Protein AF-A0A4Y6PMA0-F1 (afdb_monomer_lite)

Sequence (547 aa):
MTKYTRMAWFATIALIVLSLVAACGDGTEDDGPLESTTNNGADAGDIDGGNNDAGNNDGGNADAGNNDSGNKQEEIDPNEAELLDPADYKYSNEYTFTLDNVLGGVDGVTAADDPSIICQNGCDEDVMVDGSLTLYPIDNGFGWNAVDFVGAMQRPRDGVHEEGWVGPLSDADGNHQGIAVANVPTLKYSVGPGRGQWCAGLGGAMVKCKTDHYVTMEHILTCHETVPYLNFDPVTGQPTMSDYENCPPLDDNLDMDPLELTEYMFDLDESNMAQSSDYTIYLGEHEGEYKYLWGNYEKRPTDVRLLAHVPLPDEWKEAGRTFEVTEAKLAIVHTITNNPNDKILIEDLDTEVPSGRLPGYEIEPDGRWVSTRDCYEGDGDFIPAGTTLRNPPYADTARLTEDLQDGFTNAWYTTLDREPFVNEGTGHRWRLKAPKFGQDLPGVEIPVDACTPAPLKKEQIKYSRGDLTTTIIDLLADLEEGEGTPFSMSTGFVQPNAEQDIVAENLTANGVRLTEDLELSVYVKADRKPVRLYKAVLYLNYEEVTE

Structure (mmCIF, N/CA/C/O backbone):
data_AF-A0A4Y6PMA0-F1
#
_entry.id   AF-A0A4Y6PMA0-F1
#
loop_
_atom_site.group_PDB
_atom_site.id
_atom_site.type_symbol
_atom_site.label_atom_id
_atom_site.label_alt_id
_atom_site.label_comp_id
_atom_site.label_asym_id
_atom_site.label_entity_id
_atom_site.label_seq_id
_atom_site.pdbx_PDB_ins_code
_atom_site.Cartn_x
_atom_site.Cartn_y
_atom_site.Cartn_z
_atom_site.occupancy
_atom_site.B_iso_or_equiv
_atom_site.auth_seq_id
_atom_site.auth_comp_id
_atom_site.auth_asym_id
_atom_site.auth_atom_id
_atom_site.pdbx_PDB_model_num
ATOM 1 N N . MET A 1 1 ? -12.778 29.293 -20.694 1.00 26.36 1 MET A N 1
ATOM 2 C CA . MET A 1 1 ? -12.510 30.743 -20.861 1.00 26.36 1 MET A CA 1
ATOM 3 C C . MET A 1 1 ? -12.117 31.319 -19.509 1.00 26.36 1 MET A C 1
ATOM 5 O O . MET A 1 1 ? -12.997 31.469 -18.682 1.00 26.36 1 MET A O 1
ATOM 9 N N . THR A 1 2 ? -10.822 31.631 -19.338 1.00 26.33 2 THR A N 1
ATOM 10 C CA . THR A 1 2 ? -10.207 32.570 -18.359 1.00 26.33 2 THR A CA 1
ATOM 11 C C . THR A 1 2 ? -10.628 32.435 -16.883 1.00 26.33 2 THR A C 1
ATOM 13 O O . THR A 1 2 ? -11.764 32.727 -16.544 1.00 26.33 2 THR A O 1
ATOM 16 N N . LYS A 1 3 ? -9.723 32.168 -15.933 1.00 25.06 3 LYS A N 1
ATOM 17 C CA . LYS A 1 3 ? -8.522 32.975 -15.655 1.00 25.06 3 LYS A CA 1
ATOM 18 C C . LYS A 1 3 ? -7.467 32.184 -14.859 1.00 25.06 3 LYS A C 1
ATOM 20 O O . LYS A 1 3 ? -7.657 31.939 -13.681 1.00 25.06 3 LYS A O 1
ATOM 25 N N . TYR A 1 4 ? -6.306 31.977 -15.471 1.00 26.59 4 TYR A N 1
ATOM 26 C CA . TYR A 1 4 ? -5.017 32.045 -14.783 1.00 26.59 4 TYR A CA 1
ATOM 27 C C . TYR A 1 4 ? -4.294 33.273 -15.327 1.00 26.59 4 TYR A C 1
ATOM 29 O O . TYR A 1 4 ? -4.152 33.415 -16.544 1.00 26.59 4 TYR A O 1
ATOM 37 N N . THR A 1 5 ? -3.871 34.200 -14.465 1.00 27.91 5 THR A N 1
ATOM 38 C CA . THR A 1 5 ? -2.739 35.084 -14.782 1.00 27.91 5 THR A CA 1
ATOM 39 C C . THR A 1 5 ? -2.181 35.800 -13.547 1.00 27.91 5 THR A C 1
ATOM 41 O O . THR A 1 5 ? -2.860 36.625 -12.945 1.00 27.91 5 THR A O 1
ATOM 44 N N . ARG A 1 6 ? -0.869 35.583 -13.365 1.00 24.42 6 ARG A N 1
ATOM 45 C CA . ARG A 1 6 ? 0.197 36.516 -12.936 1.00 24.42 6 ARG A CA 1
ATOM 46 C C . ARG A 1 6 ? 0.665 36.523 -11.477 1.00 24.42 6 ARG A C 1
ATOM 48 O O . ARG A 1 6 ? 0.203 37.298 -10.651 1.00 24.42 6 ARG A O 1
ATOM 55 N N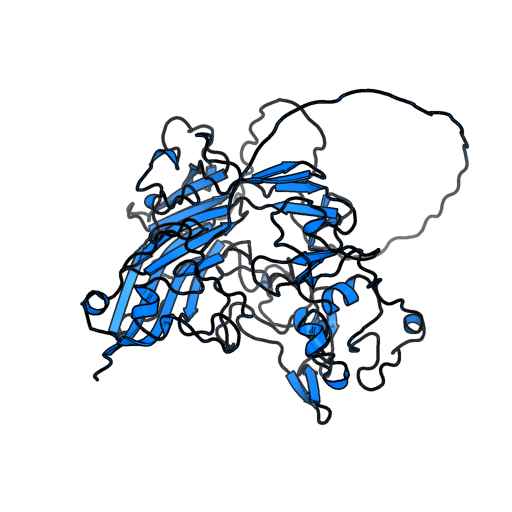 . MET A 1 7 ? 1.782 35.810 -11.309 1.00 22.19 7 MET A N 1
ATOM 56 C CA . MET A 1 7 ? 3.029 36.276 -10.688 1.00 22.19 7 MET A CA 1
ATOM 57 C C . MET A 1 7 ? 3.285 37.791 -10.814 1.00 22.19 7 MET A C 1
ATOM 59 O O . MET A 1 7 ? 3.192 38.349 -11.912 1.00 22.19 7 MET A O 1
ATOM 63 N N . ALA A 1 8 ? 3.738 38.402 -9.715 1.00 22.73 8 ALA A N 1
ATOM 64 C CA . ALA A 1 8 ? 5.079 38.990 -9.538 1.00 22.73 8 ALA A CA 1
ATOM 65 C C . ALA A 1 8 ? 5.040 40.083 -8.448 1.00 22.73 8 ALA A C 1
ATOM 67 O O . ALA A 1 8 ? 4.209 40.982 -8.533 1.00 22.73 8 ALA A O 1
ATOM 68 N N . TRP A 1 9 ? 5.961 40.050 -7.476 1.00 21.03 9 TRP A N 1
ATOM 69 C CA . TRP A 1 9 ? 7.006 41.070 -7.251 1.00 21.03 9 TRP A CA 1
ATOM 70 C C . TRP A 1 9 ? 7.772 40.827 -5.935 1.00 21.03 9 TRP A C 1
ATOM 72 O O . TRP A 1 9 ? 7.217 40.426 -4.920 1.00 21.03 9 TRP A O 1
ATOM 82 N N . PHE A 1 10 ? 9.077 41.083 -6.008 1.00 22.27 10 PHE A N 1
ATOM 83 C CA . PHE A 1 10 ? 10.117 40.893 -4.998 1.00 22.27 10 PHE A CA 1
ATOM 84 C C . PHE A 1 10 ? 10.220 42.064 -3.989 1.00 22.27 10 PHE A C 1
ATOM 86 O O . PHE A 1 10 ? 10.084 43.224 -4.370 1.00 22.27 10 PHE A O 1
ATOM 93 N N . ALA A 1 11 ? 10.677 41.713 -2.778 1.00 22.52 11 ALA A N 1
ATOM 94 C CA . ALA A 1 11 ? 11.703 42.381 -1.956 1.00 22.52 11 ALA A CA 1
ATOM 95 C C . ALA A 1 11 ? 11.364 43.488 -0.918 1.00 22.52 11 ALA A C 1
ATOM 97 O O . ALA A 1 11 ? 10.973 44.606 -1.237 1.00 22.52 11 ALA A O 1
ATOM 98 N N . THR A 1 12 ? 11.878 43.205 0.293 1.00 22.66 12 THR A N 1
ATOM 99 C CA . THR A 1 12 ? 12.448 44.089 1.341 1.00 22.66 12 THR A CA 1
ATOM 100 C C . THR A 1 12 ? 11.495 44.813 2.296 1.00 22.66 12 THR A C 1
ATOM 102 O O . THR A 1 12 ? 10.811 45.745 1.902 1.00 22.66 12 THR A O 1
ATOM 105 N N . ILE A 1 13 ? 11.605 44.503 3.595 1.00 22.88 13 ILE A N 1
ATOM 106 C CA . ILE A 1 13 ? 11.991 45.451 4.660 1.00 22.88 13 ILE A CA 1
ATOM 107 C C . ILE A 1 13 ? 12.450 44.648 5.882 1.00 22.88 13 ILE A C 1
ATOM 109 O O . ILE A 1 13 ? 11.825 43.676 6.293 1.00 22.88 13 ILE A O 1
ATOM 113 N N . ALA A 1 14 ? 13.575 45.081 6.434 1.00 21.88 14 ALA A N 1
ATOM 114 C CA . ALA A 1 14 ? 14.187 44.572 7.642 1.00 21.88 14 ALA A CA 1
ATOM 115 C C . ALA A 1 14 ? 13.996 45.563 8.809 1.00 21.88 14 ALA A C 1
ATOM 117 O O . ALA A 1 14 ? 13.793 46.756 8.582 1.00 21.88 14 ALA A O 1
ATOM 118 N N . LEU A 1 15 ? 14.237 45.035 10.016 1.00 22.89 15 LEU A N 1
ATOM 119 C CA . LEU A 1 15 ? 14.660 45.676 11.275 1.00 22.89 15 LEU A CA 1
ATOM 120 C C . LEU A 1 15 ? 13.620 46.120 12.339 1.00 22.89 15 LEU A C 1
ATOM 122 O O . LEU A 1 15 ? 12.801 47.002 12.103 1.00 22.89 15 LEU A O 1
ATOM 126 N N . ILE A 1 16 ? 13.928 45.641 13.570 1.00 23.31 16 ILE A N 1
ATOM 127 C CA . ILE A 1 16 ? 13.911 46.304 14.909 1.00 23.31 16 ILE A CA 1
ATOM 128 C C . ILE A 1 16 ? 12.591 46.187 15.719 1.00 23.31 16 ILE A C 1
ATOM 130 O O . ILE A 1 16 ? 11.552 46.556 15.200 1.00 23.31 16 ILE A O 1
ATOM 134 N N . VAL A 1 17 ? 12.501 45.788 17.010 1.00 22.45 17 VAL A N 1
ATOM 135 C CA . VAL A 1 17 ? 13.436 45.493 18.135 1.00 22.45 17 VAL A CA 1
ATOM 136 C C . VAL A 1 17 ? 12.625 45.003 19.377 1.00 22.45 17 VAL A C 1
ATOM 138 O O . VAL A 1 17 ? 11.416 45.205 19.414 1.00 22.45 17 VAL A O 1
ATOM 141 N N . LEU A 1 18 ? 13.348 44.523 20.414 1.00 23.42 18 LEU A N 1
ATOM 142 C CA . LEU A 1 18 ? 13.051 44.438 21.877 1.00 23.42 18 LEU A CA 1
ATOM 143 C C . LEU A 1 18 ? 12.461 43.096 22.370 1.00 23.42 18 LEU A C 1
ATOM 145 O O . LEU A 1 18 ? 11.272 42.859 22.242 1.00 23.42 18 LEU A O 1
ATOM 149 N N . SER A 1 19 ? 13.241 42.111 22.839 1.00 23.53 19 SER A N 1
ATOM 150 C CA . SER A 1 19 ? 14.041 42.001 24.084 1.00 23.53 19 SER A CA 1
ATOM 151 C C . SER A 1 19 ? 13.253 42.111 25.399 1.00 23.53 19 SER A C 1
ATOM 153 O O . SER A 1 19 ? 12.916 43.219 25.813 1.00 23.53 19 SER A O 1
ATOM 155 N N . LEU A 1 20 ? 13.121 40.992 26.125 1.00 23.81 20 LEU A N 1
ATOM 156 C CA . LEU A 1 20 ? 13.180 40.953 27.593 1.00 23.81 20 LEU A CA 1
ATOM 157 C C . LEU A 1 20 ? 13.529 39.536 28.083 1.00 23.81 20 LEU A C 1
ATOM 159 O O . LEU A 1 20 ? 12.713 38.624 28.053 1.00 23.81 20 LEU A O 1
ATOM 163 N N . VAL A 1 21 ? 14.778 39.388 28.532 1.00 24.39 21 VAL A N 1
ATOM 164 C CA . VAL A 1 21 ? 15.273 38.307 29.393 1.00 24.39 21 VAL A CA 1
ATOM 165 C C . VAL A 1 21 ? 15.434 38.889 30.792 1.00 24.39 21 VAL A C 1
ATOM 167 O O . VAL A 1 21 ? 16.112 39.907 30.939 1.00 24.39 21 VAL A O 1
ATOM 170 N N . ALA A 1 22 ? 14.829 38.239 31.786 1.00 24.77 22 ALA A N 1
ATOM 171 C CA . ALA A 1 22 ? 15.202 38.178 33.208 1.00 24.77 22 ALA A CA 1
ATOM 172 C C . ALA A 1 22 ? 13.997 37.611 33.985 1.00 24.77 22 ALA A C 1
ATOM 174 O O . ALA A 1 22 ? 12.872 37.989 33.690 1.00 24.77 22 ALA A O 1
ATOM 175 N N . ALA A 1 23 ? 14.106 36.793 35.025 1.00 24.08 23 ALA A N 1
ATOM 176 C CA . ALA A 1 23 ? 15.209 36.118 35.695 1.00 24.08 23 ALA A CA 1
ATOM 177 C C . ALA A 1 23 ? 14.585 35.275 36.833 1.00 24.08 23 ALA A C 1
ATOM 179 O O . ALA A 1 23 ? 13.491 35.600 37.293 1.00 24.08 23 ALA A O 1
ATOM 180 N N . CYS A 1 24 ? 15.370 34.324 37.353 1.00 23.34 24 CYS A N 1
ATOM 181 C CA . CYS A 1 24 ? 15.248 33.662 38.665 1.00 23.34 24 CYS A CA 1
ATOM 182 C C . CYS A 1 24 ? 14.134 32.597 38.813 1.00 23.34 24 CYS A C 1
ATOM 184 O O . CYS A 1 24 ? 13.029 32.774 38.331 1.00 23.34 24 CYS A O 1
ATOM 186 N N . GLY A 1 25 ? 14.350 31.480 39.512 1.00 23.81 25 GLY A N 1
ATOM 187 C CA . GLY A 1 25 ? 15.449 31.168 40.416 1.00 23.81 25 GLY A CA 1
ATOM 188 C C . GLY A 1 25 ? 15.460 29.714 40.896 1.00 23.81 25 GLY A C 1
ATOM 189 O O . GLY A 1 25 ? 14.536 28.943 40.668 1.00 23.81 25 GLY A O 1
ATOM 190 N N . ASP A 1 26 ? 16.589 29.436 41.530 1.00 25.02 26 ASP A N 1
ATOM 191 C CA . ASP A 1 26 ? 17.126 28.219 42.133 1.00 25.02 26 ASP A CA 1
ATOM 192 C C . ASP A 1 26 ? 16.259 27.625 43.265 1.00 25.02 26 ASP A C 1
ATOM 194 O O . ASP A 1 26 ? 15.548 28.360 43.957 1.00 25.02 26 ASP A O 1
ATOM 198 N N . GLY A 1 27 ? 16.371 26.313 43.492 1.00 26.25 27 GLY A N 1
ATOM 199 C CA . GLY A 1 27 ? 15.670 25.585 44.555 1.00 26.25 27 GLY A CA 1
ATOM 200 C C . GLY A 1 27 ? 16.066 24.107 44.620 1.00 26.25 27 GLY A C 1
ATOM 201 O O . GLY A 1 27 ? 15.553 23.288 43.866 1.00 26.25 27 GLY A O 1
ATOM 202 N N . THR A 1 28 ? 16.992 23.802 45.524 1.00 23.78 28 THR A N 1
ATOM 203 C CA . THR A 1 28 ? 17.650 22.516 45.808 1.00 23.78 28 THR A CA 1
ATOM 204 C C . THR A 1 28 ? 16.897 21.633 46.821 1.00 23.78 28 THR A C 1
ATOM 206 O O . THR A 1 28 ? 16.219 22.182 47.687 1.00 23.78 28 THR A O 1
ATOM 209 N N . GLU A 1 29 ? 17.185 20.315 46.775 1.00 26.78 29 GLU A N 1
ATOM 210 C CA . GLU A 1 29 ? 17.079 19.277 47.849 1.00 26.78 29 GLU A CA 1
ATOM 211 C C . GLU A 1 29 ? 15.643 18.841 48.268 1.00 26.78 29 GLU A C 1
ATOM 213 O O . GLU A 1 29 ? 14.718 19.642 48.251 1.00 26.78 29 GLU A O 1
ATOM 218 N N . ASP A 1 30 ? 15.303 17.588 48.614 1.00 23.78 30 ASP A N 1
ATOM 219 C CA . ASP A 1 30 ? 16.056 16.489 49.239 1.00 23.78 30 ASP A CA 1
ATOM 220 C C . ASP A 1 30 ? 15.325 15.119 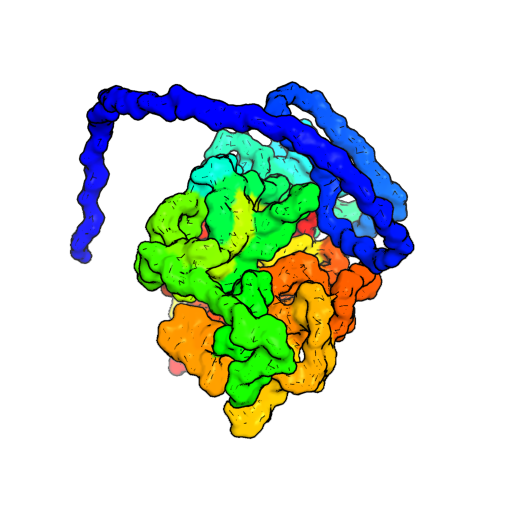49.074 1.00 23.78 30 ASP A C 1
ATOM 222 O O . ASP A 1 30 ? 14.095 15.058 49.087 1.00 23.78 30 ASP A O 1
ATOM 226 N N . ASP A 1 31 ? 16.123 14.051 48.944 1.00 24.36 31 ASP A N 1
ATOM 227 C CA . ASP A 1 31 ? 16.037 12.651 49.426 1.00 24.36 31 ASP A CA 1
ATOM 228 C C . ASP A 1 31 ? 14.716 11.869 49.682 1.00 24.36 31 ASP A C 1
ATOM 230 O O . ASP A 1 31 ? 13.869 12.244 50.493 1.00 24.36 31 ASP A O 1
ATOM 234 N N . GLY A 1 32 ? 14.694 10.601 49.217 1.00 23.22 32 GLY A N 1
ATOM 235 C CA . GLY A 1 32 ? 14.120 9.484 49.999 1.00 23.22 32 GLY A CA 1
ATOM 236 C C . GLY A 1 32 ? 13.613 8.254 49.215 1.00 23.22 32 GLY A C 1
ATOM 237 O O . GLY A 1 32 ? 12.766 8.420 48.346 1.00 23.22 32 GLY A O 1
ATOM 238 N N . PRO A 1 33 ? 14.058 7.013 49.519 1.00 27.61 33 PRO A N 1
ATOM 239 C CA . PRO A 1 33 ? 13.948 5.849 48.632 1.00 27.61 33 PRO A CA 1
ATOM 240 C C . PRO A 1 33 ? 12.687 5.004 48.874 1.00 27.61 33 PRO A C 1
ATOM 242 O O . PRO A 1 33 ? 12.224 4.878 50.007 1.00 27.61 33 PRO A O 1
ATOM 245 N N . LEU A 1 34 ? 12.204 4.314 47.838 1.00 24.33 34 LEU A N 1
ATOM 246 C CA . LEU A 1 34 ? 11.316 3.160 48.000 1.00 24.33 34 LEU A CA 1
ATOM 247 C C . LEU A 1 34 ? 11.814 1.991 47.147 1.00 24.33 34 LEU A C 1
ATOM 249 O O . LEU A 1 34 ? 11.680 1.972 45.927 1.00 24.33 34 LEU A O 1
ATOM 253 N N . GLU A 1 35 ? 12.393 1.013 47.841 1.00 23.28 35 GLU A N 1
ATOM 254 C CA . GLU A 1 35 ? 12.494 -0.366 47.378 1.00 23.28 35 GLU A CA 1
ATOM 255 C C . GLU A 1 35 ? 11.085 -0.909 47.092 1.00 23.28 35 GLU A C 1
ATOM 257 O O . GLU A 1 35 ? 10.209 -0.869 47.960 1.00 23.28 35 GLU A O 1
ATOM 262 N N . SER A 1 36 ? 10.870 -1.489 45.912 1.00 24.89 36 SER A N 1
ATOM 263 C CA . SER A 1 36 ? 9.848 -2.518 45.751 1.00 24.89 36 SER A CA 1
ATOM 264 C C . SER A 1 36 ? 10.329 -3.610 44.799 1.00 24.89 36 SER A C 1
ATOM 266 O O . SER A 1 36 ? 11.141 -3.416 43.897 1.00 24.89 36 SER A O 1
ATOM 268 N N . THR A 1 37 ? 9.911 -4.809 45.155 1.00 23.47 37 THR A N 1
ATOM 269 C CA . THR A 1 37 ? 10.436 -6.114 44.792 1.00 23.47 37 THR A CA 1
ATOM 270 C C . THR A 1 37 ? 10.042 -6.579 43.393 1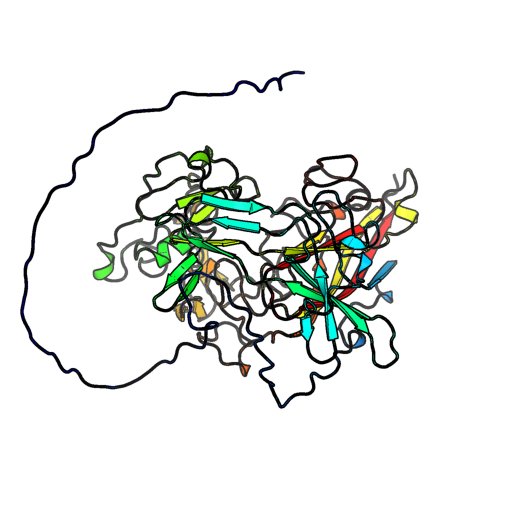.00 23.47 37 THR A C 1
ATOM 272 O O . THR A 1 37 ? 8.910 -6.411 42.957 1.00 23.47 37 THR A O 1
ATOM 275 N N . THR A 1 38 ? 10.980 -7.284 42.768 1.00 22.77 38 THR A N 1
ATOM 276 C CA . THR A 1 38 ? 10.870 -8.134 41.575 1.00 22.77 38 THR A CA 1
ATOM 277 C C . THR A 1 38 ? 9.644 -9.060 41.548 1.00 22.77 38 THR A C 1
ATOM 279 O O . THR A 1 38 ? 9.405 -9.761 42.535 1.00 22.77 38 THR A O 1
ATOM 282 N N . ASN A 1 39 ? 8.968 -9.174 40.392 1.00 21.70 39 ASN A N 1
ATOM 283 C CA . ASN A 1 39 ? 8.910 -10.409 39.577 1.00 21.70 39 ASN A CA 1
ATOM 284 C C . ASN A 1 39 ? 7.939 -10.318 38.377 1.00 21.70 39 ASN A C 1
ATOM 286 O O . ASN A 1 39 ? 6.772 -10.007 38.575 1.00 21.70 39 ASN A O 1
ATOM 290 N N . ASN A 1 40 ? 8.444 -10.769 37.212 1.00 21.78 40 ASN A N 1
ATOM 291 C CA . ASN A 1 40 ? 7.767 -11.277 35.997 1.00 21.78 40 ASN A CA 1
ATOM 292 C C . ASN A 1 40 ? 6.844 -10.286 35.252 1.00 21.78 40 ASN A C 1
ATOM 294 O O . ASN A 1 40 ? 5.908 -9.769 35.832 1.00 21.78 40 ASN A O 1
ATOM 298 N N . GLY A 1 41 ? 6.965 -10.002 33.957 1.00 20.98 41 GLY A N 1
ATOM 299 C CA . GLY A 1 41 ? 7.691 -10.616 32.850 1.00 20.98 41 GLY A CA 1
ATOM 300 C C . GLY A 1 41 ? 6.812 -10.462 31.604 1.00 20.98 41 GLY A C 1
ATOM 301 O O . GLY A 1 41 ? 5.678 -10.912 31.645 1.00 20.98 41 GLY A O 1
ATOM 302 N N . ALA A 1 42 ? 7.306 -9.815 30.550 1.00 22.81 42 ALA A N 1
ATOM 303 C CA . ALA A 1 42 ? 6.836 -9.932 29.166 1.00 22.81 42 ALA A CA 1
ATOM 304 C C . ALA A 1 42 ? 7.759 -9.062 28.307 1.00 22.81 42 ALA A C 1
ATOM 306 O O . ALA A 1 42 ? 7.717 -7.837 28.350 1.00 22.81 42 ALA A O 1
ATOM 307 N N . ASP A 1 43 ? 8.665 -9.750 27.630 1.00 21.89 43 ASP A N 1
ATOM 308 C CA . ASP A 1 43 ? 9.604 -9.244 26.642 1.00 21.89 43 ASP A CA 1
ATOM 309 C C . ASP A 1 43 ? 8.788 -8.935 25.377 1.00 21.89 43 ASP A C 1
ATOM 311 O O . ASP A 1 43 ? 8.256 -9.851 24.745 1.00 21.89 43 ASP A O 1
ATOM 315 N N . ALA A 1 44 ? 8.575 -7.652 25.082 1.00 24.34 44 ALA A N 1
ATOM 316 C CA . ALA A 1 44 ? 7.939 -7.220 23.845 1.00 24.34 44 ALA A CA 1
ATOM 317 C C . ALA A 1 44 ? 8.989 -7.301 22.733 1.00 24.34 44 ALA A C 1
ATOM 319 O O . ALA A 1 44 ? 10.019 -6.629 22.793 1.00 24.34 44 ALA A O 1
ATOM 320 N N . GLY A 1 45 ? 8.730 -8.180 21.766 1.00 22.38 45 GLY A N 1
ATOM 321 C CA . GLY A 1 45 ? 9.621 -8.493 20.659 1.00 22.38 45 GLY A CA 1
ATOM 322 C C . GLY A 1 45 ? 10.040 -7.257 19.868 1.00 22.38 45 GLY A C 1
ATOM 323 O O . GLY A 1 45 ? 9.227 -6.617 19.214 1.00 22.38 45 GLY A O 1
ATOM 324 N N . ASP A 1 46 ? 11.330 -6.956 19.981 1.00 22.94 46 ASP A N 1
ATOM 325 C CA . ASP A 1 46 ? 12.254 -6.545 18.921 1.00 22.94 46 ASP A CA 1
ATOM 326 C C . ASP A 1 46 ? 11.642 -5.756 17.745 1.00 22.94 46 ASP A C 1
ATOM 328 O O . ASP A 1 46 ? 11.470 -6.243 16.627 1.00 22.94 46 ASP A O 1
ATOM 332 N N . ILE A 1 47 ? 11.337 -4.486 18.013 1.00 33.97 47 ILE A N 1
ATOM 333 C CA . ILE A 1 47 ? 11.152 -3.455 16.992 1.00 33.97 47 ILE A CA 1
ATOM 334 C C . ILE A 1 47 ? 12.539 -2.881 16.715 1.00 33.97 47 ILE A C 1
ATOM 336 O O . ILE A 1 47 ? 13.064 -2.175 17.570 1.00 33.97 47 ILE A O 1
ATOM 340 N N . ASP A 1 48 ? 13.094 -3.209 15.543 1.00 30.59 48 ASP A N 1
ATOM 341 C CA . ASP A 1 48 ? 14.360 -2.741 14.947 1.00 30.59 48 ASP A CA 1
ATOM 342 C C . ASP A 1 48 ? 15.044 -1.593 15.721 1.00 30.59 48 ASP A C 1
ATOM 344 O O . ASP A 1 48 ? 14.914 -0.401 15.416 1.00 30.59 48 ASP A O 1
ATOM 348 N N . GLY A 1 49 ? 15.735 -1.996 16.789 1.00 25.41 49 GLY A N 1
ATOM 349 C CA . GLY A 1 49 ? 16.498 -1.152 17.689 1.00 25.41 49 GLY A CA 1
ATOM 350 C C . GLY A 1 49 ? 17.943 -1.067 17.225 1.00 25.41 49 GLY A C 1
ATOM 351 O O . GLY A 1 49 ? 18.838 -1.646 17.837 1.00 25.41 49 GLY A O 1
ATOM 352 N N . GLY A 1 50 ? 18.187 -0.310 16.158 1.00 24.05 50 GLY A N 1
ATOM 353 C CA . GLY A 1 50 ? 19.510 0.238 15.867 1.00 24.05 50 GLY A CA 1
ATOM 354 C C . GLY A 1 50 ? 19.792 1.427 16.789 1.00 24.05 50 GLY A C 1
ATOM 355 O O . GLY A 1 50 ? 19.324 2.535 16.546 1.00 24.05 50 GLY A O 1
ATOM 356 N N . ASN A 1 51 ? 20.517 1.172 17.875 1.00 25.98 51 ASN A N 1
ATOM 357 C CA . ASN A 1 51 ? 20.856 2.113 18.943 1.00 25.98 51 ASN A CA 1
ATOM 358 C C . ASN A 1 51 ? 21.831 3.230 18.486 1.00 25.98 51 ASN A C 1
ATOM 360 O O . ASN A 1 51 ? 22.878 2.922 17.928 1.00 25.98 51 ASN A O 1
ATOM 364 N N . ASN A 1 52 ? 21.502 4.480 18.851 1.00 28.03 52 ASN A N 1
ATOM 365 C CA . ASN A 1 52 ? 22.321 5.706 18.983 1.00 28.03 52 ASN A CA 1
ATOM 366 C C . ASN A 1 52 ? 23.150 6.222 17.785 1.00 28.03 52 ASN A C 1
ATOM 368 O O . ASN A 1 52 ? 24.178 5.650 17.455 1.00 28.03 52 ASN A O 1
ATOM 372 N N . ASP A 1 53 ? 22.848 7.436 17.303 1.00 25.73 53 ASP A N 1
ATOM 373 C CA . ASP A 1 53 ? 23.591 8.622 17.769 1.00 25.73 53 ASP A CA 1
ATOM 374 C C . ASP A 1 53 ? 22.879 9.933 17.391 1.00 25.73 53 ASP A C 1
ATOM 376 O O . ASP A 1 53 ? 22.460 10.142 16.252 1.00 25.73 53 ASP A O 1
ATOM 380 N N . ALA A 1 54 ? 22.749 10.831 18.364 1.00 26.36 54 ALA A N 1
ATOM 381 C CA . ALA A 1 54 ? 22.296 12.195 18.145 1.00 26.36 54 ALA A CA 1
ATOM 382 C C . ALA A 1 54 ? 23.524 13.110 18.055 1.00 26.36 54 ALA A C 1
ATOM 384 O O . ALA A 1 54 ? 24.221 13.305 19.047 1.00 26.36 54 ALA A O 1
ATOM 385 N N . GLY A 1 55 ? 23.728 13.737 16.893 1.00 23.59 55 GLY A N 1
ATOM 386 C CA . GLY A 1 55 ? 24.511 14.971 16.777 1.00 23.59 55 GLY A CA 1
ATOM 387 C C . GLY A 1 55 ? 25.823 14.895 15.987 1.00 23.59 55 GLY A C 1
ATOM 388 O O . GLY A 1 55 ? 26.879 14.679 16.556 1.00 23.59 55 GLY A O 1
ATOM 389 N N . ASN A 1 56 ? 25.718 15.262 14.708 1.00 25.30 56 ASN A N 1
ATOM 390 C CA . ASN A 1 56 ? 26.605 16.139 13.926 1.00 25.30 56 ASN A CA 1
ATOM 391 C C . ASN A 1 56 ? 28.125 15.843 13.766 1.00 25.30 56 ASN A C 1
ATOM 393 O O . ASN A 1 56 ? 28.879 15.762 14.731 1.00 25.30 56 ASN A O 1
ATOM 397 N N . ASN A 1 57 ? 28.553 15.974 12.500 1.00 25.03 57 ASN A N 1
ATOM 398 C CA . ASN A 1 57 ? 29.903 16.087 11.911 1.00 25.03 57 ASN A CA 1
ATOM 399 C C . ASN A 1 57 ? 30.713 14.816 11.584 1.00 25.03 57 ASN A C 1
ATOM 401 O O . ASN A 1 57 ? 31.210 14.126 12.465 1.00 25.03 57 ASN A O 1
ATOM 405 N N . ASP A 1 58 ? 30.959 14.672 10.273 1.00 28.39 58 ASP A N 1
ATOM 406 C CA . ASP A 1 58 ? 32.203 14.259 9.602 1.00 28.39 58 ASP A CA 1
ATOM 407 C C . ASP A 1 58 ? 33.024 13.115 10.220 1.00 28.39 58 ASP A C 1
ATOM 409 O O . ASP A 1 58 ? 33.764 13.283 11.192 1.00 28.39 58 ASP A O 1
ATOM 413 N N . GLY A 1 59 ? 33.039 11.982 9.519 1.00 21.70 59 GLY A N 1
ATOM 414 C CA . GLY A 1 59 ? 34.055 10.954 9.706 1.00 21.70 59 GLY A CA 1
ATOM 415 C C . GLY A 1 59 ? 33.621 9.618 9.134 1.00 21.70 59 GLY A C 1
ATOM 416 O O . GLY A 1 59 ? 32.935 8.856 9.804 1.00 21.70 59 GLY A O 1
ATOM 417 N N . GLY A 1 60 ? 34.054 9.321 7.907 1.00 29.58 60 GLY A N 1
ATOM 418 C CA . GLY A 1 60 ? 33.904 7.994 7.327 1.00 29.58 60 GLY A CA 1
ATOM 419 C C . GLY A 1 60 ? 34.449 6.917 8.265 1.00 29.58 60 GLY A C 1
ATOM 420 O O . GLY A 1 60 ? 35.586 6.997 8.734 1.00 29.58 60 GLY A O 1
ATOM 421 N N . ASN A 1 61 ? 33.638 5.895 8.512 1.00 23.27 61 ASN A N 1
ATOM 422 C CA . ASN A 1 61 ? 34.129 4.608 8.958 1.00 23.27 61 ASN A CA 1
ATOM 423 C C . ASN A 1 61 ? 33.220 3.513 8.404 1.00 23.27 61 ASN A C 1
ATOM 425 O O . ASN A 1 61 ? 32.026 3.476 8.685 1.00 23.27 61 ASN A O 1
ATOM 429 N N . ALA A 1 62 ? 33.827 2.659 7.588 1.00 31.61 62 ALA A N 1
ATOM 430 C CA . ALA A 1 62 ? 33.234 1.474 7.008 1.00 31.61 62 ALA A CA 1
ATOM 431 C C . ALA A 1 62 ? 32.669 0.570 8.109 1.00 31.61 62 ALA A C 1
ATOM 433 O O . ALA A 1 62 ? 33.430 0.067 8.941 1.00 31.61 62 ALA A O 1
ATOM 434 N N . ASP A 1 63 ? 31.358 0.329 8.089 1.00 25.31 63 ASP A N 1
ATOM 435 C CA . ASP A 1 63 ? 30.773 -0.749 8.878 1.00 25.31 63 ASP A CA 1
ATOM 436 C C . ASP A 1 63 ? 30.872 -2.044 8.070 1.00 25.31 63 ASP A C 1
ATOM 438 O O . ASP A 1 63 ? 30.039 -2.401 7.235 1.00 25.31 63 ASP A O 1
ATOM 442 N N . ALA A 1 64 ? 32.021 -2.687 8.251 1.00 25.81 64 ALA A N 1
ATOM 443 C CA . ALA A 1 64 ? 32.337 -3.977 7.690 1.00 25.81 64 ALA A CA 1
ATOM 444 C C . ALA A 1 64 ? 31.438 -5.057 8.310 1.00 25.81 64 ALA A C 1
ATOM 446 O O . ALA A 1 64 ? 31.578 -5.392 9.481 1.00 25.81 64 ALA A O 1
ATOM 447 N N . GLY A 1 65 ? 30.583 -5.638 7.465 1.00 30.62 65 GLY A N 1
ATOM 448 C CA . GLY A 1 65 ? 30.125 -7.028 7.494 1.00 30.62 65 GLY A CA 1
ATOM 449 C C . GLY A 1 65 ? 29.868 -7.654 8.863 1.00 30.62 65 GLY A C 1
ATOM 450 O O . GLY A 1 65 ? 30.755 -8.290 9.435 1.00 30.62 65 GLY A O 1
ATOM 451 N N . ASN A 1 66 ? 28.608 -7.637 9.300 1.00 26.58 66 ASN A N 1
ATOM 452 C CA . ASN A 1 66 ? 28.142 -8.654 10.231 1.00 26.58 66 ASN A CA 1
ATOM 453 C C . ASN A 1 66 ? 27.634 -9.865 9.436 1.00 26.58 66 ASN A C 1
ATOM 455 O O . ASN A 1 66 ? 26.554 -9.846 8.849 1.00 26.58 66 ASN A O 1
ATOM 459 N N . ASN A 1 67 ? 28.475 -10.899 9.389 1.00 29.42 67 ASN A N 1
ATOM 460 C CA . ASN A 1 67 ? 28.168 -12.211 8.833 1.00 29.42 67 ASN A CA 1
ATOM 461 C C . ASN A 1 67 ? 27.038 -12.873 9.633 1.00 29.42 67 ASN A C 1
ATOM 463 O O . ASN A 1 67 ? 27.302 -13.533 10.645 1.00 29.42 67 ASN A O 1
ATOM 467 N N . ASP A 1 68 ? 25.808 -12.785 9.129 1.00 32.84 68 ASP A N 1
ATOM 468 C CA . ASP A 1 68 ? 24.808 -13.815 9.395 1.00 32.84 68 ASP A CA 1
ATOM 469 C C . ASP A 1 68 ? 25.317 -15.120 8.767 1.00 32.84 68 ASP A C 1
ATOM 471 O O . ASP A 1 68 ? 25.335 -15.325 7.553 1.00 32.84 68 ASP A O 1
ATOM 475 N N . SER A 1 69 ? 25.904 -15.954 9.613 1.00 32.16 69 SER A N 1
ATOM 476 C CA . SER A 1 69 ? 26.588 -17.174 9.221 1.00 32.16 69 SER A CA 1
ATOM 477 C C . SER A 1 69 ? 25.669 -18.348 9.512 1.00 32.16 69 SER A C 1
ATOM 479 O O . SER A 1 69 ? 25.647 -18.854 10.632 1.00 32.16 69 SER A O 1
ATOM 481 N N . GLY A 1 70 ? 24.947 -18.838 8.498 1.00 27.53 70 GLY A N 1
ATOM 482 C CA . GLY A 1 70 ? 24.355 -20.168 8.637 1.00 27.53 70 GLY A CA 1
ATOM 483 C C . GLY A 1 70 ? 23.350 -20.664 7.613 1.00 27.53 70 GLY A C 1
ATOM 484 O O . GLY A 1 70 ? 23.274 -21.878 7.466 1.00 27.53 70 GLY A O 1
ATOM 485 N N . ASN A 1 71 ? 22.643 -19.811 6.875 1.00 30.30 71 ASN A N 1
ATOM 486 C CA . ASN A 1 71 ? 21.862 -20.272 5.729 1.00 30.30 71 ASN A CA 1
ATOM 487 C C . ASN A 1 71 ? 22.494 -19.702 4.467 1.00 30.30 71 ASN A C 1
ATOM 489 O O . ASN A 1 71 ? 22.510 -18.493 4.261 1.00 30.30 71 ASN A O 1
ATOM 493 N N . LYS A 1 72 ? 23.007 -20.583 3.599 1.00 35.56 72 LYS A N 1
ATOM 494 C CA . LYS A 1 72 ? 23.005 -20.252 2.175 1.00 35.56 72 LYS A CA 1
ATOM 495 C C . LYS A 1 72 ? 21.566 -19.848 1.889 1.00 35.56 72 LYS A C 1
ATOM 497 O O . LYS A 1 72 ? 20.682 -20.670 2.113 1.00 35.56 72 LYS A O 1
ATOM 502 N N . GLN A 1 73 ? 21.332 -18.598 1.511 1.00 46.03 73 GLN A N 1
ATOM 503 C CA . GLN A 1 73 ? 20.068 -18.241 0.892 1.00 46.03 73 GLN A CA 1
ATOM 504 C C . GLN A 1 73 ? 19.967 -19.207 -0.290 1.00 46.03 73 GLN A C 1
ATOM 506 O O . GLN A 1 73 ? 20.821 -19.163 -1.180 1.00 46.03 73 GLN A O 1
ATOM 511 N N . GLU A 1 74 ? 19.080 -20.201 -0.198 1.00 54.91 74 GLU A N 1
ATOM 512 C CA . GLU A 1 74 ? 18.807 -21.054 -1.345 1.00 54.91 74 GLU A CA 1
ATOM 513 C C . GLU A 1 74 ? 18.451 -20.111 -2.489 1.00 54.91 74 GLU A C 1
ATOM 515 O O . GLU A 1 74 ? 17.766 -19.102 -2.296 1.00 54.91 74 GLU A O 1
ATOM 520 N N . GLU A 1 75 ? 19.057 -20.361 -3.642 1.00 72.81 75 GLU A N 1
ATOM 521 C CA . GLU A 1 75 ? 18.763 -19.604 -4.843 1.00 72.81 75 GLU A CA 1
ATOM 522 C C . GLU A 1 75 ? 17.262 -19.752 -5.095 1.00 72.81 75 GLU A C 1
ATOM 524 O O . GLU A 1 75 ? 16.770 -20.863 -5.277 1.00 72.81 75 GLU A O 1
ATOM 529 N N . ILE A 1 76 ? 16.527 -18.647 -4.971 1.00 86.56 76 ILE A N 1
ATOM 530 C CA . ILE A 1 76 ? 15.075 -18.644 -5.129 1.00 86.56 76 ILE A CA 1
ATOM 531 C C . ILE A 1 76 ? 14.799 -18.852 -6.617 1.00 86.56 76 ILE A C 1
ATOM 533 O O . ILE A 1 76 ? 15.131 -17.972 -7.412 1.00 86.56 76 ILE A O 1
ATOM 537 N N . ASP A 1 77 ? 14.208 -19.989 -6.983 1.00 90.31 77 ASP A N 1
ATOM 538 C CA . ASP A 1 77 ? 13.786 -20.263 -8.357 1.00 90.31 77 ASP A CA 1
ATOM 539 C C . ASP A 1 77 ? 12.376 -19.689 -8.586 1.00 90.31 77 ASP A C 1
ATOM 541 O O . ASP A 1 77 ? 11.395 -20.239 -8.079 1.00 90.31 77 ASP A O 1
ATOM 545 N N . PRO A 1 78 ? 12.222 -18.592 -9.351 1.00 93.06 78 PRO A N 1
ATOM 546 C CA . PRO A 1 78 ? 10.912 -17.994 -9.595 1.00 93.06 78 PRO A CA 1
ATOM 547 C C . PRO A 1 78 ? 9.980 -18.881 -10.432 1.00 93.06 78 PRO A C 1
ATOM 549 O O . PRO A 1 78 ? 8.794 -18.573 -10.537 1.00 93.06 78 PRO A O 1
ATOM 552 N N . ASN A 1 79 ? 10.476 -19.971 -11.026 1.00 92.25 79 ASN A N 1
ATOM 553 C CA . ASN A 1 79 ? 9.644 -20.932 -11.750 1.00 92.25 79 ASN A CA 1
ATOM 554 C C . ASN A 1 79 ? 8.867 -21.871 -10.818 1.00 92.25 79 ASN A C 1
ATOM 556 O O . ASN A 1 79 ? 7.944 -22.541 -11.275 1.00 92.25 79 ASN A O 1
ATOM 560 N N . GLU A 1 80 ? 9.203 -21.903 -9.525 1.00 93.19 80 GLU A N 1
ATOM 561 C CA . GLU A 1 80 ? 8.413 -22.600 -8.504 1.00 93.19 80 GLU A CA 1
ATOM 562 C C . GLU A 1 80 ? 7.174 -21.800 -8.068 1.00 93.19 80 GLU A C 1
ATOM 564 O O . GLU A 1 80 ? 6.332 -22.323 -7.337 1.00 93.19 80 GLU A O 1
ATOM 569 N N . ALA A 1 81 ? 7.038 -20.544 -8.510 1.00 93.12 81 ALA A N 1
ATOM 570 C CA . ALA A 1 81 ? 5.885 -19.716 -8.188 1.00 93.12 81 ALA A CA 1
ATOM 571 C C . ALA A 1 81 ? 4.591 -20.310 -8.765 1.00 93.12 81 ALA A C 1
ATOM 573 O O . ALA A 1 81 ? 4.505 -20.642 -9.949 1.00 93.12 81 ALA A O 1
ATOM 574 N N . GLU A 1 82 ? 3.555 -20.394 -7.930 1.00 92.00 82 GLU A N 1
ATOM 575 C CA . GLU A 1 82 ? 2.229 -20.811 -8.377 1.00 92.00 82 GLU A CA 1
ATOM 576 C C . GLU A 1 82 ? 1.603 -19.706 -9.240 1.00 92.00 82 GLU A C 1
ATOM 578 O O . GLU A 1 82 ? 1.478 -18.552 -8.816 1.00 92.00 82 GLU A O 1
ATOM 583 N N . LEU A 1 83 ? 1.219 -20.073 -10.462 1.00 95.06 83 LEU A N 1
ATOM 584 C CA . LEU A 1 83 ? 0.617 -19.211 -11.475 1.00 95.06 83 LEU A CA 1
ATOM 585 C C . LEU A 1 83 ? -0.641 -19.876 -12.045 1.00 95.06 83 LEU A C 1
ATOM 587 O O . LEU A 1 83 ? -0.831 -21.088 -11.928 1.00 95.06 83 LEU A O 1
ATOM 591 N N . LEU A 1 84 ? -1.502 -19.068 -12.660 1.00 95.75 84 LEU A N 1
ATOM 592 C CA . LEU A 1 84 ? -2.684 -19.547 -13.378 1.00 95.75 84 LEU A CA 1
ATOM 593 C C . LEU A 1 84 ? -2.236 -20.255 -14.669 1.00 95.75 84 LEU A C 1
ATOM 595 O O . LEU A 1 84 ? -1.213 -19.885 -15.243 1.00 95.75 84 LEU A O 1
ATOM 599 N N . ASP A 1 85 ? -2.976 -21.268 -15.130 1.00 96.25 85 ASP A N 1
ATOM 600 C CA . ASP A 1 85 ? -2.638 -21.963 -16.379 1.00 96.25 85 ASP A CA 1
ATOM 601 C C . ASP A 1 85 ? -2.976 -21.058 -17.580 1.00 96.25 85 ASP A C 1
ATOM 603 O O . ASP A 1 85 ? -4.151 -20.746 -17.789 1.00 96.25 85 ASP A O 1
ATOM 607 N N . PRO A 1 86 ? -1.996 -20.638 -18.406 1.00 96.25 86 PRO A N 1
ATOM 608 C CA . PRO A 1 86 ? -2.263 -19.800 -19.574 1.00 96.25 86 PRO A CA 1
ATOM 609 C C . PRO A 1 86 ? -3.242 -20.428 -20.573 1.00 96.25 86 PRO A C 1
ATOM 611 O O . PRO A 1 86 ? -3.862 -19.706 -21.349 1.00 96.25 86 PRO A O 1
ATOM 614 N N . ALA A 1 87 ? -3.388 -21.760 -20.577 1.00 97.19 87 ALA A N 1
ATOM 615 C CA . ALA A 1 87 ? -4.317 -22.461 -21.460 1.00 97.19 87 ALA A CA 1
ATOM 616 C C . ALA A 1 87 ? -5.799 -22.207 -21.127 1.00 97.19 87 ALA A C 1
ATOM 618 O O . ALA A 1 87 ? -6.653 -22.450 -21.984 1.00 97.19 87 ALA A O 1
ATOM 619 N N . ASP A 1 88 ? -6.099 -21.709 -19.924 1.00 97.62 88 ASP A N 1
ATOM 620 C CA . ASP A 1 88 ? -7.455 -21.353 -19.492 1.00 97.62 88 ASP A CA 1
ATOM 621 C C . ASP A 1 88 ? -7.891 -19.958 -19.984 1.00 97.62 88 ASP A C 1
ATOM 623 O O . ASP A 1 88 ? -9.046 -19.565 -19.800 1.00 97.62 88 ASP A O 1
ATOM 627 N N . TYR A 1 89 ? -6.994 -19.220 -20.650 1.00 98.19 89 TYR A N 1
ATOM 628 C CA . TYR A 1 89 ? -7.230 -17.848 -21.090 1.00 98.19 89 TYR A CA 1
ATOM 629 C C . TYR A 1 89 ? -7.097 -17.695 -22.602 1.00 98.19 89 TYR A C 1
ATOM 631 O O . TYR A 1 89 ? -6.267 -18.326 -23.259 1.00 98.19 89 TYR A O 1
ATOM 639 N N . LYS A 1 90 ? -7.904 -16.799 -23.174 1.00 98.06 90 LYS A N 1
ATOM 640 C CA . LYS A 1 90 ? -7.814 -16.430 -24.593 1.00 98.06 90 LYS A CA 1
ATOM 641 C C . LYS A 1 90 ? -6.490 -15.739 -24.916 1.00 98.06 90 LYS A C 1
ATOM 643 O O . LYS A 1 90 ? -5.970 -15.897 -26.021 1.00 98.06 90 LYS A O 1
ATOM 648 N N . TYR A 1 91 ? -5.966 -14.971 -23.968 1.00 98.44 91 TYR A N 1
ATOM 649 C CA . TYR A 1 91 ? -4.682 -14.299 -24.079 1.00 98.44 91 TYR A CA 1
ATOM 650 C C . TYR A 1 91 ? -3.932 -14.363 -22.753 1.00 98.44 91 TYR A C 1
ATOM 652 O O . TYR A 1 91 ? -4.516 -14.178 -21.686 1.00 98.44 91 TYR A O 1
ATOM 660 N N . SER A 1 92 ? -2.623 -14.584 -22.837 1.00 98.12 92 SER A N 1
ATOM 661 C CA . SER A 1 92 ? -1.714 -14.428 -21.712 1.00 98.12 92 SER A CA 1
ATOM 662 C C . SER A 1 92 ? -0.372 -13.893 -22.192 1.00 98.12 92 SER A C 1
ATOM 664 O O . SER A 1 92 ? 0.089 -14.249 -23.281 1.00 98.12 92 SER A O 1
ATOM 666 N N . ASN A 1 93 ? 0.246 -13.031 -21.388 1.00 97.88 93 ASN A N 1
ATOM 667 C CA . ASN A 1 93 ? 1.562 -12.476 -21.667 1.00 97.88 93 ASN A CA 1
ATOM 668 C C . ASN A 1 93 ? 2.409 -12.438 -20.394 1.00 97.88 93 ASN A C 1
ATOM 670 O O . ASN A 1 93 ? 1.936 -11.967 -19.363 1.00 97.88 93 ASN A O 1
ATOM 674 N N . GLU A 1 94 ? 3.644 -12.934 -20.480 1.00 97.38 94 GLU A N 1
ATOM 675 C CA . GLU A 1 94 ? 4.638 -12.873 -19.407 1.00 97.38 94 GLU A CA 1
ATOM 676 C C . GLU A 1 94 ? 5.651 -11.761 -19.703 1.00 97.38 94 GLU A C 1
ATOM 678 O O . GLU A 1 94 ? 6.245 -11.714 -20.782 1.00 97.38 94 GLU A O 1
ATOM 683 N N . TYR A 1 95 ? 5.879 -10.907 -18.709 1.00 97.62 95 TYR A N 1
ATOM 684 C CA . TYR A 1 95 ? 6.857 -9.832 -18.717 1.00 97.62 95 TYR A CA 1
ATOM 685 C C . TYR A 1 95 ? 7.858 -10.023 -17.572 1.00 97.62 95 TYR A C 1
ATOM 687 O O . TYR A 1 95 ? 7.458 -10.114 -16.413 1.00 97.62 95 TYR A O 1
ATOM 695 N N . THR A 1 96 ? 9.160 -10.032 -17.864 1.00 97.94 96 THR A N 1
ATOM 696 C CA . THR A 1 96 ? 10.221 -10.137 -16.845 1.00 97.94 96 THR A CA 1
ATOM 697 C C . THR A 1 96 ? 10.783 -8.757 -16.522 1.00 97.94 96 THR A C 1
ATOM 699 O O . THR A 1 96 ? 11.215 -8.041 -17.423 1.00 97.94 96 THR A O 1
ATOM 702 N N . PHE A 1 97 ? 10.830 -8.388 -15.239 1.00 98.31 97 PHE A N 1
ATOM 703 C CA . PHE A 1 97 ? 11.365 -7.091 -14.812 1.00 98.31 97 PHE A CA 1
ATOM 704 C C . PHE A 1 97 ? 12.864 -6.987 -15.077 1.00 98.31 97 PHE A C 1
ATOM 706 O O . PHE A 1 97 ? 13.617 -7.926 -14.827 1.00 98.31 97 PHE A O 1
ATOM 713 N N . THR A 1 98 ? 13.318 -5.825 -15.535 1.00 97.69 98 THR A N 1
ATOM 714 C CA . THR A 1 98 ? 14.724 -5.549 -15.851 1.00 97.69 98 THR A CA 1
ATOM 715 C C . THR A 1 98 ? 15.164 -4.211 -15.258 1.00 97.69 98 THR A C 1
ATOM 717 O O . THR A 1 98 ? 14.342 -3.433 -14.775 1.00 97.69 98 THR A O 1
ATOM 720 N N . LEU A 1 99 ? 16.468 -3.925 -15.317 1.00 97.56 99 LEU A N 1
ATOM 721 C CA . LEU A 1 99 ? 17.003 -2.615 -14.931 1.00 97.56 99 LEU A CA 1
ATOM 722 C C . LEU A 1 99 ? 16.404 -1.473 -15.763 1.00 97.56 99 LEU A C 1
ATOM 724 O O . LEU A 1 99 ? 16.223 -0.381 -15.237 1.00 97.56 99 LEU A O 1
ATOM 728 N N . ASP A 1 100 ? 16.037 -1.740 -17.016 1.00 97.62 100 ASP A N 1
ATOM 729 C CA . ASP A 1 100 ? 15.462 -0.756 -17.938 1.00 97.62 100 ASP A CA 1
ATOM 730 C C . ASP A 1 100 ? 14.120 -0.202 -17.434 1.00 97.62 100 ASP A C 1
ATOM 732 O O . ASP A 1 100 ? 13.719 0.890 -17.823 1.00 97.62 100 ASP A O 1
ATOM 736 N N . ASN A 1 101 ? 13.447 -0.919 -16.526 1.00 97.44 101 ASN A N 1
ATOM 737 C CA . ASN A 1 101 ? 12.176 -0.498 -15.945 1.00 97.44 101 ASN A CA 1
ATOM 738 C C . ASN A 1 101 ? 12.308 0.572 -14.858 1.00 97.44 101 ASN A C 1
ATOM 740 O O . ASN A 1 101 ? 11.292 1.118 -14.441 1.00 97.44 101 ASN A O 1
ATOM 744 N N . VAL A 1 102 ? 13.512 0.866 -14.361 1.00 97.56 102 VAL A N 1
ATOM 745 C CA . VAL A 1 102 ? 13.692 1.816 -13.254 1.00 97.56 102 VAL A CA 1
ATOM 746 C C . VAL A 1 102 ? 13.334 3.226 -13.710 1.00 97.56 102 VAL A C 1
ATOM 748 O O . VAL A 1 102 ? 13.938 3.754 -14.640 1.00 97.56 102 VAL A O 1
ATOM 751 N N . LEU A 1 103 ? 12.354 3.836 -13.046 1.00 96.00 103 LEU A N 1
ATOM 752 C CA . LEU A 1 103 ? 11.857 5.165 -13.374 1.00 96.00 103 LEU A CA 1
ATOM 753 C C . LEU A 1 103 ? 12.706 6.246 -12.690 1.00 96.00 103 LEU A C 1
ATOM 755 O O . LEU A 1 103 ? 12.907 6.219 -11.475 1.00 96.00 103 LEU A O 1
ATOM 759 N N . GLY A 1 104 ? 13.182 7.218 -13.471 1.00 95.00 104 GLY A N 1
ATOM 760 C CA . GLY A 1 104 ? 14.037 8.303 -12.987 1.00 95.00 104 GLY A CA 1
ATOM 761 C C . GLY A 1 104 ? 13.279 9.489 -12.393 1.00 95.00 104 GLY A C 1
ATOM 762 O O . GLY A 1 104 ? 13.869 10.267 -11.649 1.00 95.00 104 GLY A O 1
ATOM 763 N N . GLY A 1 105 ? 11.992 9.659 -12.695 1.00 93.19 105 GLY A N 1
ATOM 764 C CA . GLY A 1 105 ? 11.189 10.768 -12.183 1.00 93.19 105 GLY A CA 1
ATOM 765 C C . GLY A 1 105 ? 9.792 10.840 -12.796 1.00 93.19 105 GLY A C 1
ATOM 766 O O . GLY A 1 105 ? 9.398 10.001 -13.604 1.00 93.19 105 GLY A O 1
ATOM 767 N N . VAL A 1 106 ? 9.041 11.878 -12.418 1.00 91.56 106 VAL A N 1
ATOM 768 C CA . VAL A 1 106 ? 7.668 12.138 -12.903 1.00 91.56 106 VAL A CA 1
ATOM 769 C C . VAL A 1 106 ? 7.599 12.539 -14.383 1.00 91.56 106 VAL A C 1
ATOM 771 O O . VAL A 1 106 ? 6.521 12.705 -14.938 1.00 91.56 106 VAL A O 1
ATOM 774 N N . ASP A 1 107 ? 8.743 12.702 -15.049 1.00 92.56 107 ASP A N 1
ATOM 775 C CA . ASP A 1 107 ? 8.828 12.951 -16.491 1.00 92.56 107 ASP A CA 1
ATOM 776 C C . ASP A 1 107 ? 8.665 11.673 -17.331 1.00 92.56 107 ASP A C 1
ATOM 778 O O . ASP A 1 107 ? 8.694 11.727 -18.565 1.00 92.56 107 ASP A O 1
ATOM 782 N N . GLY A 1 108 ? 8.511 10.518 -16.681 1.00 93.12 108 GLY A N 1
ATOM 783 C CA . GLY A 1 108 ? 8.309 9.233 -17.333 1.00 93.12 108 GLY A CA 1
ATOM 784 C C . GLY A 1 108 ? 9.559 8.658 -17.991 1.00 93.12 108 GLY A C 1
ATOM 785 O O . GLY A 1 108 ? 9.423 7.769 -18.822 1.00 93.12 108 GLY A O 1
ATOM 786 N N . VAL A 1 109 ? 10.751 9.201 -17.726 1.00 95.19 109 VAL A N 1
ATOM 787 C CA . VAL A 1 109 ? 12.009 8.699 -18.303 1.00 95.19 109 VAL A CA 1
ATOM 788 C C . VAL A 1 109 ? 12.501 7.512 -17.480 1.00 95.19 109 VAL A C 1
ATOM 790 O O . VAL A 1 109 ? 12.723 7.642 -16.273 1.00 95.19 109 VAL A O 1
ATOM 793 N N . THR A 1 110 ? 12.695 6.363 -18.124 1.00 97.25 110 THR A N 1
ATOM 794 C CA . THR A 1 110 ? 13.227 5.157 -17.474 1.00 97.25 110 THR A CA 1
ATOM 795 C C . THR A 1 110 ? 14.721 4.983 -17.741 1.00 97.25 110 THR A C 1
ATOM 797 O O . THR A 1 110 ? 15.307 5.674 -18.576 1.00 97.25 110 THR A O 1
ATOM 800 N N . ALA A 1 111 ? 15.363 4.036 -17.055 1.00 97.25 111 ALA A N 1
ATOM 801 C CA . ALA A 1 111 ? 16.765 3.692 -17.285 1.00 97.25 111 ALA A CA 1
ATOM 802 C C . ALA A 1 111 ? 17.037 3.162 -18.708 1.00 97.25 111 ALA A C 1
ATOM 804 O O . ALA A 1 111 ? 18.176 3.234 -19.173 1.00 97.25 111 ALA A O 1
ATOM 805 N N . ALA A 1 112 ? 16.002 2.686 -19.416 1.00 96.81 112 ALA A N 1
ATOM 806 C CA . ALA A 1 112 ? 16.082 2.363 -20.841 1.00 96.81 112 ALA A CA 1
ATOM 807 C C . ALA A 1 112 ? 16.406 3.605 -21.692 1.00 96.81 112 ALA A C 1
ATOM 809 O O . ALA A 1 112 ? 17.212 3.547 -22.625 1.00 96.81 112 ALA A O 1
ATOM 810 N N . ASP A 1 113 ? 15.764 4.728 -21.360 1.00 96.69 113 ASP A N 1
ATOM 811 C CA . ASP A 1 113 ? 15.894 6.005 -22.060 1.00 96.69 113 ASP A CA 1
ATOM 812 C C . ASP A 1 113 ? 17.129 6.786 -21.594 1.00 96.69 113 ASP A C 1
ATOM 814 O O . ASP A 1 113 ? 17.837 7.392 -22.405 1.00 96.69 113 ASP A O 1
ATOM 818 N N . ASP A 1 114 ? 17.388 6.771 -20.284 1.00 97.00 114 ASP A N 1
ATOM 819 C CA . ASP A 1 114 ? 18.503 7.461 -19.645 1.00 97.00 114 ASP A CA 1
ATOM 820 C C . ASP A 1 114 ? 19.285 6.526 -18.707 1.00 97.00 114 ASP A C 1
ATOM 822 O O . ASP A 1 114 ? 18.996 6.432 -17.509 1.00 97.00 114 ASP A O 1
ATOM 826 N N . PRO A 1 115 ? 20.345 5.873 -19.218 1.00 95.88 115 PRO A N 1
ATOM 827 C CA . PRO A 1 115 ? 21.176 4.986 -18.415 1.00 95.88 115 PRO A CA 1
ATOM 828 C C . PRO A 1 115 ? 21.873 5.677 -17.238 1.00 95.88 115 PRO A C 1
ATOM 830 O O . PRO A 1 115 ? 22.419 4.979 -16.388 1.00 95.88 115 PRO A O 1
ATOM 833 N N . SER A 1 116 ? 21.896 7.019 -17.160 1.00 95.31 116 SER A N 1
ATOM 834 C CA . SER A 1 116 ? 22.480 7.706 -16.004 1.00 95.31 116 SER A CA 1
ATOM 835 C C . SER A 1 116 ? 21.642 7.571 -14.737 1.00 95.31 116 SER A C 1
ATOM 837 O O . SER A 1 116 ? 22.154 7.901 -13.675 1.00 95.31 116 SER A O 1
ATOM 839 N N . ILE A 1 117 ? 20.394 7.095 -14.821 1.00 97.25 117 ILE A N 1
ATOM 840 C CA . ILE A 1 117 ? 19.544 6.820 -13.649 1.00 97.25 117 ILE A CA 1
ATOM 841 C C . ILE A 1 117 ? 20.186 5.762 -12.742 1.00 97.25 117 ILE A C 1
ATOM 843 O O . ILE A 1 117 ? 20.055 5.834 -11.525 1.00 97.25 117 ILE A O 1
ATOM 847 N N . ILE A 1 118 ? 20.918 4.801 -13.315 1.00 97.50 118 ILE A N 1
ATOM 848 C CA . ILE A 1 118 ? 21.593 3.734 -12.572 1.00 97.50 118 ILE A CA 1
ATOM 849 C C . ILE A 1 118 ? 23.098 3.900 -12.739 1.00 97.50 118 ILE A C 1
ATOM 851 O O . ILE A 1 118 ? 23.634 3.796 -13.845 1.00 97.50 118 ILE A O 1
ATOM 855 N N . CYS A 1 119 ? 23.822 4.088 -11.640 1.00 96.25 119 CYS A N 1
ATOM 856 C CA . CYS A 1 119 ? 25.268 4.156 -11.730 1.00 96.25 119 CYS A CA 1
ATOM 857 C C . CYS A 1 119 ? 25.878 2.750 -11.804 1.00 96.25 119 CYS A C 1
ATOM 859 O O . CYS A 1 119 ? 25.971 2.031 -10.815 1.00 96.25 119 CYS A O 1
ATOM 861 N N . GLN A 1 120 ? 26.339 2.358 -12.994 1.00 91.25 120 GLN A N 1
ATOM 862 C CA . GLN A 1 120 ? 27.026 1.075 -13.209 1.00 91.25 120 GLN A CA 1
ATOM 863 C C . GLN A 1 120 ? 28.552 1.195 -13.326 1.00 91.25 120 GLN A C 1
ATOM 865 O O . GLN A 1 120 ? 29.245 0.181 -13.360 1.00 91.25 120 GLN A O 1
ATOM 870 N N . ASN A 1 121 ? 29.092 2.413 -13.435 1.00 89.06 121 ASN A N 1
ATOM 871 C CA . ASN A 1 121 ? 30.521 2.648 -13.639 1.00 89.06 121 ASN A CA 1
ATOM 872 C C . ASN A 1 121 ? 31.011 3.802 -12.761 1.00 89.06 121 ASN A C 1
ATOM 874 O O . ASN A 1 121 ? 30.482 4.905 -12.855 1.00 89.06 121 ASN A O 1
ATOM 878 N N . GLY A 1 122 ? 32.083 3.581 -11.995 1.00 86.50 122 GLY A N 1
ATOM 879 C CA . GLY A 1 122 ? 32.727 4.639 -11.204 1.00 86.50 122 GLY A CA 1
ATOM 880 C C . GLY A 1 122 ? 32.072 4.937 -9.851 1.00 86.50 122 GLY A C 1
ATOM 881 O O . GLY A 1 122 ? 32.436 5.929 -9.232 1.00 86.50 122 GLY A O 1
ATOM 882 N N . CYS A 1 123 ? 31.165 4.071 -9.399 1.00 89.56 123 CYS A N 1
ATOM 883 C CA . CYS A 1 123 ? 30.467 4.102 -8.105 1.00 89.56 123 CYS A CA 1
ATOM 884 C C . CYS A 1 123 ? 30.620 2.767 -7.362 1.00 89.56 123 CYS A C 1
ATOM 886 O O . CYS A 1 123 ? 29.756 2.360 -6.594 1.00 89.56 123 CYS A O 1
ATOM 888 N N . ASP A 1 124 ? 31.733 2.063 -7.598 1.00 87.75 124 ASP A N 1
ATOM 889 C CA . ASP A 1 124 ? 32.030 0.771 -6.966 1.00 87.75 124 ASP A CA 1
ATOM 890 C C . ASP A 1 124 ? 32.085 0.857 -5.426 1.00 87.75 124 ASP A C 1
ATOM 892 O O . ASP A 1 124 ? 31.976 -0.162 -4.751 1.00 87.75 124 ASP A O 1
ATOM 896 N N . GLU A 1 125 ? 32.275 2.057 -4.867 1.00 87.50 125 GLU A N 1
ATOM 897 C CA . GLU A 1 125 ? 32.285 2.306 -3.418 1.00 87.50 125 GLU A CA 1
ATOM 898 C C . GLU A 1 125 ? 30.871 2.437 -2.823 1.00 87.50 125 GLU A C 1
ATOM 900 O O . GLU A 1 125 ? 30.699 2.197 -1.629 1.00 87.50 125 GLU A O 1
ATOM 905 N N . ASP A 1 126 ? 29.869 2.732 -3.658 1.00 90.88 126 ASP A N 1
ATOM 906 C CA . ASP A 1 126 ? 28.488 3.022 -3.251 1.00 90.88 126 ASP A CA 1
ATOM 907 C C . ASP A 1 126 ? 27.513 1.887 -3.602 1.00 90.88 126 ASP A C 1
ATOM 909 O O . ASP A 1 126 ? 26.314 1.990 -3.348 1.00 90.88 126 ASP A O 1
ATOM 913 N N . VAL A 1 127 ? 27.999 0.785 -4.187 1.00 93.81 127 VAL A N 1
ATOM 914 C CA . VAL A 1 127 ? 27.170 -0.397 -4.461 1.00 93.81 127 VAL A CA 1
ATOM 915 C C . VAL A 1 127 ? 26.743 -1.091 -3.169 1.00 93.81 127 VAL A C 1
ATOM 917 O O . VAL A 1 127 ? 27.506 -1.218 -2.210 1.00 93.81 127 VAL A O 1
ATOM 920 N N . MET A 1 128 ? 25.529 -1.630 -3.171 1.00 93.25 128 MET A N 1
ATOM 921 C CA . MET A 1 128 ? 25.051 -2.515 -2.118 1.00 93.25 128 MET A CA 1
ATOM 922 C C . MET A 1 128 ? 25.341 -3.971 -2.497 1.00 93.25 128 MET A C 1
ATOM 924 O O . MET A 1 128 ? 25.102 -4.391 -3.627 1.00 93.25 128 MET A O 1
ATOM 928 N N . VAL A 1 129 ? 25.834 -4.761 -1.541 1.00 91.06 129 VAL A N 1
ATOM 929 C CA . VAL A 1 129 ? 26.068 -6.202 -1.720 1.00 91.06 129 VAL A CA 1
ATOM 930 C C . VAL A 1 129 ? 25.123 -6.987 -0.816 1.00 91.06 129 VAL A C 1
ATOM 932 O O . VAL A 1 129 ? 25.167 -6.833 0.404 1.00 91.06 129 VAL A O 1
ATOM 935 N N . ASP A 1 130 ? 24.300 -7.848 -1.413 1.00 86.12 130 ASP A N 1
ATOM 936 C CA . ASP A 1 130 ? 23.420 -8.795 -0.720 1.00 86.12 130 ASP A CA 1
ATOM 937 C C . ASP A 1 130 ? 23.797 -10.231 -1.113 1.00 86.12 130 ASP A C 1
ATOM 939 O O . ASP A 1 130 ? 23.444 -10.737 -2.179 1.00 86.12 130 ASP A O 1
ATOM 943 N N . GLY A 1 131 ? 24.608 -10.889 -0.282 1.00 85.44 131 GLY A N 1
ATOM 944 C CA . GLY A 1 131 ? 25.187 -12.189 -0.620 1.00 85.44 131 GLY A CA 1
ATOM 945 C C . GLY A 1 131 ? 26.120 -12.100 -1.834 1.00 85.44 131 GLY A C 1
ATOM 946 O O . GLY A 1 131 ? 27.188 -11.496 -1.755 1.00 85.44 131 GLY A O 1
ATOM 947 N N . SER A 1 132 ? 25.746 -12.740 -2.945 1.00 84.81 132 SER A N 1
ATOM 948 C CA . SER A 1 132 ? 26.461 -12.648 -4.230 1.00 84.81 132 SER A CA 1
ATOM 949 C C . SER A 1 132 ? 25.882 -11.600 -5.180 1.00 84.81 132 SER A C 1
ATOM 951 O O . SER A 1 132 ? 26.414 -11.423 -6.274 1.00 84.81 132 SER A O 1
ATOM 953 N N . LEU A 1 133 ? 24.780 -10.953 -4.800 1.00 89.19 133 LEU A N 1
ATOM 954 C CA . LEU A 1 133 ? 24.099 -9.964 -5.616 1.00 89.19 133 LEU A CA 1
ATOM 955 C C . LEU A 1 133 ? 24.719 -8.585 -5.394 1.00 89.19 133 LEU A C 1
ATOM 957 O O . LEU A 1 133 ? 24.830 -8.125 -4.257 1.00 89.19 133 LEU A O 1
ATOM 961 N N . THR A 1 134 ? 25.083 -7.922 -6.488 1.00 93.19 134 THR A N 1
ATOM 962 C CA . THR A 1 134 ? 25.492 -6.514 -6.488 1.00 93.19 134 THR A CA 1
ATOM 963 C C . THR A 1 134 ? 24.326 -5.663 -6.966 1.00 93.19 134 THR A C 1
ATOM 965 O O . THR A 1 134 ? 23.782 -5.908 -8.044 1.00 93.19 134 THR A O 1
ATOM 968 N N . LEU A 1 135 ? 23.961 -4.658 -6.175 1.00 95.94 135 LEU A N 1
ATOM 969 C CA . LEU A 1 135 ? 22.952 -3.668 -6.508 1.00 95.94 135 LEU A CA 1
ATOM 970 C C . LEU A 1 135 ? 23.628 -2.302 -6.675 1.00 95.94 135 LEU A C 1
ATOM 972 O O . LEU A 1 135 ? 24.414 -1.860 -5.837 1.00 95.94 135 LEU A O 1
ATOM 976 N N . TYR A 1 136 ? 23.314 -1.647 -7.780 1.00 97.31 136 TYR A N 1
ATOM 977 C CA . TYR A 1 136 ? 23.873 -0.382 -8.224 1.00 97.31 136 TYR A CA 1
ATOM 978 C C . TYR A 1 136 ? 23.051 0.790 -7.699 1.00 97.31 136 TYR A C 1
ATOM 980 O O . TYR A 1 136 ? 21.821 0.701 -7.739 1.00 97.31 136 TYR A O 1
ATOM 988 N N . PRO A 1 137 ? 23.691 1.871 -7.228 1.00 97.00 137 PRO A N 1
ATOM 989 C CA . PRO A 1 137 ? 22.973 3.010 -6.688 1.00 97.00 137 PRO A CA 1
ATOM 990 C C . PRO A 1 137 ? 22.215 3.759 -7.794 1.00 97.00 137 PRO A C 1
ATOM 992 O O . PRO A 1 137 ? 22.639 3.778 -8.958 1.00 97.00 137 PRO A O 1
ATOM 995 N N . ILE A 1 138 ? 21.085 4.363 -7.429 1.00 95.94 138 ILE A N 1
ATOM 996 C CA . ILE A 1 138 ? 20.178 5.056 -8.356 1.00 95.94 138 ILE A CA 1
ATOM 997 C C . ILE A 1 138 ? 20.050 6.541 -8.019 1.00 95.94 138 ILE A C 1
ATOM 999 O O . ILE A 1 138 ? 20.045 6.896 -6.845 1.00 95.94 138 ILE A O 1
ATOM 1003 N N . ASP A 1 139 ? 19.903 7.362 -9.055 1.00 94.88 139 ASP A N 1
ATOM 1004 C CA . ASP A 1 139 ? 19.546 8.784 -8.997 1.00 94.88 139 ASP A CA 1
ATOM 1005 C C . ASP A 1 139 ? 18.112 8.906 -9.515 1.00 94.88 139 ASP A C 1
ATOM 1007 O O . ASP A 1 139 ? 17.856 8.756 -10.718 1.00 94.88 139 ASP A O 1
ATOM 1011 N N . ASN A 1 140 ? 17.158 9.086 -8.598 1.00 90.38 140 ASN A N 1
ATOM 1012 C CA . ASN A 1 140 ? 15.746 9.203 -8.948 1.00 90.38 140 ASN A CA 1
ATOM 1013 C C . ASN A 1 140 ? 15.074 10.420 -8.295 1.00 90.38 140 ASN A C 1
ATOM 1015 O O . ASN A 1 140 ? 15.408 10.860 -7.201 1.00 90.38 140 ASN A O 1
ATOM 1019 N N . GLY A 1 141 ? 14.061 10.958 -8.969 1.00 91.56 141 GLY A N 1
ATOM 1020 C CA . GLY A 1 141 ? 13.287 12.110 -8.512 1.00 91.56 141 GLY A CA 1
ATOM 1021 C C . GLY A 1 141 ? 12.220 11.782 -7.467 1.00 91.56 141 GLY A C 1
ATOM 1022 O O . GLY A 1 141 ? 11.297 12.570 -7.293 1.00 91.56 141 GLY A O 1
ATOM 1023 N N . PHE A 1 142 ? 12.275 10.620 -6.812 1.00 90.81 142 PHE A N 1
ATOM 1024 C CA . PHE A 1 142 ? 11.301 10.176 -5.803 1.00 90.81 142 PHE A CA 1
ATOM 1025 C C . PHE A 1 142 ? 11.896 10.139 -4.385 1.00 90.81 142 PHE A C 1
ATOM 1027 O O . PHE A 1 142 ? 11.241 9.686 -3.440 1.00 90.81 142 PHE A O 1
ATOM 1034 N N . GLY A 1 143 ? 13.124 10.645 -4.232 1.00 89.94 143 GLY A N 1
ATOM 1035 C CA . GLY A 1 143 ? 13.763 10.933 -2.953 1.00 89.94 143 GLY A CA 1
ATOM 1036 C C . GLY A 1 143 ? 13.261 12.215 -2.292 1.00 89.94 143 GLY A C 1
ATOM 1037 O O . GLY A 1 143 ? 12.618 13.066 -2.909 1.00 89.94 143 GLY A O 1
ATOM 1038 N N . TRP A 1 144 ? 13.586 12.372 -1.009 1.00 90.25 144 TRP A N 1
ATOM 1039 C CA . TRP A 1 144 ? 13.152 13.507 -0.193 1.00 90.25 144 TRP A CA 1
ATOM 1040 C C . TRP A 1 144 ? 14.310 14.108 0.599 1.00 90.25 144 TRP A C 1
ATOM 1042 O O . TRP A 1 144 ? 15.300 13.451 0.901 1.00 90.25 144 TRP A O 1
ATOM 1052 N N . ASN A 1 145 ? 14.182 15.379 0.955 1.00 89.69 145 ASN A N 1
ATOM 1053 C CA . ASN A 1 145 ? 14.948 16.040 2.000 1.00 89.69 145 ASN A CA 1
ATOM 1054 C C . ASN A 1 145 ? 13.974 16.483 3.078 1.00 89.69 145 ASN A C 1
ATOM 1056 O O . ASN A 1 145 ? 12.985 17.135 2.767 1.00 89.69 145 ASN A O 1
ATOM 1060 N N . ALA A 1 146 ? 14.255 16.158 4.334 1.00 91.12 146 ALA A N 1
ATOM 1061 C CA . ALA A 1 146 ? 13.388 16.519 5.444 1.00 91.12 146 ALA A CA 1
ATOM 1062 C C . ALA A 1 146 ? 14.088 17.484 6.397 1.00 91.12 146 ALA A C 1
ATOM 1064 O O . ALA A 1 146 ? 15.284 17.352 6.665 1.00 91.12 146 ALA A O 1
ATOM 1065 N N . VAL A 1 147 ? 13.329 18.448 6.911 1.00 91.38 147 VAL A N 1
ATOM 1066 C CA . VAL A 1 147 ? 13.789 19.400 7.921 1.00 91.38 147 VAL A CA 1
ATOM 1067 C C . VAL A 1 147 ? 12.764 19.442 9.048 1.00 91.38 147 VAL A C 1
ATOM 1069 O O . VAL A 1 147 ? 11.570 19.637 8.809 1.00 91.38 147 VAL A O 1
ATOM 1072 N N . ASP A 1 148 ? 13.247 19.278 10.280 1.00 92.25 148 ASP A N 1
ATOM 1073 C CA . ASP A 1 148 ? 12.423 19.341 11.487 1.00 92.25 148 ASP A CA 1
ATOM 1074 C C . ASP A 1 148 ? 11.575 20.618 11.517 1.00 92.25 148 ASP A C 1
ATOM 1076 O O . ASP A 1 148 ? 12.077 21.723 11.301 1.00 92.25 148 ASP A O 1
ATOM 1080 N N . PHE A 1 149 ? 10.287 20.453 11.820 1.00 90.44 149 PHE A N 1
ATOM 1081 C CA . PHE A 1 149 ? 9.283 21.515 11.936 1.00 90.44 149 PHE A CA 1
ATOM 1082 C C . PHE A 1 149 ? 9.050 22.341 10.664 1.00 90.44 149 PHE A C 1
ATOM 1084 O O . PHE A 1 149 ? 8.371 23.364 10.726 1.00 90.44 149 PHE A O 1
ATOM 1091 N N . VAL A 1 150 ? 9.577 21.900 9.520 1.00 88.38 150 VAL A N 1
ATOM 1092 C CA . VAL A 1 150 ? 9.336 22.525 8.213 1.00 88.38 150 VAL A CA 1
ATOM 1093 C C . VAL A 1 150 ? 8.569 21.572 7.301 1.00 88.38 150 VAL A C 1
ATOM 1095 O O . VAL A 1 150 ? 7.548 21.964 6.745 1.00 88.38 150 VAL A O 1
ATOM 1098 N N . GLY A 1 151 ? 9.027 20.325 7.169 1.00 87.88 151 GLY A N 1
ATOM 1099 C CA . GLY A 1 151 ? 8.411 19.334 6.284 1.00 87.88 151 GLY A CA 1
ATOM 1100 C C . GLY A 1 151 ? 9.431 18.574 5.443 1.00 87.88 151 GLY A C 1
ATOM 1101 O O . GLY A 1 151 ? 10.639 18.621 5.704 1.00 87.88 151 GLY A O 1
ATOM 1102 N N . ALA A 1 152 ? 8.932 17.882 4.421 1.00 89.50 152 ALA A N 1
ATOM 1103 C CA . ALA A 1 152 ? 9.743 17.178 3.440 1.00 89.50 152 ALA A CA 1
ATOM 1104 C C . ALA A 1 152 ? 9.617 17.830 2.056 1.00 89.50 152 ALA A C 1
ATOM 1106 O O . ALA A 1 152 ? 8.525 18.125 1.588 1.00 89.50 152 ALA A O 1
ATOM 1107 N N . MET A 1 153 ? 10.746 18.022 1.379 1.00 88.12 153 MET A N 1
ATOM 1108 C CA . MET A 1 153 ? 10.821 18.525 0.012 1.00 88.12 153 MET A CA 1
ATOM 1109 C C . MET A 1 153 ? 11.357 17.432 -0.905 1.00 88.12 153 MET A C 1
ATOM 1111 O O . MET A 1 153 ? 12.380 16.816 -0.604 1.00 88.12 153 MET A O 1
ATOM 1115 N N . GLN A 1 154 ? 10.687 17.215 -2.032 1.00 88.44 154 GLN A N 1
ATOM 1116 C CA . GLN A 1 154 ? 11.117 16.245 -3.031 1.00 88.44 154 GLN A CA 1
ATOM 1117 C C . GLN A 1 154 ? 12.481 16.635 -3.615 1.00 88.44 154 GLN A C 1
ATOM 1119 O O . GLN A 1 154 ? 12.738 17.808 -3.911 1.00 88.44 154 GLN A O 1
ATOM 1124 N N . ARG A 1 155 ? 13.366 15.650 -3.771 1.00 88.06 155 ARG A N 1
ATOM 1125 C CA . ARG A 1 155 ? 14.653 15.822 -4.443 1.00 88.06 155 ARG A CA 1
ATOM 1126 C C . ARG A 1 155 ? 14.449 15.775 -5.957 1.00 88.06 155 ARG A C 1
ATOM 1128 O O . ARG A 1 155 ? 13.761 14.878 -6.443 1.00 88.06 155 ARG A O 1
ATOM 1135 N N . PRO A 1 156 ? 15.019 16.721 -6.719 1.00 89.19 156 PRO A N 1
ATOM 1136 C CA . PRO A 1 156 ? 15.122 16.553 -8.157 1.00 89.19 156 PRO A CA 1
ATOM 1137 C C . PRO A 1 156 ? 16.198 15.513 -8.474 1.00 89.19 156 PRO A C 1
ATOM 1139 O O . PRO A 1 156 ? 17.115 15.312 -7.685 1.00 89.19 156 PRO A O 1
ATOM 1142 N N . ARG A 1 157 ? 16.138 14.957 -9.682 1.00 91.38 157 ARG A N 1
ATOM 1143 C CA . ARG A 1 157 ? 17.266 14.229 -10.260 1.00 91.38 157 ARG A CA 1
ATOM 1144 C C . ARG A 1 157 ? 18.440 15.193 -10.445 1.00 91.38 157 ARG A C 1
ATOM 1146 O O . ARG A 1 157 ? 18.291 16.206 -11.142 1.00 91.38 157 ARG A O 1
ATOM 1153 N N . ASP A 1 158 ? 19.574 14.928 -9.810 1.00 91.12 158 ASP A N 1
ATOM 1154 C CA . ASP A 1 158 ? 20.702 15.871 -9.743 1.00 91.12 158 ASP A CA 1
ATOM 1155 C C . ASP A 1 158 ? 22.063 15.257 -10.113 1.00 91.12 158 ASP A C 1
ATOM 1157 O O . ASP A 1 158 ? 23.082 15.960 -10.127 1.00 91.12 158 ASP A O 1
ATOM 1161 N N . GLY A 1 159 ? 22.072 13.987 -10.523 1.00 91.31 159 GLY A N 1
ATOM 1162 C CA . GLY A 1 159 ? 23.269 13.226 -10.860 1.00 91.31 159 GLY A CA 1
ATOM 1163 C C . GLY A 1 159 ? 23.931 12.556 -9.658 1.00 91.31 159 GLY A C 1
ATOM 1164 O O . GLY A 1 159 ? 25.023 12.010 -9.831 1.00 91.31 159 GLY A O 1
ATOM 1165 N N . VAL A 1 160 ? 23.330 12.632 -8.467 1.00 91.81 160 VAL A N 1
ATOM 1166 C CA . VAL A 1 160 ? 23.811 11.992 -7.241 1.00 91.81 160 VAL A CA 1
ATOM 1167 C C . VAL A 1 160 ? 22.954 10.762 -6.949 1.00 91.81 160 VAL A C 1
ATOM 1169 O O . VAL A 1 160 ? 21.751 10.861 -6.764 1.00 91.81 160 VAL A O 1
ATOM 1172 N N . HIS A 1 161 ? 23.580 9.586 -6.907 1.00 94.25 161 HIS A N 1
ATOM 1173 C CA . HIS A 1 161 ? 22.880 8.305 -6.782 1.00 94.25 161 HIS A CA 1
ATOM 1174 C C . HIS A 1 161 ? 22.672 7.902 -5.316 1.00 94.25 161 HIS A C 1
ATOM 1176 O O . HIS A 1 161 ? 23.388 7.046 -4.797 1.00 94.25 161 HIS A O 1
ATOM 1182 N N . GLU A 1 162 ? 21.721 8.534 -4.628 1.00 91.44 162 GLU A N 1
ATOM 1183 C CA . GLU A 1 162 ? 21.516 8.378 -3.179 1.00 91.44 162 GLU A CA 1
ATOM 1184 C C . GLU A 1 162 ? 20.110 7.887 -2.793 1.00 91.44 162 GLU A C 1
ATOM 1186 O O . GLU A 1 162 ? 19.782 7.837 -1.610 1.00 91.44 162 GLU A O 1
ATOM 1191 N N . GLU A 1 163 ? 19.251 7.515 -3.742 1.00 92.19 163 GLU A N 1
ATOM 1192 C CA . GLU A 1 163 ? 17.842 7.211 -3.451 1.00 92.19 163 GLU A CA 1
ATOM 1193 C C . GLU A 1 163 ? 17.568 5.722 -3.193 1.00 92.19 163 GLU A C 1
ATOM 1195 O O . GLU A 1 163 ? 16.558 5.353 -2.582 1.00 92.19 163 GLU A O 1
ATOM 1200 N N . GLY A 1 164 ? 18.479 4.843 -3.600 1.00 94.19 164 GLY A N 1
ATOM 1201 C CA . GLY A 1 164 ? 18.336 3.400 -3.439 1.00 94.19 164 GLY A CA 1
ATOM 1202 C C . GLY A 1 164 ? 19.311 2.616 -4.303 1.00 94.19 164 GLY A C 1
ATOM 1203 O O . GLY A 1 164 ? 20.268 3.172 -4.835 1.00 94.19 164 GLY A O 1
ATOM 1204 N N . TRP A 1 165 ? 19.050 1.318 -4.452 1.00 96.44 165 TRP A N 1
ATOM 1205 C CA . TRP A 1 165 ? 19.878 0.401 -5.225 1.00 96.44 165 TRP A CA 1
ATOM 1206 C C . TRP A 1 165 ? 19.049 -0.599 -6.024 1.00 96.44 165 TRP A C 1
ATOM 1208 O O . TRP A 1 165 ? 18.009 -1.074 -5.566 1.00 96.44 165 TRP A O 1
ATOM 1218 N N . VAL A 1 166 ? 19.556 -0.978 -7.196 1.00 97.19 166 VAL A N 1
ATOM 1219 C CA . VAL A 1 166 ? 18.938 -1.972 -8.082 1.00 97.19 166 VAL A CA 1
ATOM 1220 C C . VAL A 1 166 ? 19.962 -2.937 -8.671 1.00 97.19 166 VAL A C 1
ATOM 1222 O O . VAL A 1 166 ? 21.053 -2.534 -9.064 1.00 97.19 166 VAL A O 1
ATOM 1225 N N . GLY A 1 167 ? 19.632 -4.223 -8.762 1.00 96.06 167 GLY A N 1
ATOM 1226 C CA . GLY A 1 167 ? 20.540 -5.238 -9.310 1.00 96.06 167 GLY A CA 1
ATOM 1227 C C . GLY A 1 167 ? 19.807 -6.299 -10.130 1.00 96.06 167 GLY A C 1
ATOM 1228 O O . GLY A 1 167 ? 18.695 -6.672 -9.761 1.00 96.06 167 GLY A O 1
ATOM 1229 N N . PRO A 1 168 ? 20.391 -6.801 -11.234 1.00 96.00 168 PRO A N 1
ATOM 1230 C CA . PRO A 1 168 ? 19.776 -7.862 -12.019 1.00 96.00 168 PRO A CA 1
ATOM 1231 C C . PRO A 1 168 ? 19.847 -9.196 -11.269 1.00 96.00 168 PRO A C 1
ATOM 1233 O O . PRO A 1 168 ? 20.860 -9.527 -10.653 1.00 96.00 168 PRO A O 1
ATOM 1236 N N . LEU A 1 169 ? 18.779 -9.982 -11.354 1.00 95.19 169 LEU A N 1
ATOM 1237 C CA . LEU A 1 169 ? 18.735 -11.356 -10.869 1.00 95.19 169 LEU A CA 1
ATOM 1238 C C . LEU A 1 169 ? 19.004 -12.300 -12.035 1.00 95.19 169 LEU A C 1
ATOM 1240 O O . LEU A 1 169 ? 18.476 -12.116 -13.133 1.00 95.19 169 LEU A O 1
ATOM 1244 N N . SER A 1 170 ? 19.820 -13.321 -11.808 1.00 92.62 170 SER A N 1
ATOM 1245 C CA . SER A 1 170 ? 20.093 -14.351 -12.807 1.00 92.62 170 SER A CA 1
ATOM 1246 C C . SER A 1 170 ? 20.105 -15.726 -12.165 1.00 92.62 170 SER A C 1
ATOM 1248 O O . SER A 1 170 ? 20.442 -15.845 -10.988 1.00 92.62 170 SER A O 1
ATOM 1250 N N . ASP A 1 171 ? 19.737 -16.738 -12.944 1.00 89.56 171 ASP A N 1
ATOM 1251 C CA . ASP A 1 171 ? 19.875 -18.134 -12.536 1.00 89.56 171 ASP A CA 1
ATOM 1252 C C . ASP A 1 171 ? 21.341 -18.604 -12.600 1.00 89.56 171 ASP A C 1
ATOM 1254 O O . ASP A 1 171 ? 22.238 -17.896 -13.076 1.00 89.56 171 ASP A O 1
ATOM 1258 N N . ALA A 1 172 ? 21.584 -19.833 -12.149 1.00 85.75 172 ALA A N 1
ATOM 1259 C CA . ALA A 1 172 ? 22.890 -20.486 -12.191 1.00 85.75 172 ALA A CA 1
ATOM 1260 C C . ALA A 1 172 ? 23.532 -20.571 -13.595 1.00 85.75 172 ALA A C 1
ATOM 1262 O O . ALA A 1 172 ? 24.759 -20.681 -13.692 1.00 85.75 172 ALA A O 1
ATOM 1263 N N . ASP A 1 173 ? 22.737 -20.517 -14.669 1.00 88.00 173 ASP A N 1
ATOM 1264 C CA . ASP A 1 173 ? 23.205 -20.520 -16.061 1.00 88.00 173 ASP A CA 1
ATOM 1265 C C . ASP A 1 173 ? 23.469 -19.096 -16.598 1.00 88.00 173 ASP A C 1
ATOM 1267 O O . ASP A 1 173 ? 24.016 -18.930 -17.694 1.00 88.00 173 ASP A O 1
ATOM 1271 N N . GLY A 1 174 ? 23.145 -18.065 -15.813 1.00 87.44 174 GLY A N 1
ATOM 1272 C CA . GLY A 1 174 ? 23.308 -16.656 -16.150 1.00 87.44 174 GLY A CA 1
ATOM 1273 C C . GLY A 1 174 ? 22.156 -16.074 -16.969 1.00 87.44 174 GLY A C 1
ATOM 1274 O O . GLY A 1 174 ? 22.319 -14.991 -17.536 1.00 87.44 174 GLY A O 1
ATOM 1275 N N . ASN A 1 175 ? 21.011 -16.758 -17.066 1.00 92.19 175 ASN A N 1
ATOM 1276 C CA . ASN A 1 175 ? 19.830 -16.176 -17.698 1.00 92.19 175 ASN A CA 1
ATOM 1277 C C . ASN A 1 175 ? 19.170 -15.188 -16.739 1.00 92.19 175 ASN A C 1
ATOM 1279 O O . ASN A 1 175 ? 19.076 -15.439 -15.539 1.00 92.19 175 ASN A O 1
ATOM 1283 N N . HIS A 1 176 ? 18.689 -14.073 -17.282 1.00 95.00 176 HIS A N 1
ATOM 1284 C CA . HIS A 1 176 ? 18.004 -13.034 -16.519 1.00 95.00 176 HIS A CA 1
ATOM 1285 C C . HIS A 1 176 ? 16.659 -13.533 -15.974 1.00 95.00 176 HIS A C 1
ATOM 1287 O O . HIS A 1 176 ? 15.851 -14.067 -16.728 1.00 95.00 176 HIS A O 1
ATOM 1293 N N . GLN A 1 177 ? 16.419 -13.323 -14.680 1.00 95.75 177 GLN A N 1
ATOM 1294 C CA . GLN A 1 177 ? 15.224 -13.790 -13.965 1.00 95.75 177 GLN A CA 1
ATOM 1295 C C . GLN A 1 177 ? 14.380 -12.644 -13.389 1.00 95.75 177 GLN A C 1
ATOM 1297 O O . GLN A 1 177 ? 13.228 -12.861 -13.023 1.00 95.75 177 GLN A O 1
ATOM 1302 N N . GLY A 1 178 ? 14.935 -11.434 -13.270 1.00 97.00 178 GLY A N 1
ATOM 1303 C CA . GLY A 1 178 ? 14.254 -10.320 -12.613 1.00 97.00 178 GLY A CA 1
ATOM 1304 C C . GLY A 1 178 ? 15.195 -9.234 -12.110 1.00 97.00 178 GLY A C 1
ATOM 1305 O O . GLY A 1 178 ? 16.346 -9.125 -12.531 1.00 97.00 178 GLY A O 1
ATOM 1306 N N . ILE A 1 179 ? 14.724 -8.457 -11.145 1.00 97.06 179 ILE A N 1
ATOM 1307 C CA . ILE A 1 179 ? 15.460 -7.371 -10.502 1.00 97.06 179 ILE A CA 1
ATOM 1308 C C . ILE A 1 179 ? 15.315 -7.460 -8.982 1.00 97.06 179 ILE A C 1
ATOM 1310 O O . ILE A 1 179 ? 14.281 -7.871 -8.459 1.00 97.06 179 ILE A O 1
ATOM 1314 N N . ALA A 1 180 ? 16.351 -7.063 -8.257 1.00 96.38 180 ALA A N 1
ATOM 1315 C CA . ALA A 1 180 ? 16.258 -6.761 -6.839 1.00 96.38 180 ALA A CA 1
ATOM 1316 C C . ALA A 1 180 ? 16.307 -5.255 -6.628 1.00 96.38 180 ALA A C 1
ATOM 1318 O O . ALA A 1 180 ? 17.102 -4.566 -7.268 1.00 96.38 180 ALA A O 1
ATOM 1319 N N . VAL A 1 181 ? 15.481 -4.773 -5.710 1.00 96.06 181 VAL A N 1
ATOM 1320 C CA . VAL A 1 181 ? 15.311 -3.357 -5.402 1.00 96.06 181 VAL A CA 1
ATOM 1321 C C . VAL A 1 181 ? 15.484 -3.155 -3.906 1.00 96.06 181 VAL A C 1
ATOM 1323 O O . VAL A 1 181 ? 14.896 -3.886 -3.111 1.00 96.06 181 VAL A O 1
ATOM 1326 N N . ALA A 1 182 ? 16.286 -2.170 -3.525 1.00 94.00 182 ALA A N 1
ATOM 1327 C CA . ALA A 1 182 ? 16.442 -1.727 -2.148 1.00 94.00 182 ALA A CA 1
ATOM 1328 C C . ALA A 1 182 ? 16.405 -0.199 -2.085 1.00 94.00 182 ALA A C 1
ATOM 1330 O O . ALA A 1 182 ? 16.777 0.486 -3.038 1.00 94.00 182 ALA A O 1
ATOM 1331 N N . ASN A 1 183 ? 16.002 0.341 -0.942 1.00 90.56 183 ASN A N 1
ATOM 1332 C CA . ASN A 1 183 ? 15.847 1.777 -0.743 1.00 90.56 183 ASN A CA 1
ATOM 1333 C C . ASN A 1 183 ? 16.768 2.269 0.368 1.00 90.56 183 ASN A C 1
ATOM 1335 O O . ASN A 1 183 ? 17.180 1.517 1.261 1.00 90.56 183 ASN A O 1
ATOM 1339 N N . VAL A 1 184 ? 17.025 3.573 0.363 1.00 90.19 184 VAL A N 1
ATOM 1340 C CA . VAL A 1 184 ? 17.616 4.231 1.527 1.00 90.19 184 VAL A CA 1
ATOM 1341 C C . VAL A 1 184 ? 16.700 4.184 2.752 1.00 90.19 184 VAL A C 1
ATOM 1343 O O . VAL A 1 184 ? 15.479 4.023 2.626 1.00 90.19 184 VAL A O 1
ATOM 1346 N N . PRO A 1 185 ? 17.268 4.328 3.966 1.00 86.75 185 PRO A N 1
ATOM 1347 C CA . PRO A 1 185 ? 16.477 4.441 5.180 1.00 86.75 185 PRO A CA 1
ATOM 1348 C C . PRO A 1 185 ? 15.411 5.535 5.071 1.00 86.75 185 PRO A C 1
ATOM 1350 O O . PRO A 1 185 ? 15.676 6.637 4.597 1.00 86.75 185 PRO A O 1
ATOM 1353 N N . THR A 1 186 ? 14.207 5.239 5.566 1.00 88.19 186 THR A N 1
ATOM 1354 C CA . THR A 1 186 ? 13.113 6.213 5.641 1.00 88.19 186 THR A CA 1
ATOM 1355 C C . THR A 1 186 ? 13.551 7.455 6.403 1.00 88.19 186 THR A C 1
ATOM 1357 O O . THR A 1 186 ? 14.005 7.346 7.549 1.00 88.19 186 THR A O 1
ATOM 1360 N N . LEU A 1 187 ? 13.344 8.629 5.808 1.00 89.69 187 LEU A N 1
ATOM 1361 C CA . LEU A 1 187 ? 13.580 9.885 6.499 1.00 89.69 187 LEU A CA 1
ATOM 1362 C C . LEU A 1 187 ? 12.570 10.077 7.619 1.00 89.69 187 LEU A C 1
ATOM 1364 O O . LEU A 1 187 ? 11.398 9.717 7.504 1.00 89.69 187 LEU A O 1
ATOM 1368 N N . LYS A 1 188 ? 13.055 10.661 8.709 1.00 90.69 188 LYS A N 1
ATOM 1369 C CA . LYS A 1 188 ? 12.300 10.934 9.926 1.00 90.69 188 LYS A CA 1
ATOM 1370 C C . LYS A 1 188 ? 12.540 12.389 10.286 1.00 90.69 188 LYS A C 1
ATOM 1372 O O . LYS A 1 188 ? 13.691 12.819 10.274 1.00 90.69 188 LYS A O 1
ATOM 1377 N N . TYR A 1 189 ? 11.483 13.119 10.600 1.00 91.88 189 TYR A N 1
ATOM 1378 C CA . TYR A 1 189 ? 11.591 14.511 11.021 1.00 91.88 189 TYR A CA 1
ATOM 1379 C C . TYR A 1 189 ? 10.532 14.834 12.065 1.00 91.88 189 TYR A C 1
ATOM 1381 O O . TYR A 1 189 ? 9.440 14.264 12.077 1.00 91.88 189 TYR A O 1
ATOM 1389 N N . SER A 1 190 ? 10.897 15.725 12.974 1.00 92.44 190 SER A N 1
ATOM 1390 C CA . SER A 1 190 ? 10.032 16.197 14.043 1.00 92.44 190 SER A CA 1
ATOM 1391 C C . SER A 1 190 ? 8.975 17.127 13.473 1.00 92.44 190 SER A C 1
ATOM 1393 O O . SER A 1 190 ? 9.258 17.957 12.606 1.00 92.44 190 SER A O 1
ATOM 1395 N N . VAL A 1 191 ? 7.768 17.035 14.012 1.00 90.38 191 VAL A N 1
ATOM 1396 C CA . VAL A 1 191 ? 6.681 17.971 13.733 1.00 90.38 191 VAL A CA 1
ATOM 1397 C C . VAL A 1 191 ? 6.097 18.483 15.049 1.00 90.38 191 VAL A C 1
ATOM 1399 O O . VAL A 1 191 ? 6.486 18.043 16.134 1.00 90.38 191 VAL A O 1
ATOM 1402 N N . GLY A 1 192 ? 5.208 19.476 14.977 1.00 86.88 192 GLY A N 1
ATOM 1403 C CA . GLY A 1 192 ? 4.507 19.964 16.167 1.00 86.88 192 GLY A CA 1
ATOM 1404 C C . GLY A 1 192 ? 3.715 18.841 16.865 1.00 86.88 192 GLY A C 1
ATOM 1405 O O . GLY A 1 192 ? 3.333 17.873 16.205 1.00 86.88 192 GLY A O 1
ATOM 1406 N N . PRO A 1 193 ? 3.456 18.938 18.183 1.00 86.62 193 PRO A N 1
ATOM 1407 C CA . PRO A 1 193 ? 2.607 17.975 18.885 1.00 86.62 193 PRO A CA 1
ATOM 1408 C C . PRO A 1 193 ? 1.249 17.817 18.195 1.00 86.62 193 PRO A C 1
ATOM 1410 O O . PRO A 1 193 ? 0.669 18.813 17.772 1.00 86.62 193 PRO A O 1
ATOM 1413 N N . GLY A 1 194 ? 0.771 16.580 18.067 1.00 88.62 194 GLY A N 1
ATOM 1414 C CA . GLY A 1 194 ? -0.503 16.261 17.419 1.00 88.62 194 GLY A CA 1
ATOM 1415 C C . GLY A 1 194 ? -0.480 16.325 15.889 1.00 88.62 194 GLY A C 1
ATOM 1416 O O . GLY A 1 194 ? -1.452 15.919 15.266 1.00 88.62 194 GLY A O 1
ATOM 1417 N N . ARG A 1 195 ? 0.611 16.798 15.265 1.00 89.38 195 ARG A N 1
ATOM 1418 C CA . ARG A 1 195 ? 0.699 17.012 13.807 1.00 89.38 195 ARG A CA 1
ATOM 1419 C C . ARG A 1 195 ? 1.385 15.880 13.044 1.00 89.38 195 ARG A C 1
ATOM 1421 O O . ARG A 1 195 ? 1.549 15.988 11.836 1.00 89.38 195 ARG A O 1
ATOM 1428 N N . GLY A 1 196 ? 1.869 14.851 13.736 1.00 90.69 196 GLY A N 1
ATOM 1429 C CA . GLY A 1 196 ? 2.658 13.782 13.124 1.00 90.69 196 GLY A CA 1
ATOM 1430 C C . GLY A 1 196 ? 1.904 12.476 12.971 1.00 90.69 196 GLY A C 1
ATOM 1431 O O . GLY A 1 196 ? 1.133 12.084 13.839 1.00 90.69 196 GLY A O 1
ATOM 1432 N N . GLN A 1 197 ? 2.215 11.736 11.914 1.00 90.88 197 GLN A N 1
ATOM 1433 C CA . GLN A 1 197 ? 1.741 10.366 11.711 1.00 90.88 197 GLN A CA 1
ATOM 1434 C C . GLN A 1 197 ? 2.408 9.309 12.592 1.00 90.88 197 GLN A C 1
ATOM 1436 O O . GLN A 1 197 ? 2.047 8.131 12.512 1.00 90.88 197 GLN A O 1
ATOM 1441 N N . TRP A 1 198 ? 3.418 9.679 13.377 1.00 91.69 198 TRP A N 1
ATOM 1442 C CA . TRP A 1 198 ? 4.179 8.762 14.217 1.00 91.69 198 TRP A CA 1
ATOM 1443 C C . TRP A 1 198 ? 4.396 9.345 15.608 1.00 91.69 198 TRP A C 1
ATOM 1445 O O . TRP A 1 198 ? 4.759 10.512 15.756 1.00 91.69 198 TRP A O 1
ATOM 1455 N N . CYS A 1 199 ? 4.230 8.509 16.629 1.00 90.62 199 CYS A N 1
ATOM 1456 C CA . CYS A 1 199 ? 4.670 8.818 17.982 1.00 90.62 199 CYS A CA 1
ATOM 1457 C C . CYS A 1 199 ? 6.028 8.171 18.232 1.00 90.62 199 CYS A C 1
ATOM 1459 O O . CYS A 1 199 ? 6.204 6.971 18.006 1.00 90.62 199 CYS A O 1
ATOM 1461 N N . ALA A 1 200 ? 6.979 8.953 18.736 1.00 87.06 200 ALA A N 1
ATOM 1462 C CA . ALA A 1 200 ? 8.245 8.428 19.231 1.00 87.06 200 ALA A CA 1
ATOM 1463 C C . ALA A 1 200 ? 8.130 8.053 20.716 1.00 87.06 200 ALA A C 1
ATOM 1465 O O . ALA A 1 200 ? 7.862 8.901 21.565 1.00 87.06 200 ALA A O 1
ATOM 1466 N N . GLY A 1 201 ? 8.349 6.776 21.024 1.00 74.44 201 GLY A N 1
ATOM 1467 C CA . GLY A 1 201 ? 8.440 6.252 22.380 1.00 74.44 201 GLY A CA 1
ATOM 1468 C C . GLY A 1 201 ? 9.821 6.454 23.011 1.00 74.44 201 GLY A C 1
ATOM 1469 O O . GLY A 1 201 ? 10.796 6.858 22.367 1.00 74.44 201 GLY A O 1
ATOM 1470 N N . LEU A 1 202 ? 9.918 6.128 24.302 1.00 70.44 202 LEU A N 1
ATOM 1471 C CA . LEU A 1 202 ? 11.187 6.109 25.030 1.00 70.44 202 LEU A CA 1
ATOM 1472 C C . LEU A 1 202 ? 12.140 5.092 24.379 1.00 70.44 202 LEU A C 1
ATOM 1474 O O . LEU A 1 202 ? 11.801 3.921 24.244 1.00 70.44 202 LEU A O 1
ATOM 1478 N N . GLY A 1 203 ? 13.328 5.543 23.969 1.00 69.50 203 GLY A N 1
ATOM 1479 C CA . GLY A 1 203 ? 14.314 4.706 23.270 1.00 69.50 203 GLY A CA 1
ATOM 1480 C C . GLY A 1 203 ? 14.278 4.798 21.740 1.00 69.50 203 GLY A C 1
ATOM 1481 O O . GLY A 1 203 ? 15.033 4.091 21.085 1.00 69.50 203 GLY A O 1
ATOM 1482 N N . GLY A 1 204 ? 13.445 5.671 21.160 1.00 71.50 204 GLY A N 1
ATOM 1483 C CA . GLY A 1 204 ? 13.440 5.940 19.714 1.00 71.50 204 GLY A CA 1
ATOM 1484 C C . GLY A 1 204 ? 12.599 4.969 18.880 1.00 71.50 204 GLY A C 1
ATOM 1485 O O . GLY A 1 204 ? 12.509 5.135 17.660 1.00 71.50 204 GLY A O 1
ATOM 1486 N N . ALA A 1 205 ? 11.943 3.997 19.522 1.00 79.19 205 ALA A N 1
ATOM 1487 C CA . ALA A 1 205 ? 10.901 3.198 18.890 1.00 79.19 205 ALA A CA 1
ATOM 1488 C C . ALA A 1 205 ? 9.768 4.119 18.421 1.00 79.19 205 ALA A C 1
ATOM 1490 O O . ALA A 1 205 ? 9.393 5.055 19.124 1.00 79.19 205 ALA A O 1
ATOM 1491 N N . MET A 1 206 ? 9.225 3.866 17.233 1.00 84.56 206 MET A N 1
ATOM 1492 C CA . MET A 1 206 ? 8.117 4.652 16.700 1.00 84.56 206 MET A CA 1
ATOM 1493 C C . MET A 1 206 ? 6.935 3.768 16.365 1.00 84.56 206 MET A C 1
ATOM 1495 O O . MET A 1 206 ? 7.079 2.807 15.611 1.00 84.56 206 MET A O 1
ATOM 1499 N N . VAL A 1 207 ? 5.773 4.176 16.852 1.00 85.81 207 VAL A N 1
ATOM 1500 C CA . VAL A 1 207 ? 4.471 3.590 16.537 1.00 85.81 207 VAL A CA 1
ATOM 1501 C C . VAL A 1 207 ? 3.688 4.561 15.668 1.00 85.81 207 VAL A C 1
ATOM 1503 O O . VAL A 1 207 ? 3.864 5.779 15.762 1.00 85.81 207 VAL A O 1
ATOM 1506 N N . LYS A 1 208 ? 2.885 4.021 14.753 1.00 87.31 208 LYS A N 1
ATOM 1507 C CA . LYS A 1 208 ? 2.024 4.843 13.907 1.00 87.31 208 LYS A CA 1
ATOM 1508 C C . LYS A 1 208 ? 0.976 5.500 14.808 1.00 87.31 208 LYS A C 1
ATOM 1510 O O . LYS A 1 208 ? 0.381 4.835 15.646 1.00 87.31 208 LYS A O 1
ATOM 1515 N N . CYS A 1 209 ? 0.785 6.794 14.619 1.00 91.69 209 CYS A N 1
ATOM 1516 C CA . CYS A 1 209 ? -0.199 7.618 15.310 1.00 91.69 209 CYS A CA 1
ATOM 1517 C C . CYS A 1 209 ? -1.062 8.342 14.281 1.00 91.69 209 CYS A C 1
ATOM 1519 O O . CYS A 1 209 ? -1.149 9.569 14.270 1.00 91.69 209 CYS A O 1
ATOM 1521 N N . LYS A 1 210 ? -1.583 7.541 13.346 1.00 91.06 210 LYS A N 1
ATOM 1522 C CA . LYS A 1 210 ? -2.520 7.941 12.306 1.00 91.06 210 LYS A CA 1
ATOM 1523 C C . LYS A 1 210 ? -3.485 6.801 12.021 1.00 91.06 210 LYS A C 1
ATOM 1525 O O . LYS A 1 210 ? -3.044 5.655 11.955 1.00 91.06 210 LYS A O 1
ATOM 1530 N N . THR A 1 211 ? -4.732 7.148 11.743 1.00 90.62 211 THR A N 1
ATOM 1531 C CA . THR A 1 211 ? -5.753 6.264 11.167 1.00 90.62 211 THR A CA 1
ATOM 1532 C C . THR A 1 211 ? -6.660 7.072 10.239 1.00 90.62 211 THR A C 1
ATOM 1534 O O . THR A 1 211 ? -6.606 8.305 10.219 1.00 90.62 211 THR A O 1
ATOM 1537 N N . ASP A 1 212 ? -7.469 6.368 9.465 1.00 88.56 212 ASP A N 1
ATOM 1538 C CA . ASP A 1 212 ? -8.493 6.933 8.582 1.00 88.56 212 ASP A CA 1
ATOM 1539 C C . ASP A 1 212 ? -9.864 6.923 9.269 1.00 88.56 212 ASP A C 1
ATOM 1541 O O . ASP A 1 212 ? -10.822 7.513 8.784 1.00 88.56 212 ASP A O 1
ATOM 1545 N N . HIS A 1 213 ? -9.936 6.269 10.430 1.00 92.75 213 HIS A N 1
ATOM 1546 C CA . HIS A 1 213 ? -11.160 5.962 11.144 1.00 92.75 213 HIS A CA 1
ATOM 1547 C C . HIS A 1 213 ? -11.138 6.678 12.491 1.00 92.75 213 HIS A C 1
ATOM 1549 O O . HIS A 1 213 ? -10.288 6.411 13.348 1.00 92.75 213 HIS A O 1
ATOM 1555 N N . TYR A 1 214 ? -12.081 7.594 12.690 1.00 95.25 214 TYR A N 1
ATOM 1556 C CA . TYR A 1 214 ? -12.212 8.347 13.931 1.00 95.25 214 TYR A CA 1
ATOM 1557 C C . TYR A 1 214 ? -12.319 7.412 15.141 1.00 95.25 214 TYR A C 1
ATOM 1559 O O . TYR A 1 214 ? -11.637 7.628 16.140 1.00 95.25 214 TYR A O 1
ATOM 1567 N N . VAL A 1 215 ? -13.109 6.336 15.043 1.00 95.31 215 VAL A N 1
ATOM 1568 C CA . VAL A 1 215 ? -13.329 5.397 16.159 1.00 95.31 215 VAL A CA 1
ATOM 1569 C C . VAL A 1 215 ? -12.057 4.672 16.602 1.00 95.31 215 VAL A C 1
ATOM 1571 O O . VAL A 1 215 ? -11.923 4.340 17.778 1.00 95.31 215 VAL A O 1
ATOM 1574 N N . THR A 1 216 ? -11.095 4.460 15.697 1.00 94.31 216 THR A N 1
ATOM 1575 C CA . THR A 1 216 ? -9.795 3.867 16.044 1.00 94.31 216 THR A CA 1
ATOM 1576 C C . THR A 1 216 ? -8.903 4.865 16.774 1.00 94.31 216 THR A C 1
ATOM 1578 O O . THR A 1 216 ? -8.275 4.512 17.771 1.00 94.31 216 THR A O 1
ATOM 1581 N N . MET A 1 217 ? -8.876 6.128 16.342 1.00 94.75 217 MET A N 1
ATOM 1582 C CA . MET A 1 217 ? -8.171 7.184 17.075 1.00 94.75 217 MET A CA 1
ATOM 1583 C C . MET A 1 217 ? -8.799 7.403 18.457 1.00 94.75 217 MET A C 1
ATOM 1585 O O . MET A 1 217 ? -8.078 7.492 19.451 1.00 94.75 217 MET A O 1
ATOM 1589 N N . GLU A 1 218 ? -10.128 7.488 18.519 1.00 95.94 218 GLU A N 1
ATOM 1590 C CA . GLU A 1 218 ? -10.884 7.695 19.752 1.00 95.94 218 GLU A CA 1
ATOM 1591 C C . GLU A 1 218 ? -10.553 6.616 20.780 1.00 95.94 218 GLU A C 1
ATOM 1593 O O . GLU A 1 218 ? -10.163 6.951 21.895 1.00 95.94 218 GLU A O 1
ATOM 1598 N N . HIS A 1 219 ? -10.591 5.347 20.373 1.00 93.81 219 HIS A N 1
ATOM 1599 C CA . HIS A 1 219 ? -10.266 4.220 21.241 1.00 93.81 219 HIS A CA 1
ATOM 1600 C C . HIS A 1 219 ? -8.837 4.280 21.817 1.00 93.81 219 HIS A C 1
ATOM 1602 O O . HIS A 1 219 ? -8.601 3.880 22.955 1.00 93.81 219 HIS A O 1
ATOM 1608 N N . ILE A 1 220 ? -7.874 4.810 21.055 1.00 92.12 220 ILE A N 1
ATOM 1609 C CA . ILE A 1 220 ? -6.477 4.945 21.497 1.00 92.12 220 ILE A CA 1
ATOM 1610 C C . ILE A 1 220 ? -6.301 6.119 22.469 1.00 92.12 220 ILE A C 1
ATOM 1612 O O . ILE A 1 220 ? -5.514 6.036 23.416 1.00 92.12 220 ILE A O 1
ATOM 1616 N N . LEU A 1 221 ? -6.973 7.241 22.209 1.00 93.75 221 LEU A N 1
ATOM 1617 C CA . LEU A 1 221 ? -6.744 8.502 22.919 1.00 93.75 221 LEU A CA 1
ATOM 1618 C C . LEU A 1 221 ? -7.645 8.688 24.141 1.00 93.75 221 LEU A C 1
ATOM 1620 O O . LEU A 1 221 ? -7.286 9.426 25.063 1.00 93.75 221 LEU A O 1
ATOM 1624 N N . THR A 1 222 ? -8.800 8.030 24.175 1.00 94.69 222 THR A N 1
ATOM 1625 C CA . THR A 1 222 ? -9.755 8.132 25.273 1.00 94.69 222 THR A CA 1
ATOM 1626 C C . THR A 1 222 ? -10.481 6.812 25.521 1.00 94.69 222 THR A C 1
ATOM 1628 O O . THR A 1 222 ? -10.504 5.905 24.704 1.00 94.69 222 THR A O 1
ATOM 1631 N N . CYS A 1 223 ? -11.098 6.706 26.695 1.00 93.12 223 CYS A N 1
ATOM 1632 C CA . CYS A 1 223 ? -12.018 5.623 27.022 1.00 93.12 223 CYS A CA 1
ATOM 1633 C C . CYS A 1 223 ? -13.469 5.919 26.608 1.00 93.12 223 CYS A C 1
ATOM 1635 O O . CYS A 1 223 ? -14.346 5.088 26.838 1.00 93.12 223 CYS A O 1
ATOM 1637 N N . HIS A 1 224 ? -13.745 7.108 26.059 1.00 95.38 224 HIS A N 1
ATOM 1638 C CA . HIS A 1 224 ? -15.049 7.435 25.485 1.00 95.38 224 HIS A CA 1
ATOM 1639 C C . HIS A 1 224 ? -15.256 6.683 24.166 1.00 95.38 224 HIS A C 1
ATOM 1641 O O . HIS A 1 224 ? -14.310 6.510 23.411 1.00 95.38 224 HIS A O 1
ATOM 1647 N N . GLU A 1 225 ? -16.487 6.255 23.891 1.00 95.44 225 GLU A N 1
ATOM 1648 C CA . GLU A 1 225 ? -16.851 5.592 22.636 1.00 95.44 225 GLU A CA 1
ATOM 1649 C C . GLU A 1 225 ? -18.062 6.301 22.032 1.00 95.44 225 GLU A C 1
ATOM 1651 O O . GLU A 1 225 ? -19.185 6.167 22.530 1.00 95.44 225 GLU A O 1
ATOM 1656 N N . THR A 1 226 ? -17.841 7.037 20.943 1.00 95.81 226 THR A N 1
ATOM 1657 C CA . THR A 1 226 ? -18.905 7.667 20.153 1.00 95.81 226 THR A CA 1
ATOM 1658 C C . THR A 1 226 ? -19.841 6.603 19.577 1.00 95.81 226 THR A C 1
ATOM 1660 O O . THR A 1 226 ? -21.061 6.788 19.565 1.00 95.81 226 THR A O 1
ATOM 1663 N N . VAL A 1 227 ? -19.278 5.464 19.161 1.00 97.50 227 VAL A N 1
ATOM 1664 C CA . VAL A 1 227 ? -20.011 4.263 18.750 1.00 97.50 227 VAL A CA 1
ATOM 1665 C C . VAL A 1 227 ? -19.752 3.152 19.785 1.00 97.50 227 VAL A C 1
ATOM 1667 O O . VAL A 1 227 ? -18.719 2.485 19.719 1.00 97.50 227 VAL A O 1
ATOM 1670 N N . PRO A 1 228 ? -20.666 2.939 20.754 1.00 96.44 228 PRO A N 1
ATOM 1671 C CA . PRO A 1 228 ? -20.458 2.021 21.875 1.00 96.44 228 PRO A CA 1
ATOM 1672 C C . PRO A 1 228 ? -20.229 0.568 21.461 1.00 96.44 228 PRO A C 1
ATOM 1674 O O . PRO A 1 228 ? -21.008 0.022 20.664 1.00 96.44 228 PRO A O 1
ATOM 1677 N N . TYR A 1 229 ? -19.217 -0.075 22.057 1.00 95.62 229 TYR A N 1
ATOM 1678 C CA . TYR A 1 229 ? -18.941 -1.495 21.822 1.00 95.62 229 TYR A CA 1
ATOM 1679 C C . TYR A 1 229 ? -18.230 -2.245 22.962 1.00 95.62 229 TYR A C 1
ATOM 1681 O O . TYR A 1 229 ? -18.508 -3.438 23.127 1.00 95.62 229 TYR A O 1
ATOM 1689 N N . LEU A 1 230 ? -17.349 -1.592 23.734 1.00 93.19 230 LEU A N 1
ATOM 1690 C CA . LEU A 1 230 ? -16.514 -2.238 24.759 1.00 93.19 230 LEU A CA 1
ATOM 1691 C C . LEU A 1 230 ? -16.646 -1.545 26.122 1.00 93.19 230 LEU A C 1
ATOM 1693 O O . LEU A 1 230 ? -17.123 -2.147 27.091 1.00 93.19 230 LEU A O 1
ATOM 1697 N N . ASN A 1 231 ? -16.256 -0.274 26.208 1.00 93.88 231 ASN A N 1
ATOM 1698 C CA . ASN A 1 231 ? -16.346 0.527 27.432 1.00 93.88 231 ASN A CA 1
ATOM 1699 C C . ASN A 1 231 ? -17.790 0.968 27.716 1.00 93.88 231 ASN A C 1
ATOM 1701 O O . ASN A 1 231 ? -18.164 1.209 28.870 1.00 93.88 231 ASN A O 1
ATOM 1705 N N . PHE A 1 232 ? -18.624 1.020 26.676 1.00 95.81 232 PHE A N 1
ATOM 1706 C CA . PHE A 1 232 ? -20.040 1.356 26.760 1.00 95.81 232 PHE A CA 1
ATOM 1707 C C . PHE A 1 232 ? -20.907 0.221 26.206 1.00 95.81 232 PHE A C 1
ATOM 1709 O O . PHE A 1 232 ? -20.592 -0.413 25.203 1.00 95.81 232 PHE A O 1
ATOM 1716 N N . ASP A 1 233 ? -22.027 -0.044 26.880 1.00 95.81 233 ASP A N 1
ATOM 1717 C CA . ASP A 1 233 ? -22.987 -1.063 26.474 1.00 95.81 233 ASP A CA 1
ATOM 1718 C C . ASP A 1 233 ? -23.573 -0.706 25.093 1.00 95.81 233 ASP A C 1
ATOM 1720 O O . ASP A 1 233 ? -24.171 0.366 24.943 1.00 95.81 233 ASP A O 1
ATOM 1724 N N . PRO A 1 234 ? -23.457 -1.595 24.089 1.00 96.06 234 PRO A N 1
ATOM 1725 C CA . PRO A 1 234 ? -23.805 -1.282 22.703 1.00 96.06 234 PRO A CA 1
ATOM 1726 C C . PRO A 1 234 ? -25.304 -1.059 22.465 1.00 96.06 234 PRO A C 1
ATOM 1728 O O . PRO A 1 234 ? -25.687 -0.580 21.400 1.00 96.06 234 PRO A O 1
ATOM 1731 N N . VAL A 1 235 ? -26.167 -1.410 23.425 1.00 94.81 235 VAL A N 1
ATOM 1732 C CA . VAL A 1 235 ? -27.627 -1.274 23.310 1.00 94.81 235 VAL A CA 1
ATOM 1733 C C . VAL A 1 235 ? -28.129 -0.020 24.022 1.00 94.81 235 VAL A C 1
ATOM 1735 O O . VAL A 1 235 ? -29.061 0.637 23.562 1.00 94.81 235 VAL A O 1
ATOM 1738 N N . THR A 1 236 ? -27.559 0.291 25.182 1.00 94.81 236 THR A N 1
ATOM 1739 C CA . THR A 1 236 ? -28.040 1.352 26.076 1.00 94.81 236 THR A CA 1
ATOM 1740 C C . THR A 1 236 ? -27.155 2.595 26.075 1.00 94.81 236 THR A C 1
ATOM 1742 O O . THR A 1 236 ? -27.581 3.637 26.583 1.00 94.81 236 THR A O 1
ATOM 1745 N N . GLY A 1 237 ? -25.926 2.491 25.560 1.00 93.88 237 GLY A N 1
ATOM 1746 C CA . GLY A 1 237 ? -24.905 3.537 25.615 1.00 93.88 237 GLY A CA 1
ATOM 1747 C C . GLY A 1 237 ? -24.492 3.899 27.039 1.00 93.88 237 GLY A C 1
ATOM 1748 O O . GLY A 1 237 ? -23.995 4.995 27.271 1.00 93.88 237 GLY A O 1
ATOM 1749 N N . GLN A 1 238 ? -24.780 3.037 28.019 1.00 94.94 238 GLN A N 1
ATOM 1750 C CA . GLN A 1 238 ? -24.363 3.246 29.401 1.00 94.94 238 GLN A CA 1
ATOM 1751 C C . GLN A 1 238 ? -22.968 2.658 29.613 1.00 94.94 238 GLN A C 1
ATOM 1753 O O . GLN A 1 238 ? -22.660 1.620 29.030 1.00 94.94 238 GLN A O 1
ATOM 1758 N N . PRO A 1 239 ? -22.131 3.274 30.457 1.00 94.50 239 PRO A N 1
ATOM 1759 C CA . PRO A 1 239 ? -20.807 2.742 30.748 1.00 94.50 239 PRO A CA 1
ATOM 1760 C C . PRO A 1 239 ? -20.910 1.343 31.366 1.00 94.50 239 PRO A C 1
ATOM 1762 O O . PRO A 1 239 ? -21.763 1.086 32.222 1.00 94.50 239 PRO A O 1
ATOM 1765 N N . THR A 1 240 ? -20.032 0.430 30.949 1.00 93.25 240 THR A N 1
ATOM 1766 C CA . THR A 1 240 ? -20.014 -0.953 31.458 1.00 93.25 240 THR A CA 1
ATOM 1767 C C . THR A 1 240 ? -19.442 -1.044 32.875 1.00 93.25 240 THR A C 1
ATOM 1769 O O . THR A 1 240 ? -19.735 -1.992 33.610 1.00 93.25 240 THR A O 1
ATOM 1772 N N . MET A 1 241 ? -18.668 -0.036 33.291 1.00 92.19 241 MET A N 1
ATOM 1773 C CA . MET A 1 241 ? -18.077 0.103 34.623 1.00 92.19 241 MET A CA 1
ATOM 1774 C C . MET A 1 241 ? -18.129 1.560 35.096 1.00 92.19 241 MET A C 1
ATOM 1776 O O . MET A 1 241 ? -18.114 2.484 34.289 1.00 92.19 241 MET A O 1
ATOM 1780 N N . SER A 1 242 ? -18.129 1.776 36.416 1.00 91.25 242 SER A N 1
ATOM 1781 C CA . SER A 1 242 ? -18.177 3.123 37.012 1.00 91.25 242 SER A CA 1
ATOM 1782 C C . SER A 1 242 ? -17.019 4.023 36.586 1.00 91.25 242 SER A C 1
ATOM 1784 O O . SER A 1 242 ? -17.170 5.240 36.531 1.00 91.25 242 SER A O 1
ATOM 1786 N N . ASP A 1 243 ? -15.864 3.431 36.284 1.00 88.81 243 ASP A N 1
ATOM 1787 C CA . ASP A 1 243 ? -14.667 4.173 35.888 1.00 88.81 243 ASP A CA 1
ATOM 1788 C C . ASP A 1 243 ? -14.858 4.864 34.527 1.00 88.81 243 ASP A C 1
ATOM 1790 O O . ASP A 1 243 ? -14.262 5.915 34.292 1.00 88.81 243 ASP A O 1
ATOM 1794 N N . TYR A 1 244 ? -15.769 4.355 33.686 1.00 91.06 244 TYR A N 1
ATOM 1795 C CA . TYR A 1 244 ? -16.081 4.936 32.381 1.00 91.06 244 TYR A CA 1
ATOM 1796 C C . TYR A 1 244 ? -17.160 6.032 32.419 1.00 91.06 244 TYR A C 1
ATOM 1798 O O . TYR A 1 244 ? -17.350 6.745 31.436 1.00 91.06 244 TYR A O 1
ATOM 1806 N N . GLU A 1 245 ? -17.842 6.244 33.555 1.00 89.12 245 GLU A N 1
ATOM 1807 C CA . GLU A 1 245 ? -18.894 7.274 33.692 1.00 89.12 245 GLU A CA 1
ATOM 1808 C C . GLU A 1 245 ? -18.393 8.699 33.415 1.00 89.12 245 GLU A C 1
ATOM 1810 O O . GLU A 1 245 ? -19.181 9.571 33.054 1.00 89.12 245 GLU A O 1
ATOM 1815 N N . ASN A 1 246 ? -17.092 8.940 33.601 1.00 88.88 246 A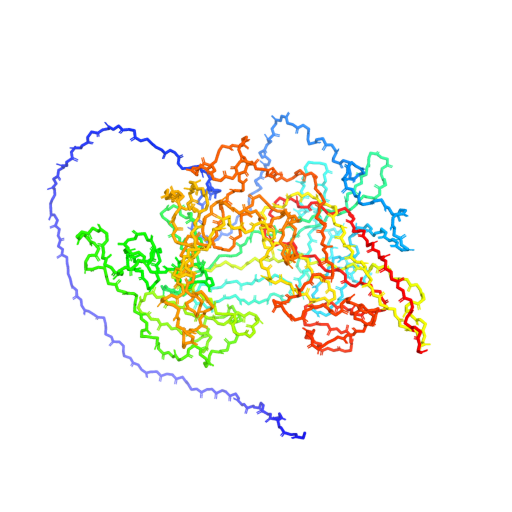SN A N 1
ATOM 1816 C CA . ASN A 1 246 ? -16.470 10.251 33.435 1.00 88.88 246 ASN A CA 1
ATOM 1817 C C . ASN A 1 246 ? -15.424 10.274 32.309 1.00 88.88 246 ASN A C 1
ATOM 1819 O O . ASN A 1 246 ? -14.562 11.152 32.328 1.00 88.88 246 ASN A O 1
ATOM 1823 N N . CYS A 1 247 ? -15.472 9.332 31.358 1.00 90.62 247 CYS A N 1
ATOM 1824 C CA . CYS A 1 247 ? -14.596 9.359 30.185 1.00 90.62 247 CYS A CA 1
ATOM 1825 C C . CYS A 1 247 ? -14.864 10.621 29.356 1.00 90.62 247 CYS A C 1
ATOM 1827 O O . CYS A 1 247 ? -15.975 10.767 28.834 1.00 90.62 247 CYS A O 1
ATOM 1829 N N . PRO A 1 248 ? -13.895 11.546 29.243 1.00 93.69 248 PRO A N 1
ATOM 1830 C CA . PRO A 1 248 ? -14.072 12.724 28.412 1.00 93.69 248 PRO A CA 1
ATOM 1831 C C . PRO A 1 248 ? -14.042 12.321 26.927 1.00 93.69 248 PRO A C 1
ATOM 1833 O O . PRO A 1 248 ? -13.193 11.511 26.548 1.00 93.69 248 PRO A O 1
ATOM 1836 N N . PRO A 1 249 ? -14.933 12.863 26.079 1.00 94.94 249 PRO A N 1
ATOM 1837 C CA . PRO A 1 249 ? -14.773 12.744 24.632 1.00 94.94 249 PRO A CA 1
ATOM 1838 C C . PRO A 1 249 ? -13.523 13.510 24.177 1.00 94.94 249 PRO A C 1
ATOM 1840 O O . PRO A 1 249 ? -13.004 14.343 24.928 1.00 94.94 249 PRO A O 1
ATOM 1843 N N . LEU A 1 250 ? -13.077 13.250 22.948 1.00 96.12 250 LEU A N 1
ATOM 1844 C CA . LEU A 1 250 ? -12.040 14.061 22.312 1.00 96.12 250 LEU A CA 1
ATOM 1845 C C . LEU A 1 250 ? -12.521 15.499 22.074 1.00 96.12 250 LEU A C 1
ATOM 1847 O O . LEU A 1 250 ? -13.718 15.769 21.928 1.00 96.12 250 LEU A O 1
ATOM 1851 N N . ASP A 1 251 ? -11.576 16.434 22.039 1.00 95.56 251 ASP A N 1
ATOM 1852 C CA . ASP A 1 251 ? -11.819 17.806 21.615 1.00 95.56 251 ASP A CA 1
ATOM 1853 C C . ASP A 1 251 ? -12.033 17.876 20.098 1.00 95.56 251 ASP A C 1
ATOM 1855 O O . ASP A 1 251 ? -11.087 17.859 19.316 1.00 95.56 251 ASP A O 1
ATOM 1859 N N . ASP A 1 252 ? -13.293 18.003 19.690 1.00 93.44 252 ASP A N 1
ATOM 1860 C CA . ASP A 1 252 ? -13.694 18.212 18.293 1.00 93.44 252 ASP A CA 1
ATOM 1861 C C . ASP A 1 252 ? -13.702 19.702 17.883 1.00 93.44 252 ASP A C 1
ATOM 1863 O O . ASP A 1 252 ? -14.168 20.051 16.796 1.00 93.44 252 ASP A O 1
ATOM 1867 N N . ASN A 1 253 ? -13.220 20.622 18.735 1.00 95.50 253 ASN A N 1
ATOM 1868 C CA . ASN A 1 253 ? -13.130 22.045 18.392 1.00 95.50 253 ASN A CA 1
ATOM 1869 C C . ASN A 1 253 ? -11.895 22.324 17.526 1.00 95.50 253 ASN A C 1
ATOM 1871 O O . ASN A 1 253 ? -10.897 22.874 17.994 1.00 95.50 253 ASN A O 1
ATOM 1875 N N . LEU A 1 254 ? -11.991 21.956 16.251 1.00 95.19 254 LEU A N 1
ATOM 1876 C CA . LEU A 1 254 ? -10.958 22.210 15.253 1.00 95.19 254 LEU A CA 1
ATOM 1877 C C . LEU A 1 254 ? -10.825 23.713 14.954 1.00 95.19 254 LEU A C 1
ATOM 1879 O O . LEU A 1 254 ? -11.807 24.463 14.943 1.00 95.19 254 LEU A O 1
ATOM 1883 N N . ASP A 1 255 ? -9.598 24.161 14.704 1.00 94.62 255 ASP A N 1
ATOM 1884 C CA . ASP A 1 255 ? -9.270 25.551 14.367 1.00 94.62 255 ASP A CA 1
ATOM 1885 C C . ASP A 1 255 ? -9.727 25.987 12.961 1.00 94.62 255 ASP A C 1
ATOM 1887 O O . ASP A 1 255 ? -9.826 27.191 12.695 1.00 94.62 255 ASP A O 1
ATOM 1891 N N . MET A 1 256 ? -10.078 25.030 12.101 1.00 94.12 256 MET A N 1
ATOM 1892 C CA . MET A 1 256 ? -10.726 25.2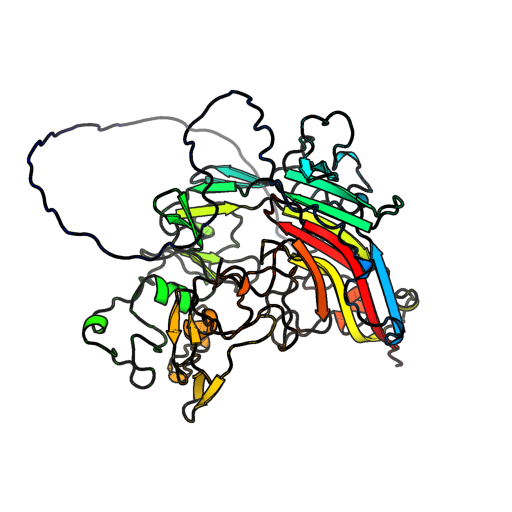37 10.807 1.00 94.12 256 MET A CA 1
ATOM 1893 C C . MET A 1 256 ? -11.676 24.085 10.450 1.00 94.12 256 MET A C 1
ATOM 1895 O O . MET A 1 256 ? -11.631 23.014 11.053 1.00 94.12 256 MET A O 1
ATOM 1899 N N . ASP A 1 257 ? -12.547 24.317 9.466 1.00 93.06 257 ASP A N 1
ATOM 1900 C CA . ASP A 1 257 ? -13.448 23.288 8.939 1.00 93.06 257 ASP A CA 1
ATOM 1901 C C . ASP A 1 257 ? -12.649 22.289 8.075 1.00 93.06 257 ASP A C 1
ATOM 1903 O O . ASP A 1 257 ? -12.011 22.715 7.107 1.00 93.06 257 ASP A O 1
ATOM 1907 N N . PRO A 1 258 ? -12.678 20.973 8.370 1.00 92.56 258 PRO A N 1
ATOM 1908 C CA . PRO A 1 258 ? -12.027 19.953 7.545 1.00 92.56 258 PRO A CA 1
ATOM 1909 C C . PRO A 1 258 ? -12.444 19.969 6.072 1.00 92.56 258 PRO A C 1
ATOM 1911 O O . PRO A 1 258 ? -11.666 19.565 5.211 1.00 92.56 258 PRO A O 1
ATOM 1914 N N . LEU A 1 259 ? -13.650 20.452 5.758 1.00 90.69 259 LEU A N 1
ATOM 1915 C CA . LEU A 1 259 ? -14.134 20.573 4.380 1.00 90.69 259 LEU A CA 1
ATOM 1916 C C . LEU A 1 259 ? -13.447 21.705 3.594 1.00 90.69 259 LEU A C 1
ATOM 1918 O O . LEU A 1 259 ? -13.606 21.791 2.378 1.00 90.69 259 LEU A O 1
ATOM 1922 N N . GLU A 1 260 ? -12.707 22.587 4.271 1.00 91.06 260 GLU A N 1
ATOM 1923 C CA . GLU A 1 260 ? -11.932 23.673 3.659 1.00 91.06 260 GLU A CA 1
ATOM 1924 C C . GLU A 1 260 ? -10.444 23.318 3.477 1.00 91.06 260 GLU A C 1
ATOM 1926 O O . GLU A 1 260 ? -9.681 24.151 2.981 1.00 91.06 260 GLU A O 1
ATOM 1931 N N . LEU A 1 261 ? -10.027 22.108 3.868 1.00 89.75 261 LEU A N 1
ATOM 1932 C CA . LEU A 1 261 ? -8.642 21.654 3.747 1.00 89.75 261 LEU A CA 1
ATOM 1933 C C . LEU A 1 261 ? -8.220 21.488 2.288 1.00 89.75 261 LEU A C 1
ATOM 1935 O O . LEU A 1 261 ? -8.977 21.009 1.442 1.00 89.75 261 LEU A O 1
ATOM 1939 N N . THR A 1 262 ? -6.967 21.841 2.016 1.00 85.69 262 THR A N 1
ATOM 1940 C CA . THR A 1 262 ? -6.267 21.443 0.794 1.00 85.69 262 THR A CA 1
ATOM 1941 C C . THR A 1 262 ? -5.485 20.149 1.008 1.00 85.69 262 THR A C 1
ATOM 1943 O O . THR A 1 262 ? -5.183 19.771 2.141 1.00 85.69 262 THR A O 1
ATOM 1946 N N . GLU A 1 263 ? -5.186 19.456 -0.093 1.00 81.25 263 GLU A N 1
ATOM 1947 C CA . GLU A 1 263 ? -4.412 18.212 -0.089 1.00 81.25 263 GLU A CA 1
ATOM 1948 C C . GLU A 1 263 ? -3.065 18.395 0.622 1.00 81.25 263 GLU A C 1
ATOM 1950 O O . GLU A 1 263 ? -2.329 19.360 0.389 1.00 81.25 263 GLU A O 1
ATOM 1955 N N . TYR A 1 264 ? -2.734 17.447 1.497 1.00 77.06 264 TYR A N 1
ATOM 1956 C CA . TYR A 1 264 ? -1.501 17.491 2.265 1.00 77.06 264 TYR A CA 1
ATOM 1957 C C . TYR A 1 264 ? -0.276 17.159 1.408 1.00 77.06 264 TYR A C 1
ATOM 1959 O O . TYR A 1 264 ? -0.019 16.008 1.058 1.00 77.06 264 TYR A O 1
ATOM 1967 N N . MET A 1 265 ? 0.563 18.166 1.164 1.00 72.06 265 MET A N 1
ATOM 1968 C CA . MET A 1 265 ? 1.763 18.040 0.328 1.00 72.06 265 MET A CA 1
ATOM 1969 C C . MET A 1 265 ? 3.058 17.747 1.109 1.00 72.06 265 MET A C 1
ATOM 1971 O O . MET A 1 265 ? 4.153 18.027 0.622 1.00 72.06 265 MET A O 1
ATOM 1975 N N . PHE A 1 266 ? 2.974 17.176 2.318 1.00 72.75 266 PHE A N 1
ATOM 1976 C CA . PHE A 1 266 ? 4.132 16.912 3.199 1.00 72.75 266 PHE A CA 1
ATOM 1977 C C . PHE A 1 266 ? 4.914 18.160 3.650 1.00 72.75 266 PHE A C 1
ATOM 1979 O O . PHE A 1 266 ? 5.976 18.044 4.278 1.00 72.75 266 PHE A O 1
ATOM 1986 N N . ASP A 1 267 ? 4.370 19.348 3.396 1.00 73.25 267 ASP A N 1
ATOM 1987 C CA . ASP A 1 267 ? 4.718 20.575 4.094 1.00 73.25 267 ASP A CA 1
ATOM 1988 C C . ASP A 1 267 ? 3.818 20.746 5.326 1.00 73.25 267 ASP A C 1
ATOM 1990 O O . ASP A 1 267 ? 2.735 20.175 5.434 1.00 73.25 267 ASP A O 1
ATOM 1994 N N . LEU A 1 268 ? 4.301 21.480 6.326 1.00 74.81 268 LEU A N 1
ATOM 1995 C CA . LEU A 1 268 ? 3.514 21.784 7.524 1.00 74.81 268 LEU A CA 1
ATOM 1996 C C . LEU A 1 268 ? 2.729 23.092 7.352 1.00 74.81 268 LEU A C 1
ATOM 1998 O O . LEU A 1 268 ? 2.682 23.899 8.284 1.00 74.81 268 LEU A O 1
ATOM 2002 N N . ASP A 1 269 ? 2.177 23.332 6.156 1.00 78.38 269 ASP A N 1
ATOM 2003 C CA . ASP A 1 269 ? 1.339 24.503 5.898 1.00 78.38 269 ASP A CA 1
ATOM 2004 C C . ASP A 1 269 ? 0.058 24.425 6.745 1.00 78.38 269 ASP A C 1
ATOM 2006 O O . ASP A 1 269 ? -0.620 23.399 6.805 1.00 78.38 269 ASP A O 1
ATOM 2010 N N . GLU A 1 270 ? -0.268 25.525 7.422 1.00 74.06 270 GLU A N 1
ATOM 2011 C CA . GLU A 1 270 ? -1.439 25.626 8.297 1.00 74.06 270 GLU A CA 1
ATOM 2012 C C . GLU A 1 270 ? -2.762 25.500 7.525 1.00 74.06 270 GLU A C 1
ATOM 2014 O O . GLU A 1 270 ? -3.778 25.191 8.129 1.00 74.06 270 GLU A O 1
ATOM 2019 N N . SER A 1 271 ? -2.763 25.697 6.202 1.00 79.00 271 SER A N 1
ATOM 2020 C CA . SER A 1 271 ? -3.945 25.481 5.352 1.00 79.00 271 SER A CA 1
ATOM 2021 C C . SER A 1 271 ? -4.243 24.009 5.033 1.00 79.00 271 SER A C 1
ATOM 2023 O O . SER A 1 271 ? -5.354 23.692 4.609 1.00 79.00 271 SER A O 1
ATOM 2025 N N . ASN A 1 272 ? -3.287 23.108 5.280 1.00 85.19 272 ASN A N 1
ATOM 2026 C CA . ASN A 1 272 ? -3.407 21.678 4.981 1.00 85.19 272 ASN A CA 1
ATOM 2027 C C . ASN A 1 272 ? -3.869 20.847 6.191 1.00 85.19 272 ASN A C 1
ATOM 2029 O O . ASN A 1 272 ? -3.986 19.625 6.085 1.00 85.19 272 ASN A O 1
ATOM 2033 N N . MET A 1 273 ? -4.088 21.468 7.359 1.00 90.31 273 MET A N 1
ATOM 2034 C CA . MET A 1 273 ? -4.343 20.745 8.608 1.00 90.31 273 MET A CA 1
ATOM 2035 C C . MET A 1 273 ? -5.369 21.448 9.505 1.00 90.31 273 MET A C 1
ATOM 2037 O O . MET A 1 273 ? -5.157 22.594 9.882 1.00 90.31 273 MET A O 1
ATOM 2041 N N . ALA A 1 274 ? -6.400 20.723 9.946 1.00 93.88 274 ALA A N 1
ATOM 2042 C CA . ALA A 1 274 ? -7.354 21.177 10.960 1.00 93.88 274 ALA A CA 1
ATOM 2043 C C . ALA A 1 274 ? -6.991 20.576 12.323 1.00 93.88 274 ALA A C 1
ATOM 2045 O O . ALA A 1 274 ? -6.921 19.357 12.456 1.00 93.88 274 ALA A O 1
ATOM 2046 N N . GLN A 1 275 ? -6.738 21.401 13.333 1.00 93.88 275 GLN A N 1
ATOM 2047 C CA . GLN A 1 275 ? -6.145 20.990 14.610 1.00 93.88 275 GLN A CA 1
ATOM 2048 C C . GLN A 1 275 ? -7.073 21.260 15.793 1.00 93.88 275 GLN A C 1
ATOM 2050 O O . GLN A 1 275 ? -7.646 22.344 15.901 1.00 93.88 275 GLN A O 1
ATOM 2055 N N . SER A 1 276 ? -7.155 20.306 16.719 1.00 95.12 276 SER A N 1
ATOM 2056 C CA . SER A 1 276 ? -7.750 20.477 18.049 1.00 95.12 276 SER A CA 1
ATOM 2057 C C . SER A 1 276 ? -6.695 20.342 19.152 1.00 95.12 276 SER A C 1
ATOM 2059 O O . SER A 1 276 ? -5.492 20.287 18.877 1.00 95.12 276 SER A O 1
ATOM 2061 N N . SER A 1 277 ? -7.111 20.307 20.427 1.00 93.56 277 SER A N 1
ATOM 2062 C CA . SER A 1 277 ? -6.175 19.989 21.513 1.00 93.56 277 SER A CA 1
ATOM 2063 C C . SER A 1 277 ? -5.682 18.544 21.502 1.00 93.56 277 SER A C 1
ATOM 2065 O O . SER A 1 277 ? -4.614 18.280 22.059 1.00 93.56 277 SER A O 1
ATOM 2067 N N . ASP A 1 278 ? -6.447 17.632 20.899 1.00 95.06 278 ASP A N 1
ATOM 2068 C CA . ASP A 1 278 ? -6.245 16.189 21.045 1.00 95.06 278 ASP A CA 1
ATOM 2069 C C . ASP A 1 278 ? -5.711 15.541 19.764 1.00 95.06 278 ASP A C 1
ATOM 2071 O O . ASP A 1 278 ? -4.913 14.604 19.840 1.00 95.06 278 ASP A O 1
ATOM 2075 N N . TYR A 1 279 ? -6.104 16.046 18.591 1.00 95.81 279 TYR A N 1
ATOM 2076 C CA . TYR A 1 279 ? -5.727 15.467 17.304 1.00 95.81 279 TYR A CA 1
ATOM 2077 C C . TYR A 1 279 ? -5.700 16.499 16.169 1.00 95.81 279 TYR A C 1
ATOM 2079 O O . TYR A 1 279 ? -6.106 17.650 16.320 1.00 95.81 279 TYR A O 1
ATOM 2087 N N . THR A 1 280 ? -5.203 16.070 15.011 1.00 95.31 280 THR A N 1
ATOM 2088 C CA . THR A 1 280 ? -5.201 16.846 13.766 1.00 95.31 280 THR A CA 1
ATOM 2089 C C . THR A 1 280 ? -5.833 16.040 12.638 1.00 95.31 280 THR A C 1
ATOM 2091 O O . THR A 1 280 ? -5.633 14.829 12.568 1.00 95.31 280 THR A O 1
ATOM 2094 N N . ILE A 1 281 ? -6.547 16.706 11.734 1.00 94.31 281 ILE A N 1
ATOM 2095 C CA . ILE A 1 281 ? -7.058 16.150 10.479 1.00 94.31 281 ILE A CA 1
ATOM 2096 C C . ILE A 1 281 ? -6.278 16.748 9.312 1.00 94.31 281 ILE A C 1
ATOM 2098 O O . ILE A 1 281 ? -6.030 17.953 9.288 1.00 94.31 281 ILE A O 1
ATOM 2102 N N . TYR A 1 282 ? -5.940 15.925 8.327 1.00 91.06 282 TYR A N 1
ATOM 2103 C CA . TYR A 1 282 ? -5.505 16.392 7.013 1.00 91.06 282 TYR A CA 1
ATOM 2104 C C . TYR A 1 282 ? -6.258 15.655 5.896 1.00 91.06 282 TYR A C 1
ATOM 2106 O O . TYR A 1 282 ? -6.785 14.562 6.122 1.00 91.06 282 TYR A O 1
ATOM 2114 N N . LEU A 1 283 ? -6.306 16.255 4.703 1.00 88.12 283 LEU A N 1
ATOM 2115 C CA . LEU A 1 283 ? -6.896 15.649 3.507 1.00 88.12 283 LEU A CA 1
ATOM 2116 C C . LEU A 1 283 ? -5.841 14.840 2.734 1.00 88.12 283 LEU A C 1
ATOM 2118 O O . LEU A 1 283 ? -4.772 15.366 2.410 1.00 88.12 283 LEU A O 1
ATOM 2122 N N . GLY A 1 284 ? -6.137 13.563 2.493 1.00 79.12 284 GLY A N 1
ATOM 2123 C CA . GLY A 1 284 ? -5.324 12.623 1.725 1.00 79.12 284 GLY A CA 1
ATOM 2124 C C . GLY A 1 284 ? -5.235 12.946 0.233 1.00 79.12 284 GLY A C 1
ATOM 2125 O O . GLY A 1 284 ? -5.580 14.043 -0.194 1.00 79.12 284 GLY A O 1
ATOM 2126 N N . GLU A 1 285 ? -4.736 11.978 -0.537 1.00 67.12 285 GLU A N 1
ATOM 2127 C CA . GLU A 1 285 ? -4.491 12.129 -1.984 1.00 67.12 285 GLU A CA 1
ATOM 2128 C C . GLU A 1 285 ? -5.812 12.032 -2.783 1.00 67.12 285 GLU A C 1
ATOM 2130 O O . GLU A 1 285 ? -5.889 12.498 -3.918 1.00 67.12 285 GLU A O 1
ATOM 2135 N N . HIS A 1 286 ? -6.874 11.484 -2.175 1.00 65.12 286 HIS A N 1
ATOM 2136 C CA . HIS A 1 286 ? -8.203 11.343 -2.778 1.00 65.12 286 HIS A CA 1
ATOM 2137 C C . HIS A 1 286 ? -9.258 12.247 -2.110 1.00 65.12 286 HIS A C 1
ATOM 2139 O O . HIS A 1 286 ? -9.185 12.564 -0.917 1.00 65.12 286 HIS A O 1
ATOM 2145 N N . GLU A 1 287 ? -10.266 12.676 -2.879 1.00 62.28 287 GLU A N 1
ATOM 2146 C CA . GLU A 1 287 ? -11.363 13.509 -2.370 1.00 62.28 287 GLU A CA 1
ATOM 2147 C C . GLU A 1 287 ? -12.122 12.774 -1.250 1.00 62.28 287 GLU A C 1
ATOM 2149 O O . GLU A 1 287 ? -12.502 11.617 -1.390 1.00 62.28 287 GLU A O 1
ATOM 2154 N N . GLY A 1 288 ? -12.332 13.440 -0.111 1.00 70.19 288 GLY A N 1
ATOM 2155 C CA . GLY A 1 288 ? -13.015 12.846 1.046 1.00 70.19 288 GLY A CA 1
ATOM 2156 C C . GLY A 1 288 ? -12.157 11.899 1.896 1.00 70.19 288 GLY A C 1
ATOM 2157 O O . GLY A 1 288 ? -12.631 11.404 2.919 1.00 70.19 288 GLY A O 1
ATOM 2158 N N . GLU A 1 289 ? -10.887 11.680 1.543 1.00 80.19 289 GLU A N 1
ATOM 2159 C CA . GLU A 1 289 ? -9.980 10.809 2.291 1.00 80.19 289 GLU A CA 1
ATOM 2160 C C . GLU A 1 289 ? -9.370 11.540 3.504 1.00 80.19 289 GLU A C 1
ATOM 2162 O O . GLU A 1 289 ? -8.230 12.007 3.484 1.00 80.19 289 GLU A O 1
ATOM 2167 N N . TYR A 1 290 ? -10.123 11.653 4.597 1.00 89.50 290 TYR A N 1
ATOM 2168 C CA . TYR A 1 290 ? -9.651 12.317 5.817 1.00 89.50 290 TYR A CA 1
ATOM 2169 C C . TYR A 1 290 ? -8.762 11.418 6.673 1.00 89.50 290 TYR A C 1
ATOM 2171 O O . TYR A 1 290 ? -9.044 10.242 6.895 1.00 89.50 290 TYR A O 1
ATOM 2179 N N . LYS A 1 291 ? -7.677 11.995 7.190 1.00 90.56 291 LYS A N 1
ATOM 2180 C CA . LYS A 1 291 ? -6.663 11.293 7.976 1.00 90.56 291 LYS A CA 1
ATOM 2181 C C . LYS A 1 291 ? -6.500 11.946 9.342 1.00 90.56 291 LYS A C 1
ATOM 2183 O O . LYS A 1 291 ? -6.200 13.135 9.419 1.00 90.56 291 LYS A O 1
ATOM 2188 N N . TYR A 1 292 ? -6.619 11.158 10.403 1.00 93.88 292 TYR A N 1
ATOM 2189 C CA . TYR A 1 292 ? -6.478 11.606 11.788 1.00 93.88 292 TYR A CA 1
ATOM 2190 C C . TYR A 1 292 ? -5.065 11.368 12.308 1.00 93.88 292 TYR A C 1
ATOM 2192 O O . TYR A 1 292 ? -4.500 10.307 12.059 1.00 93.88 292 TYR A O 1
ATOM 2200 N N . LEU A 1 293 ? -4.499 12.324 13.043 1.00 93.38 293 LEU A N 1
ATOM 2201 C CA . LEU A 1 293 ? -3.124 12.320 13.548 1.00 93.38 293 LEU A CA 1
ATOM 2202 C C . LEU A 1 293 ? -3.069 12.705 15.026 1.00 93.38 293 LEU A C 1
ATOM 2204 O O . LEU A 1 293 ? -3.782 13.606 15.455 1.00 93.38 293 LEU A O 1
ATOM 2208 N N . TRP A 1 294 ? -2.148 12.106 15.779 1.00 94.88 294 TRP A N 1
ATOM 2209 C CA . TRP A 1 294 ? -1.867 12.507 17.170 1.00 94.88 294 TRP A CA 1
ATOM 2210 C C . TRP A 1 294 ? -0.390 12.356 17.564 1.00 94.88 294 TRP A C 1
ATOM 2212 O O . TRP A 1 294 ? -0.020 12.427 18.736 1.00 94.88 294 TRP A O 1
ATOM 2222 N N . GLY A 1 295 ? 0.485 12.135 16.584 1.00 93.31 295 GLY A N 1
ATOM 2223 C CA . GLY A 1 295 ? 1.918 11.978 16.790 1.00 93.31 295 GLY A CA 1
ATOM 2224 C C . GLY A 1 295 ? 2.700 13.289 16.772 1.00 93.31 295 GLY A C 1
ATOM 2225 O O . GLY A 1 295 ? 2.163 14.391 16.678 1.00 93.31 295 GLY A O 1
ATOM 2226 N N . ASN A 1 296 ? 4.020 13.155 16.855 1.00 91.88 296 ASN A N 1
ATOM 2227 C CA . ASN A 1 296 ? 4.986 14.258 16.896 1.00 91.88 296 ASN A CA 1
ATOM 2228 C C . ASN A 1 296 ? 6.159 14.073 15.920 1.00 91.88 296 ASN A C 1
ATOM 2230 O O . ASN A 1 296 ? 7.087 14.882 15.896 1.00 91.88 296 ASN A O 1
ATOM 2234 N N . TYR A 1 297 ? 6.124 13.009 15.122 1.00 92.88 297 TYR A N 1
ATOM 2235 C CA . TYR A 1 297 ? 7.074 12.738 14.057 1.00 92.88 297 TYR A CA 1
ATOM 2236 C C . TYR A 1 297 ? 6.352 12.424 12.761 1.00 92.88 297 TYR A C 1
ATOM 2238 O O . TYR A 1 297 ? 5.266 11.842 12.747 1.00 92.88 297 TYR A O 1
ATOM 2246 N N . GLU A 1 298 ? 7.037 12.732 11.674 1.00 90.81 298 GLU A N 1
ATOM 2247 C CA . GLU A 1 298 ? 6.703 12.253 10.352 1.00 90.81 298 GLU A CA 1
ATOM 2248 C C . GLU A 1 298 ? 7.754 11.290 9.821 1.00 90.81 298 GLU A C 1
ATOM 2250 O O . GLU A 1 298 ? 8.932 11.324 10.199 1.00 90.81 298 GLU A O 1
ATOM 2255 N N . LYS A 1 299 ? 7.302 10.417 8.919 1.00 88.38 299 LYS A N 1
ATOM 2256 C CA . LYS A 1 299 ? 8.185 9.564 8.125 1.00 88.38 299 LYS A CA 1
ATOM 2257 C C . LYS A 1 299 ? 7.894 9.771 6.655 1.00 88.38 299 LYS A C 1
ATOM 2259 O O . LYS A 1 299 ? 6.762 9.559 6.226 1.00 88.38 299 LYS A O 1
ATOM 2264 N N . ARG A 1 300 ? 8.934 10.069 5.879 1.00 88.19 300 ARG A N 1
ATOM 2265 C CA . ARG A 1 300 ? 8.835 10.145 4.422 1.00 88.19 300 ARG A CA 1
ATOM 2266 C C . ARG A 1 300 ? 9.721 9.075 3.785 1.00 88.19 300 ARG A C 1
ATOM 2268 O O . ARG A 1 300 ? 10.947 9.193 3.850 1.00 88.19 300 ARG A O 1
ATOM 2275 N N . PRO A 1 301 ? 9.134 7.989 3.254 1.00 87.62 301 PRO A N 1
ATOM 2276 C CA . PRO A 1 301 ? 9.901 6.995 2.523 1.00 87.62 301 PRO A CA 1
ATOM 2277 C C . PRO A 1 301 ? 10.366 7.576 1.186 1.00 87.62 301 PRO A C 1
ATOM 2279 O O . PRO A 1 301 ? 9.621 8.294 0.522 1.00 87.62 301 PRO A O 1
ATOM 2282 N N . THR A 1 302 ? 11.608 7.269 0.818 1.00 89.50 302 THR A N 1
ATOM 2283 C CA . THR A 1 302 ? 12.032 7.307 -0.582 1.00 89.50 302 THR A CA 1
ATOM 2284 C C . THR A 1 302 ? 11.485 6.060 -1.255 1.00 89.50 302 THR A C 1
ATOM 2286 O O . THR A 1 302 ? 11.574 4.966 -0.683 1.00 89.50 302 THR A O 1
ATOM 2289 N N . ASP A 1 303 ? 10.964 6.224 -2.464 1.00 89.94 303 ASP A N 1
ATOM 2290 C CA . ASP A 1 303 ? 10.359 5.147 -3.237 1.00 89.94 303 ASP A CA 1
ATOM 2291 C C . ASP A 1 303 ? 11.233 4.840 -4.461 1.00 89.94 303 ASP A C 1
ATOM 2293 O O . ASP A 1 303 ? 11.765 5.746 -5.101 1.00 89.94 303 ASP A O 1
ATOM 2297 N N . VAL A 1 304 ? 11.362 3.560 -4.811 1.00 94.12 304 VAL A N 1
ATOM 2298 C CA . VAL A 1 304 ? 11.890 3.138 -6.111 1.00 94.12 304 VAL A CA 1
ATOM 2299 C C . VAL A 1 304 ? 10.710 2.666 -6.935 1.00 94.12 304 VAL A C 1
ATOM 2301 O O . VAL A 1 304 ? 9.977 1.763 -6.523 1.00 94.12 304 VAL A O 1
ATOM 2304 N N . ARG A 1 305 ? 10.510 3.310 -8.083 1.00 95.06 305 ARG A N 1
ATOM 2305 C CA . ARG A 1 305 ? 9.404 3.016 -8.989 1.00 95.06 305 ARG A CA 1
ATOM 2306 C C . ARG A 1 305 ? 9.926 2.260 -10.200 1.00 95.06 305 ARG A C 1
ATOM 2308 O O . ARG A 1 305 ? 10.951 2.626 -10.776 1.00 95.06 305 ARG A O 1
ATOM 2315 N N . LEU A 1 306 ? 9.209 1.213 -10.577 1.00 96.44 306 LEU A N 1
ATOM 2316 C CA . LEU A 1 306 ? 9.412 0.501 -11.830 1.00 96.44 306 LEU A CA 1
ATOM 2317 C C . LEU A 1 306 ? 8.235 0.792 -12.753 1.00 96.44 306 LEU A C 1
ATOM 2319 O O . LEU A 1 306 ? 7.104 0.837 -12.277 1.00 96.44 306 LEU A O 1
ATOM 2323 N N . LEU A 1 307 ? 8.496 0.957 -14.044 1.00 96.62 307 LEU A N 1
ATOM 2324 C CA . LEU A 1 307 ? 7.484 1.066 -15.090 1.00 96.62 307 LEU A CA 1
ATOM 2325 C C . LEU A 1 307 ? 7.723 -0.034 -16.125 1.00 96.62 307 LEU A C 1
ATOM 2327 O O . LEU A 1 307 ? 8.789 -0.090 -16.743 1.00 96.62 307 LEU A O 1
ATOM 2331 N N . ALA A 1 308 ? 6.755 -0.932 -16.270 1.00 95.62 308 ALA A N 1
ATOM 2332 C CA . ALA A 1 308 ? 6.779 -2.055 -17.192 1.00 95.62 308 ALA A CA 1
ATOM 2333 C C . ALA A 1 308 ? 5.652 -1.931 -18.220 1.00 95.62 308 ALA A C 1
ATOM 2335 O O . ALA A 1 308 ? 4.503 -1.702 -17.856 1.00 95.62 308 ALA A O 1
ATOM 2336 N N . HIS A 1 309 ? 5.998 -2.164 -19.484 1.00 94.62 309 HIS A N 1
ATOM 2337 C CA . HIS A 1 309 ? 5.060 -2.200 -20.602 1.00 94.62 309 HIS A CA 1
ATOM 2338 C C . HIS A 1 309 ? 4.681 -3.659 -20.872 1.00 94.62 309 HIS A C 1
ATOM 2340 O O . HIS A 1 309 ? 5.502 -4.429 -21.384 1.00 94.62 309 HIS A O 1
ATOM 2346 N N . VAL A 1 310 ? 3.468 -4.063 -20.499 1.00 96.62 310 VAL A N 1
ATOM 2347 C CA . VAL A 1 310 ? 2.972 -5.433 -20.680 1.00 96.62 310 VAL A CA 1
ATOM 2348 C C . VAL A 1 310 ? 2.106 -5.490 -21.943 1.00 96.62 310 VAL A C 1
ATOM 2350 O O . VAL A 1 310 ? 1.047 -4.866 -21.982 1.00 96.62 310 VAL A O 1
ATOM 2353 N N . PRO A 1 311 ? 2.509 -6.243 -22.984 1.00 96.88 311 PRO A N 1
ATOM 2354 C CA . PRO A 1 311 ? 1.773 -6.281 -24.240 1.0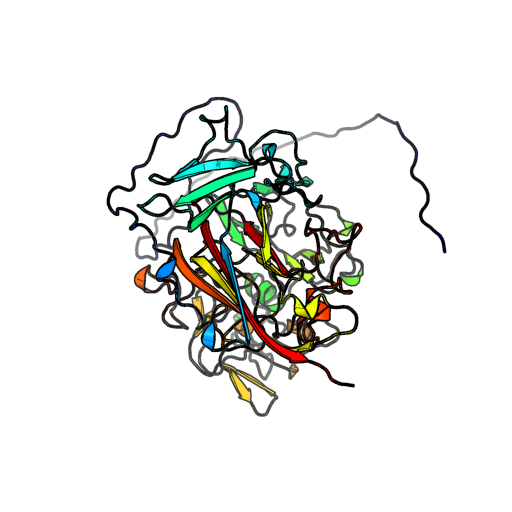0 96.88 311 PRO A CA 1
ATOM 2355 C C . PRO A 1 311 ? 0.301 -6.672 -24.086 1.00 96.88 311 PRO A C 1
ATOM 2357 O O . PRO A 1 311 ? -0.023 -7.682 -23.448 1.00 96.88 311 PRO A O 1
ATOM 2360 N N . LEU A 1 312 ? -0.576 -5.925 -24.755 1.00 97.25 312 LEU A N 1
ATOM 2361 C CA . LEU A 1 312 ? -2.000 -6.241 -24.908 1.00 97.25 312 LEU A CA 1
ATOM 2362 C C . LEU A 1 312 ? -2.284 -6.982 -26.229 1.00 97.25 312 LEU A C 1
ATOM 2364 O O . LEU A 1 312 ? -1.452 -6.940 -27.142 1.00 97.25 312 LEU A O 1
ATOM 2368 N N . PRO A 1 313 ? -3.447 -7.656 -26.368 1.00 97.69 313 PRO A N 1
ATOM 2369 C CA . PRO A 1 313 ? -3.834 -8.301 -27.621 1.00 97.69 313 PRO A CA 1
ATOM 2370 C C . PRO A 1 313 ? -3.798 -7.331 -28.809 1.00 97.69 313 PRO A C 1
ATOM 2372 O O . PRO A 1 313 ? -4.396 -6.256 -28.758 1.00 97.69 313 PRO A O 1
ATOM 2375 N N . ASP A 1 314 ? -3.149 -7.725 -29.907 1.00 95.94 314 ASP A N 1
ATOM 2376 C CA . ASP A 1 314 ? -3.021 -6.873 -31.098 1.00 95.94 314 ASP A CA 1
ATOM 2377 C C . ASP A 1 314 ? -4.392 -6.479 -31.672 1.00 95.94 314 ASP A C 1
ATOM 2379 O O . ASP A 1 314 ? -4.566 -5.361 -32.160 1.00 95.94 314 ASP A O 1
ATOM 2383 N N . GLU A 1 315 ? -5.397 -7.358 -31.571 1.00 95.38 315 GLU A N 1
ATOM 2384 C CA . GLU A 1 315 ? -6.756 -7.061 -32.034 1.00 95.38 315 GLU A CA 1
ATOM 2385 C C . GLU A 1 315 ? -7.437 -5.904 -31.289 1.00 95.38 315 GLU A C 1
ATOM 2387 O O . GLU A 1 315 ? -8.350 -5.293 -31.843 1.00 95.38 315 GLU A O 1
ATOM 2392 N N . TRP A 1 316 ? -7.012 -5.577 -30.063 1.00 95.69 316 TRP A N 1
ATOM 2393 C CA . TRP A 1 316 ? -7.558 -4.447 -29.299 1.00 95.69 316 TRP A CA 1
ATOM 2394 C C . TRP A 1 316 ? -7.095 -3.097 -29.853 1.00 95.69 316 TRP A C 1
ATOM 2396 O O . TRP A 1 316 ? -7.764 -2.086 -29.646 1.00 95.69 316 TRP A O 1
ATOM 2406 N N . LYS A 1 317 ? -5.988 -3.089 -30.603 1.00 92.81 317 LYS A N 1
ATOM 2407 C CA . LYS A 1 317 ? -5.386 -1.900 -31.226 1.00 92.81 317 LYS A CA 1
ATOM 2408 C C . LYS A 1 317 ? -5.985 -1.607 -32.607 1.00 92.81 317 LYS A C 1
ATOM 2410 O O . LYS A 1 317 ? -5.684 -0.599 -33.247 1.00 92.81 317 LYS A O 1
ATOM 2415 N N . GLU A 1 318 ? -6.851 -2.488 -33.109 1.00 93.19 318 GLU A N 1
ATOM 2416 C CA . GLU A 1 318 ? -7.511 -2.317 -34.398 1.00 93.19 318 GLU A CA 1
ATOM 2417 C C . GLU A 1 318 ? -8.663 -1.300 -34.318 1.00 93.19 318 GLU A C 1
ATOM 2419 O O . GLU A 1 318 ? -9.622 -1.446 -33.559 1.00 93.19 318 GLU A O 1
ATOM 2424 N N . ALA A 1 319 ? -8.608 -0.270 -35.167 1.00 88.88 319 ALA A N 1
ATOM 2425 C CA . ALA A 1 319 ? -9.596 0.804 -35.170 1.00 88.88 319 ALA A CA 1
ATOM 2426 C C . ALA A 1 319 ? -11.035 0.301 -35.402 1.00 88.88 319 ALA A C 1
ATOM 2428 O O . ALA A 1 319 ? -11.332 -0.344 -36.410 1.00 88.88 319 ALA A O 1
ATOM 2429 N N . GLY A 1 320 ? -11.947 0.695 -34.508 1.00 88.19 320 GLY A N 1
ATOM 2430 C CA . GLY A 1 320 ? -13.376 0.379 -34.593 1.00 88.19 320 GLY A CA 1
ATOM 2431 C C . GLY A 1 320 ? -13.767 -0.980 -34.011 1.00 88.19 320 GLY A C 1
ATOM 2432 O O . GLY A 1 320 ? -14.925 -1.363 -34.151 1.00 88.19 320 GLY A O 1
ATOM 2433 N N . ARG A 1 321 ? -12.835 -1.694 -33.370 1.00 93.19 321 ARG A N 1
ATOM 2434 C CA . ARG A 1 321 ? -13.123 -2.915 -32.614 1.00 93.19 321 ARG A CA 1
ATOM 2435 C C . ARG A 1 321 ? -13.116 -2.610 -31.123 1.00 93.19 321 ARG A C 1
ATOM 2437 O O . ARG A 1 321 ? -12.370 -1.760 -30.642 1.00 93.19 321 ARG A O 1
ATOM 2444 N N . THR A 1 322 ? -13.993 -3.272 -30.388 1.00 94.75 322 THR A N 1
ATOM 2445 C CA . THR A 1 322 ? -14.099 -3.128 -28.937 1.00 94.75 322 THR A CA 1
ATOM 2446 C C . THR A 1 322 ? -14.490 -4.473 -28.361 1.00 94.75 322 THR A C 1
ATOM 2448 O O . THR A 1 322 ? -15.287 -5.200 -28.957 1.00 94.75 322 THR A O 1
ATOM 2451 N N . PHE A 1 323 ? -13.902 -4.813 -27.222 1.00 97.06 323 PHE A N 1
ATOM 2452 C CA . PHE A 1 323 ? -14.097 -6.104 -26.590 1.00 97.06 323 PHE A CA 1
ATOM 2453 C C . PHE A 1 323 ? -14.593 -5.907 -25.166 1.00 97.06 323 PHE A C 1
ATOM 2455 O O . PHE A 1 323 ? -14.083 -5.052 -24.443 1.00 97.06 323 PHE A O 1
ATOM 2462 N N . GLU A 1 324 ? -15.588 -6.697 -24.788 1.00 97.31 324 GLU A N 1
ATOM 2463 C CA . GLU A 1 324 ? -16.005 -6.859 -23.402 1.00 97.31 324 GLU A CA 1
ATOM 2464 C C . GLU A 1 324 ? -15.039 -7.840 -22.742 1.00 97.31 324 GLU A C 1
ATOM 2466 O O . GLU A 1 324 ? -14.782 -8.928 -23.269 1.00 97.31 324 GLU A O 1
ATOM 2471 N N . VAL A 1 325 ? -14.464 -7.436 -21.615 1.00 97.50 325 VAL A N 1
ATOM 2472 C CA . VAL A 1 325 ? -13.493 -8.233 -20.872 1.00 97.50 325 VAL A CA 1
ATOM 2473 C C . VAL A 1 325 ? -14.246 -8.997 -19.797 1.00 97.50 325 VAL A C 1
ATOM 2475 O O . VAL A 1 325 ? -14.802 -8.419 -18.870 1.00 97.50 325 VAL A O 1
ATOM 2478 N N . THR A 1 326 ? -14.290 -10.317 -19.943 1.00 96.75 326 THR A N 1
ATOM 2479 C CA . THR A 1 326 ? -15.036 -11.206 -19.045 1.00 96.75 326 THR A CA 1
ATOM 2480 C C . THR A 1 326 ? -14.179 -11.709 -17.888 1.00 96.75 326 THR A C 1
ATOM 2482 O O . THR A 1 326 ? -14.712 -12.171 -16.885 1.00 96.75 326 THR A O 1
ATOM 2485 N N . GLU A 1 327 ? -12.854 -11.663 -18.041 1.00 96.12 327 GLU A N 1
ATOM 2486 C CA . GLU A 1 327 ? -11.895 -11.974 -16.983 1.00 96.12 327 GLU A CA 1
ATOM 2487 C C . GLU A 1 327 ? -10.572 -11.259 -17.252 1.00 96.12 327 GLU A C 1
ATOM 2489 O O . GLU A 1 327 ? -10.062 -11.315 -18.374 1.00 96.12 327 GLU A O 1
ATOM 2494 N N . ALA A 1 328 ? -10.004 -10.622 -16.230 1.00 95.69 328 ALA A N 1
ATOM 2495 C CA . ALA A 1 328 ? -8.690 -10.002 -16.313 1.00 95.69 328 ALA A CA 1
ATOM 2496 C C . ALA A 1 328 ? -7.935 -10.162 -14.993 1.00 95.69 328 ALA A C 1
ATOM 2498 O O . ALA A 1 328 ? -8.331 -9.608 -13.970 1.00 95.69 328 ALA A O 1
ATOM 2499 N N . LYS A 1 329 ? -6.842 -10.930 -15.012 1.00 95.19 329 LYS A N 1
ATOM 2500 C CA . LYS A 1 329 ? -5.995 -11.168 -13.838 1.00 95.19 329 LYS A CA 1
ATOM 2501 C C . LYS A 1 329 ? -4.564 -10.736 -14.121 1.00 95.19 329 LYS A C 1
ATOM 2503 O O . LYS A 1 329 ? -4.023 -11.049 -15.182 1.00 95.19 329 LYS A O 1
ATOM 2508 N N . LEU A 1 330 ? -3.932 -10.090 -13.147 1.00 95.69 330 LEU A N 1
ATOM 2509 C CA . LEU A 1 330 ? -2.507 -9.769 -13.174 1.00 95.69 330 LEU A CA 1
ATOM 2510 C C . LEU A 1 330 ? -1.802 -10.506 -12.036 1.00 95.69 330 LEU A C 1
ATOM 2512 O O . LEU A 1 330 ? -2.059 -10.241 -10.864 1.00 95.69 330 LEU A O 1
ATOM 2516 N N . ALA A 1 331 ? -0.913 -11.436 -12.376 1.00 96.06 331 ALA A N 1
ATOM 2517 C CA . ALA A 1 331 ? -0.074 -12.132 -11.409 1.00 96.06 331 ALA A CA 1
ATOM 2518 C C . ALA A 1 331 ? 1.321 -11.504 -11.371 1.00 96.06 331 ALA A C 1
ATOM 2520 O O . ALA A 1 331 ? 1.951 -11.363 -12.411 1.00 96.06 331 ALA A O 1
ATOM 2521 N N . ILE A 1 332 ? 1.834 -11.175 -10.189 1.00 97.06 332 ILE A N 1
ATOM 2522 C CA . ILE A 1 332 ? 3.191 -10.655 -9.996 1.00 97.06 332 ILE A CA 1
ATOM 2523 C C . ILE A 1 332 ? 3.959 -11.630 -9.112 1.00 97.06 332 ILE A C 1
ATOM 2525 O O . ILE A 1 332 ? 3.555 -11.900 -7.980 1.00 97.06 332 ILE A O 1
ATOM 2529 N N . VAL A 1 333 ? 5.070 -12.150 -9.631 1.00 97.94 333 VAL A N 1
ATOM 2530 C CA . VAL A 1 333 ? 5.981 -13.050 -8.918 1.00 97.94 333 VAL A CA 1
ATOM 2531 C C . VAL A 1 333 ? 7.066 -12.220 -8.251 1.00 97.94 333 VAL A C 1
ATOM 2533 O O . VAL A 1 333 ? 7.841 -11.525 -8.918 1.00 97.94 333 VAL A O 1
ATOM 2536 N N . HIS A 1 334 ? 7.131 -12.298 -6.927 1.00 96.94 334 HIS A N 1
ATOM 2537 C CA . HIS A 1 334 ? 8.042 -11.500 -6.116 1.00 96.94 334 HIS A CA 1
ATOM 2538 C C . HIS A 1 334 ? 8.381 -12.201 -4.797 1.00 96.94 334 HIS A C 1
ATOM 2540 O O . HIS A 1 334 ? 7.816 -13.238 -4.460 1.00 96.94 334 HIS A O 1
ATOM 2546 N N . THR A 1 335 ? 9.307 -11.644 -4.023 1.00 95.56 335 THR A N 1
ATOM 2547 C CA . THR A 1 335 ? 9.493 -12.052 -2.622 1.00 95.56 335 THR A CA 1
ATOM 2548 C C . THR A 1 335 ? 8.601 -11.244 -1.692 1.00 95.56 335 THR A C 1
ATOM 2550 O O . THR A 1 335 ? 8.447 -10.042 -1.911 1.00 95.56 335 THR A O 1
ATOM 2553 N N . ILE A 1 336 ? 8.074 -11.858 -0.629 1.00 93.69 336 ILE A N 1
ATOM 2554 C CA . ILE A 1 336 ? 7.272 -11.174 0.398 1.00 93.69 336 ILE A CA 1
ATOM 2555 C C . ILE A 1 336 ? 8.041 -9.956 0.922 1.00 93.69 336 ILE A C 1
ATOM 2557 O O . ILE A 1 336 ? 9.165 -10.091 1.425 1.00 93.69 336 ILE A O 1
ATOM 2561 N N . THR A 1 337 ? 7.438 -8.774 0.788 1.00 92.00 337 THR A N 1
ATOM 2562 C CA . THR A 1 337 ? 8.074 -7.499 1.135 1.00 92.00 337 THR A CA 1
ATOM 2563 C C . THR A 1 337 ? 7.933 -7.213 2.627 1.00 92.00 337 THR A C 1
ATOM 2565 O O . THR A 1 337 ? 7.183 -7.882 3.339 1.00 92.00 337 THR A O 1
ATOM 2568 N N . ASN A 1 338 ? 8.676 -6.240 3.153 1.00 85.25 338 ASN A N 1
ATOM 2569 C CA . ASN A 1 338 ? 8.514 -5.826 4.550 1.00 85.25 338 ASN A CA 1
ATOM 2570 C C . ASN A 1 338 ? 7.423 -4.757 4.749 1.00 85.25 338 ASN A C 1
ATOM 2572 O O . ASN A 1 338 ? 7.037 -4.475 5.893 1.00 85.25 338 ASN A O 1
ATOM 2576 N N . ASN A 1 339 ? 6.971 -4.127 3.663 1.00 85.56 339 ASN A N 1
ATOM 2577 C CA . ASN A 1 339 ? 6.147 -2.933 3.708 1.00 85.56 339 ASN A CA 1
ATOM 2578 C C . ASN A 1 339 ? 4.752 -3.203 3.118 1.00 85.56 339 ASN A C 1
ATOM 2580 O O . ASN A 1 339 ? 4.628 -3.383 1.910 1.00 85.56 339 ASN A O 1
ATOM 2584 N N . PRO A 1 340 ? 3.682 -3.173 3.936 1.00 82.31 340 PRO A N 1
ATOM 2585 C CA . PRO A 1 340 ? 2.317 -3.364 3.440 1.00 82.31 340 PRO A CA 1
ATOM 2586 C C . PRO A 1 340 ? 1.835 -2.233 2.510 1.00 82.31 340 PRO A C 1
ATOM 2588 O O . PRO A 1 340 ? 0.762 -2.348 1.926 1.00 82.31 340 PRO A O 1
ATOM 2591 N N . ASN A 1 341 ? 2.608 -1.149 2.371 1.00 82.06 341 ASN A N 1
ATOM 2592 C CA . ASN A 1 341 ? 2.318 -0.023 1.482 1.00 82.06 341 ASN A CA 1
ATOM 2593 C C . ASN A 1 341 ? 3.120 -0.052 0.170 1.00 82.06 341 ASN A C 1
ATOM 2595 O O . ASN A 1 341 ? 3.138 0.957 -0.539 1.00 82.06 341 ASN A O 1
ATOM 2599 N N . ASP A 1 342 ? 3.806 -1.153 -0.150 1.00 89.94 342 ASP A N 1
ATOM 2600 C CA . ASP A 1 342 ? 4.380 -1.328 -1.485 1.00 89.94 342 ASP A CA 1
ATOM 2601 C C . ASP A 1 342 ? 3.240 -1.458 -2.503 1.00 89.94 342 ASP A C 1
ATOM 2603 O O . ASP A 1 342 ? 2.418 -2.379 -2.421 1.00 89.94 342 ASP A O 1
ATOM 2607 N N . LYS A 1 343 ? 3.156 -0.495 -3.427 1.00 90.38 343 LYS A N 1
ATOM 2608 C CA . LYS A 1 343 ? 1.998 -0.327 -4.312 1.00 90.38 343 LYS A CA 1
ATOM 2609 C C . LYS A 1 343 ? 2.212 -1.004 -5.662 1.00 90.38 343 LYS A C 1
ATOM 2611 O O . LYS A 1 343 ? 3.328 -1.058 -6.178 1.00 90.38 343 LYS A O 1
ATOM 2616 N N . ILE A 1 344 ? 1.114 -1.482 -6.229 1.00 93.00 344 ILE A N 1
ATOM 2617 C CA . ILE A 1 344 ? 0.995 -1.881 -7.625 1.00 93.00 344 ILE A CA 1
ATOM 2618 C C . ILE A 1 344 ? -0.028 -0.928 -8.232 1.00 93.00 344 ILE A C 1
ATOM 2620 O O . ILE A 1 344 ? -1.152 -0.866 -7.746 1.00 93.00 344 ILE A O 1
ATOM 2624 N N . LEU A 1 345 ? 0.373 -0.166 -9.241 1.00 91.69 345 LEU A N 1
ATOM 2625 C CA . LEU A 1 345 ? -0.512 0.718 -9.987 1.00 91.69 345 LEU A CA 1
ATOM 2626 C C . LEU A 1 345 ? -0.610 0.196 -11.411 1.00 91.69 345 LEU A C 1
ATOM 2628 O O . LEU A 1 345 ? 0.397 -0.169 -12.021 1.00 91.69 345 LEU A O 1
ATOM 2632 N N . ILE A 1 346 ? -1.826 0.160 -11.930 1.00 92.25 346 ILE A N 1
ATOM 2633 C CA . ILE A 1 346 ? -2.112 -0.300 -13.285 1.00 92.25 346 ILE A CA 1
ATOM 2634 C C . ILE A 1 346 ? -2.709 0.883 -14.031 1.00 92.25 346 ILE A C 1
ATOM 2636 O O . ILE A 1 346 ? -3.704 1.436 -13.579 1.00 92.25 346 ILE A O 1
ATOM 2640 N N . GLU A 1 347 ? -2.088 1.300 -15.132 1.00 92.94 347 GLU A N 1
ATOM 2641 C CA . GLU A 1 347 ? -2.447 2.533 -15.847 1.00 92.94 347 GLU A CA 1
ATOM 2642 C C . GLU A 1 347 ? -2.423 3.780 -14.936 1.00 92.94 347 GLU A C 1
ATOM 2644 O O . GLU A 1 347 ? -3.207 4.704 -15.107 1.00 92.94 347 GLU A O 1
ATOM 2649 N N . ASP A 1 348 ? -1.550 3.802 -13.923 1.00 90.81 348 ASP A N 1
ATOM 2650 C CA . ASP A 1 348 ? -1.537 4.812 -12.844 1.00 90.81 348 ASP A CA 1
ATOM 2651 C C . ASP A 1 348 ? -2.833 4.924 -12.023 1.00 90.81 348 ASP A C 1
ATOM 2653 O O . ASP A 1 348 ? -3.038 5.898 -11.304 1.00 90.81 348 ASP A O 1
ATOM 2657 N N . LEU A 1 349 ? -3.699 3.918 -12.103 1.00 88.75 349 LEU A N 1
ATOM 2658 C CA . LEU A 1 349 ? -4.830 3.771 -11.203 1.00 88.75 349 LEU A CA 1
ATOM 2659 C C . LEU A 1 349 ? -4.358 3.079 -9.925 1.00 88.75 349 LEU A C 1
ATOM 2661 O O . LEU A 1 349 ? -3.545 2.146 -9.962 1.00 88.75 349 LEU A O 1
ATOM 2665 N N . ASP A 1 350 ? -4.886 3.538 -8.797 1.00 80.75 350 ASP A N 1
ATOM 2666 C CA . ASP A 1 350 ? -4.719 2.914 -7.490 1.00 80.75 350 ASP A CA 1
ATOM 2667 C C . ASP A 1 350 ? -6.076 2.407 -7.000 1.00 80.75 350 ASP A C 1
ATOM 2669 O O . ASP A 1 350 ? -7.132 2.846 -7.444 1.00 80.75 350 ASP A O 1
ATOM 2673 N N . THR A 1 351 ? -6.030 1.476 -6.062 1.00 76.75 351 THR A N 1
ATOM 2674 C CA . THR A 1 351 ? -7.199 0.993 -5.337 1.00 76.75 351 THR A CA 1
ATOM 2675 C C . THR A 1 351 ? -6.861 1.028 -3.858 1.00 76.75 351 THR A C 1
ATOM 2677 O O . THR A 1 351 ? -5.883 0.399 -3.427 1.00 76.75 351 THR A O 1
ATOM 2680 N N . GLU A 1 352 ? -7.686 1.699 -3.069 1.00 68.12 352 GLU A N 1
ATOM 2681 C CA . GLU A 1 352 ? -7.605 1.654 -1.605 1.00 68.12 352 GLU A CA 1
ATOM 2682 C C . GLU A 1 352 ? -8.758 0.840 -0.991 1.00 68.12 352 GLU A C 1
ATOM 2684 O O . GLU A 1 352 ? -8.850 0.723 0.231 1.00 68.12 352 GLU A O 1
ATOM 2689 N N . VAL A 1 353 ? -9.587 0.193 -1.827 1.00 67.50 353 VAL A N 1
ATOM 2690 C CA . VAL A 1 353 ? -10.681 -0.679 -1.376 1.00 67.50 353 VAL A CA 1
ATOM 2691 C C . VAL A 1 353 ? -10.130 -1.800 -0.488 1.00 67.50 353 VAL A C 1
ATOM 2693 O O . VAL A 1 353 ? -9.145 -2.455 -0.861 1.00 67.50 353 VAL A O 1
ATOM 2696 N N . PRO A 1 354 ? -10.761 -2.072 0.673 1.00 63.47 354 PRO A N 1
ATOM 2697 C CA . PRO A 1 354 ? -10.356 -3.159 1.550 1.00 63.47 354 PRO A CA 1
ATOM 2698 C C . PRO A 1 354 ? -10.263 -4.485 0.793 1.00 63.47 354 PRO A C 1
ATOM 2700 O O . PRO A 1 354 ? -11.242 -4.974 0.228 1.00 63.47 354 PRO A O 1
ATOM 2703 N N . SER A 1 355 ? -9.074 -5.087 0.791 1.00 66.12 355 SER A N 1
ATOM 2704 C CA . SER A 1 355 ? -8.880 -6.420 0.237 1.00 66.12 355 SER A CA 1
ATOM 2705 C C . SER A 1 355 ? -9.152 -7.526 1.238 1.00 66.12 355 SER A C 1
ATOM 2707 O O . SER A 1 355 ? -8.914 -7.410 2.440 1.00 66.12 355 SER A O 1
ATOM 2709 N N . GLY A 1 356 ? -9.553 -8.661 0.676 1.00 78.69 356 GLY A N 1
ATOM 2710 C CA . GLY A 1 356 ? -9.506 -9.957 1.324 1.00 78.69 356 GLY A CA 1
ATOM 2711 C C . GLY A 1 356 ? -10.601 -10.210 2.340 1.00 78.69 356 GLY A C 1
ATOM 2712 O O . GLY A 1 356 ? -11.744 -9.792 2.169 1.00 78.69 356 GLY A O 1
ATOM 2713 N N . ARG A 1 357 ? -10.293 -11.030 3.343 1.00 86.62 357 ARG A N 1
ATOM 2714 C CA . ARG A 1 357 ? -11.301 -11.521 4.277 1.00 86.62 357 ARG A CA 1
ATOM 2715 C C . ARG A 1 357 ? -11.575 -10.466 5.339 1.00 86.62 357 ARG A C 1
ATOM 2717 O O . ARG A 1 357 ? -10.704 -10.179 6.160 1.00 86.62 357 ARG A O 1
ATOM 2724 N N . LEU A 1 358 ? -12.807 -9.971 5.347 1.00 87.50 358 LEU A N 1
ATOM 2725 C CA . LEU A 1 358 ? -13.360 -9.125 6.402 1.00 87.50 358 LEU A CA 1
ATOM 2726 C C . LEU A 1 358 ? -13.660 -9.932 7.683 1.00 87.50 358 LEU A C 1
ATOM 2728 O O . LEU A 1 358 ? -13.779 -11.161 7.614 1.00 87.50 358 LEU A O 1
ATOM 2732 N N . PRO A 1 359 ? -13.832 -9.260 8.837 1.00 91.88 359 PRO A N 1
ATOM 2733 C CA . PRO A 1 359 ? -14.278 -9.901 10.072 1.00 91.88 359 PRO A CA 1
ATOM 2734 C C . PRO A 1 359 ? -15.552 -10.728 9.883 1.00 91.88 359 PRO A C 1
ATOM 2736 O O . PRO A 1 359 ? -16.500 -10.282 9.237 1.00 91.88 359 PRO A O 1
ATOM 2739 N N . GLY A 1 360 ? -15.613 -11.926 10.468 1.00 93.56 360 GLY A N 1
ATOM 2740 C CA . GLY A 1 360 ? -16.824 -12.740 10.416 1.00 93.56 360 GLY A CA 1
ATOM 2741 C C . GLY A 1 360 ? -17.910 -12.187 11.339 1.00 93.56 360 GLY A C 1
ATOM 2742 O O . GLY A 1 360 ? -17.737 -12.209 12.561 1.00 93.56 360 GLY A O 1
ATOM 2743 N N . TYR A 1 361 ? -19.055 -11.780 10.785 1.00 96.75 361 TYR A N 1
ATOM 2744 C CA . TYR A 1 361 ? -20.159 -11.189 11.549 1.00 96.75 361 TYR A CA 1
ATOM 2745 C C . TYR A 1 361 ? -21.524 -11.839 11.282 1.00 96.75 361 TYR A C 1
ATOM 2747 O O . TYR A 1 361 ? -21.754 -12.466 10.247 1.00 96.75 361 TYR A O 1
ATOM 2755 N N . GLU A 1 362 ? -22.444 -11.659 12.229 1.00 97.56 362 GLU A N 1
ATOM 2756 C CA . GLU A 1 362 ? -23.880 -11.871 12.045 1.00 97.56 362 GLU A CA 1
ATOM 2757 C C . GLU A 1 362 ? -24.658 -10.587 12.356 1.00 97.56 362 GLU A C 1
ATOM 2759 O O . GLU A 1 362 ? -24.171 -9.712 13.071 1.00 97.56 362 GLU A O 1
ATOM 2764 N N . ILE A 1 363 ? -25.851 -10.452 11.772 1.00 98.25 363 ILE A N 1
ATOM 2765 C CA . ILE A 1 363 ? -26.693 -9.261 11.930 1.00 98.25 363 ILE A CA 1
ATOM 2766 C C . ILE A 1 363 ? -27.806 -9.564 12.935 1.00 98.25 363 ILE A C 1
ATOM 2768 O O . ILE A 1 363 ? -28.655 -10.428 12.696 1.00 98.25 363 ILE A O 1
ATOM 2772 N N . GLU A 1 364 ? -27.817 -8.825 14.038 1.00 96.75 364 GLU A N 1
ATOM 2773 C CA . GLU A 1 364 ? -28.838 -8.898 15.082 1.00 96.75 364 GLU A CA 1
ATOM 2774 C C . GLU A 1 364 ? -30.165 -8.243 14.635 1.00 96.75 364 GLU A C 1
ATOM 2776 O O . GLU A 1 364 ? -30.190 -7.433 13.702 1.00 96.75 364 GLU A O 1
ATOM 2781 N N . PRO A 1 365 ? -31.311 -8.533 15.290 1.00 96.06 365 PRO A N 1
ATOM 2782 C CA . PRO A 1 365 ? -32.610 -7.951 14.931 1.00 96.06 365 PRO A CA 1
ATOM 2783 C C . PRO A 1 365 ? -32.680 -6.419 14.985 1.00 96.06 365 PRO A C 1
ATOM 2785 O O . PRO A 1 365 ? -33.577 -5.831 14.381 1.00 96.06 365 PRO A O 1
ATOM 2788 N N . ASP A 1 366 ? -31.781 -5.784 15.738 1.00 93.25 366 ASP A N 1
ATOM 2789 C CA . ASP A 1 366 ? -31.642 -4.328 15.842 1.00 93.25 366 ASP A CA 1
ATOM 2790 C C . ASP A 1 366 ? -30.707 -3.729 14.773 1.00 93.25 366 ASP A C 1
ATOM 2792 O O . ASP A 1 366 ? -30.511 -2.516 14.738 1.00 93.25 366 ASP A O 1
ATOM 2796 N N . GLY A 1 367 ? -30.175 -4.563 13.874 1.00 96.44 367 GLY A N 1
ATOM 2797 C CA . GLY A 1 367 ? -29.292 -4.175 12.779 1.00 96.44 367 GLY A CA 1
ATOM 2798 C C . GLY A 1 367 ? -27.808 -4.170 13.137 1.00 96.44 367 GLY A C 1
ATOM 2799 O O . GLY A 1 367 ? -26.993 -3.983 12.234 1.00 96.44 367 GLY A O 1
ATOM 2800 N N . ARG A 1 368 ? -27.434 -4.389 14.405 1.00 97.62 368 ARG A N 1
ATOM 2801 C CA . ARG A 1 368 ? -26.022 -4.445 14.802 1.00 97.62 368 ARG A CA 1
ATOM 2802 C C . ARG A 1 368 ? -25.317 -5.624 14.151 1.00 97.62 368 ARG A C 1
ATOM 2804 O O . ARG A 1 368 ? -25.888 -6.707 14.032 1.00 97.62 368 ARG A O 1
ATOM 2811 N N . TRP A 1 369 ? -24.069 -5.411 13.750 1.00 98.31 369 TRP A N 1
ATOM 2812 C CA . TRP A 1 369 ? -23.189 -6.484 13.300 1.00 98.31 369 TRP A CA 1
ATOM 2813 C C . TRP A 1 369 ? -22.359 -6.922 14.489 1.00 98.31 369 TRP A C 1
ATOM 2815 O O . TRP A 1 369 ? -21.686 -6.094 15.105 1.00 98.31 369 TRP A O 1
ATOM 2825 N N . VAL A 1 370 ? -22.414 -8.205 14.820 1.00 98.19 370 VAL A N 1
ATOM 2826 C CA . VAL A 1 370 ? -21.698 -8.766 15.964 1.00 98.19 370 VAL A CA 1
ATOM 2827 C C . VAL A 1 370 ? -20.737 -9.857 15.515 1.00 98.19 370 VAL A C 1
ATOM 2829 O O . VAL A 1 370 ? -21.022 -10.594 14.570 1.00 98.19 370 VAL A O 1
ATOM 2832 N N . SER A 1 371 ? -19.580 -9.944 16.169 1.00 97.88 371 SER A N 1
ATOM 2833 C CA . SER A 1 371 ? -18.548 -10.932 15.857 1.00 97.88 371 SER A CA 1
ATOM 2834 C C . SER A 1 371 ? -19.076 -12.361 16.027 1.00 97.88 371 SER A C 1
ATOM 2836 O O . SER A 1 371 ? -19.757 -12.692 16.996 1.00 97.88 371 SER A O 1
ATOM 2838 N N . THR A 1 372 ? -18.721 -13.248 15.099 1.00 97.31 372 THR A N 1
ATOM 2839 C CA . THR A 1 372 ? -19.159 -14.663 15.122 1.00 97.31 372 THR A CA 1
ATOM 2840 C C . THR A 1 372 ? -18.263 -15.577 15.959 1.00 97.31 372 THR A C 1
ATOM 2842 O O . THR A 1 372 ? -18.571 -16.758 16.138 1.00 97.31 372 THR A O 1
ATOM 2845 N N . ARG A 1 373 ? -17.127 -15.067 16.445 1.00 96.25 373 ARG A N 1
ATOM 2846 C CA . ARG A 1 373 ? -16.122 -15.835 17.184 1.00 96.25 373 ARG A CA 1
ATOM 2847 C C . ARG A 1 373 ? -15.359 -14.960 18.170 1.00 96.25 373 ARG A C 1
ATOM 2849 O O . ARG A 1 373 ? -15.289 -13.746 18.002 1.00 96.25 373 ARG A O 1
ATOM 2856 N N . ASP A 1 374 ? -14.751 -15.621 19.146 1.00 97.56 374 ASP A N 1
ATOM 2857 C CA . ASP A 1 374 ? -13.765 -15.020 20.039 1.00 97.56 374 ASP A CA 1
ATOM 2858 C C . ASP A 1 374 ? -12.517 -14.614 19.245 1.00 97.56 374 ASP A C 1
ATOM 2860 O O . ASP A 1 374 ? -12.023 -15.389 18.418 1.00 97.56 374 ASP A O 1
ATOM 2864 N N . CYS A 1 375 ? -11.999 -13.417 19.505 1.00 96.69 375 CYS A N 1
ATOM 2865 C CA . CYS A 1 375 ? -10.815 -12.891 18.847 1.00 96.69 375 CYS A CA 1
ATOM 2866 C C . CYS A 1 375 ? -10.048 -11.888 19.718 1.00 96.69 375 CYS A C 1
ATOM 2868 O O . CYS A 1 375 ? -10.332 -11.720 20.903 1.00 96.69 375 CYS A O 1
ATOM 2870 N N . TYR A 1 376 ? -9.062 -11.233 19.110 1.00 95.25 376 TYR A N 1
ATOM 2871 C CA . TYR A 1 376 ? -8.292 -10.153 19.708 1.00 95.25 376 TYR A CA 1
ATOM 2872 C C . TYR A 1 376 ? -8.247 -8.954 18.764 1.00 95.25 376 TYR A C 1
ATOM 2874 O O . TYR A 1 376 ? -8.391 -9.124 17.548 1.00 95.25 376 TYR A O 1
ATOM 2882 N N . GLU A 1 377 ? -8.047 -7.771 19.323 1.00 92.12 377 GLU A N 1
ATOM 2883 C CA . GLU A 1 377 ? -7.670 -6.557 18.605 1.00 92.12 377 GLU A CA 1
ATOM 2884 C C . GLU A 1 377 ? -6.140 -6.480 18.437 1.00 92.12 377 GLU A C 1
ATOM 2886 O O . GLU A 1 377 ? -5.383 -7.285 18.994 1.00 92.12 377 GLU A O 1
ATOM 2891 N N . GLY A 1 378 ? -5.670 -5.546 17.610 1.00 86.94 378 GLY A N 1
ATOM 2892 C CA . GLY A 1 378 ? -4.252 -5.368 17.283 1.00 86.94 378 GLY A CA 1
ATOM 2893 C C . GLY A 1 378 ? -3.334 -5.054 18.455 1.00 86.94 378 GLY A C 1
ATOM 2894 O O . GLY A 1 378 ? -2.145 -5.369 18.412 1.00 86.94 378 GLY A O 1
ATOM 2895 N N . ASP A 1 379 ? -3.885 -4.437 19.489 1.00 85.19 379 ASP A N 1
ATOM 2896 C CA . ASP A 1 379 ? -3.220 -4.115 20.749 1.00 85.19 379 ASP A CA 1
ATOM 2897 C C . ASP A 1 379 ? -3.233 -5.281 21.755 1.00 85.19 379 ASP A C 1
ATOM 2899 O O . ASP A 1 379 ? -2.542 -5.227 22.774 1.00 85.19 379 ASP A O 1
ATOM 2903 N N . GLY A 1 380 ? -3.939 -6.369 21.434 1.00 89.12 380 GLY A N 1
ATOM 2904 C CA . GLY A 1 380 ? -4.044 -7.573 22.248 1.00 89.12 380 GLY A CA 1
ATOM 2905 C C . GLY A 1 380 ? -5.299 -7.649 23.116 1.00 89.12 380 GLY A C 1
ATOM 2906 O O . GLY A 1 380 ? -5.444 -8.643 23.838 1.00 89.12 380 GLY A O 1
ATOM 2907 N N . ASP A 1 381 ? -6.211 -6.677 23.039 1.00 90.56 381 ASP A N 1
ATOM 2908 C CA . ASP A 1 381 ? -7.462 -6.726 23.789 1.00 90.56 381 ASP A CA 1
ATOM 2909 C C . ASP A 1 381 ? -8.365 -7.858 23.294 1.00 90.56 381 ASP A C 1
ATOM 2911 O O . ASP A 1 381 ? -8.528 -8.100 22.099 1.00 90.56 381 ASP A O 1
ATOM 2915 N N . PHE A 1 382 ? -8.925 -8.620 24.235 1.00 95.00 382 PHE A N 1
ATOM 2916 C CA . PHE A 1 382 ? -9.784 -9.756 23.917 1.00 95.00 382 PHE A CA 1
ATOM 2917 C C . PHE A 1 382 ? -11.203 -9.292 23.591 1.00 95.00 382 PHE A C 1
ATOM 2919 O O . PHE A 1 382 ? -11.861 -8.671 24.427 1.00 95.00 382 PHE A O 1
ATOM 2926 N N . ILE A 1 383 ? -11.713 -9.709 22.434 1.00 95.44 383 ILE A N 1
ATOM 2927 C CA . ILE A 1 383 ? -13.092 -9.468 22.012 1.00 95.44 383 ILE A CA 1
ATOM 2928 C C . ILE A 1 383 ? -13.843 -10.805 21.874 1.00 95.44 383 ILE A C 1
ATOM 2930 O O . ILE A 1 383 ? -13.537 -11.601 20.985 1.00 95.44 383 ILE A O 1
ATOM 2934 N N . PRO A 1 384 ? -14.815 -11.116 22.750 1.00 96.94 384 PRO A N 1
ATOM 2935 C CA . PRO A 1 384 ? -15.582 -12.355 22.637 1.00 96.94 384 PRO A CA 1
ATOM 2936 C C . PRO A 1 384 ? -16.479 -12.375 21.391 1.00 96.94 384 PRO A C 1
ATOM 2938 O O . PRO A 1 384 ? -16.780 -11.342 20.790 1.00 96.94 384 PRO A O 1
ATOM 2941 N N . ALA A 1 385 ? -16.979 -13.559 21.035 1.00 97.44 385 ALA A N 1
ATOM 2942 C CA . ALA A 1 385 ? -18.112 -13.675 20.123 1.00 97.44 385 ALA A CA 1
ATOM 2943 C C . ALA A 1 385 ? -19.300 -12.848 20.652 1.00 97.44 385 ALA A C 1
ATOM 2945 O O . ALA A 1 385 ? -19.629 -12.903 21.841 1.00 97.44 385 ALA A O 1
ATOM 2946 N N . GLY A 1 386 ? -19.955 -12.099 19.767 1.00 97.12 386 GLY A N 1
ATOM 2947 C CA . GLY A 1 386 ? -21.027 -11.165 20.111 1.00 97.12 386 GLY A CA 1
ATOM 2948 C C . GLY A 1 386 ? -20.571 -9.714 20.319 1.00 97.12 386 GLY A C 1
ATOM 2949 O O . GLY A 1 386 ? -21.420 -8.848 20.543 1.00 97.12 386 GLY A O 1
ATOM 2950 N N . THR A 1 387 ? -19.269 -9.413 20.230 1.00 97.81 387 THR A N 1
ATOM 2951 C CA . THR A 1 387 ? -18.767 -8.028 20.249 1.00 97.81 387 THR A CA 1
ATOM 2952 C C . THR A 1 387 ? -19.332 -7.245 19.069 1.00 97.81 387 THR A C 1
ATOM 2954 O O . THR A 1 387 ? -19.330 -7.726 17.938 1.00 97.81 387 THR A O 1
ATOM 2957 N N . THR A 1 388 ? -19.821 -6.028 19.323 1.00 98.06 388 THR A N 1
ATOM 2958 C CA . THR A 1 388 ? -20.407 -5.176 18.278 1.00 98.06 388 THR A CA 1
ATOM 2959 C C . THR A 1 388 ? -19.307 -4.607 17.379 1.00 98.06 388 THR A C 1
ATOM 2961 O O . THR A 1 388 ? -18.428 -3.891 17.847 1.00 98.06 388 THR A O 1
ATOM 2964 N N . LEU A 1 389 ? -19.369 -4.931 16.088 1.00 97.81 389 LEU A N 1
ATOM 2965 C CA . LEU A 1 389 ? -18.474 -4.440 15.035 1.00 97.81 389 LEU A CA 1
ATOM 2966 C C . LEU A 1 389 ? -19.083 -3.244 14.284 1.00 97.81 389 LEU A C 1
ATOM 2968 O O . LEU A 1 389 ? -18.379 -2.345 13.840 1.00 97.81 389 LEU A O 1
ATOM 2972 N N . ARG A 1 390 ? -20.415 -3.222 14.159 1.00 98.31 390 ARG A N 1
ATOM 2973 C CA . ARG A 1 390 ? -21.176 -2.095 13.610 1.00 98.31 390 ARG A CA 1
ATOM 2974 C C . ARG A 1 390 ? -22.450 -1.888 14.415 1.00 98.31 390 ARG A C 1
ATOM 2976 O O . ARG A 1 390 ? -23.167 -2.846 14.710 1.00 98.31 390 ARG A O 1
ATOM 2983 N N . ASN A 1 391 ? -22.749 -0.640 14.737 1.00 98.00 391 ASN A N 1
ATOM 2984 C CA . ASN A 1 391 ? -23.861 -0.188 15.548 1.00 98.00 391 ASN A CA 1
ATOM 2985 C C . ASN A 1 391 ? -24.691 0.898 14.827 1.00 98.00 391 ASN A C 1
ATOM 2987 O O . ASN A 1 391 ? -24.605 2.077 15.173 1.00 98.00 391 ASN A O 1
ATOM 2991 N N . PRO A 1 392 ? -25.545 0.522 13.849 1.00 96.94 392 PRO A N 1
ATOM 2992 C CA . PRO A 1 392 ? -26.338 1.481 13.072 1.00 96.94 392 PRO A CA 1
ATOM 2993 C C . PRO A 1 392 ? -27.225 2.445 13.885 1.00 96.94 392 PRO A C 1
ATOM 2995 O O . PRO A 1 392 ? -27.436 3.566 13.434 1.00 96.94 392 PRO A O 1
ATOM 2998 N N . PRO A 1 393 ? -27.750 2.092 15.078 1.00 96.06 393 PRO A N 1
ATOM 2999 C CA . PRO A 1 393 ? -28.424 3.060 15.949 1.00 96.06 393 PRO A CA 1
ATOM 3000 C C . PRO A 1 393 ? -27.592 4.291 16.350 1.00 96.06 393 PRO A C 1
ATOM 3002 O O . PRO A 1 393 ? -28.181 5.295 16.748 1.00 96.06 393 PRO A O 1
ATOM 3005 N N . TYR A 1 394 ? -26.261 4.208 16.259 1.00 96.75 394 TYR A N 1
ATOM 3006 C CA . TYR A 1 394 ? -25.309 5.283 16.562 1.00 96.75 394 TYR A CA 1
ATOM 3007 C C . TYR A 1 394 ? -24.676 5.894 15.302 1.00 96.75 394 TYR A C 1
ATOM 3009 O O . TYR A 1 394 ? -23.803 6.749 15.413 1.00 96.75 394 TYR A O 1
ATOM 3017 N N . ALA A 1 395 ? -25.129 5.481 14.116 1.00 97.12 395 ALA A N 1
ATOM 3018 C CA . ALA A 1 395 ? -24.722 6.057 12.844 1.00 97.12 395 ALA A CA 1
ATOM 3019 C C . ALA A 1 395 ? -25.202 7.513 12.713 1.00 97.12 395 ALA A C 1
ATOM 3021 O O . ALA A 1 395 ? -26.353 7.833 13.037 1.00 97.12 395 ALA A O 1
ATOM 3022 N N . ASP A 1 396 ? -24.340 8.390 12.203 1.00 95.88 396 ASP A N 1
ATOM 3023 C CA . ASP A 1 396 ? -24.649 9.803 11.986 1.00 95.88 396 ASP A CA 1
ATOM 3024 C C . ASP A 1 396 ? -24.112 10.285 10.635 1.00 95.88 396 ASP A C 1
ATOM 3026 O O . ASP A 1 396 ? -22.943 10.634 10.487 1.00 95.88 396 ASP A O 1
ATOM 3030 N N . THR A 1 397 ? -25.005 10.369 9.647 1.00 94.38 397 THR A N 1
ATOM 3031 C CA . THR A 1 397 ? -24.679 10.778 8.270 1.00 94.38 397 THR A CA 1
ATOM 3032 C C . THR A 1 397 ? -24.151 12.212 8.153 1.00 94.38 397 THR A C 1
ATOM 3034 O O . THR A 1 397 ? -23.770 12.626 7.064 1.00 94.38 397 THR A O 1
ATOM 3037 N N . ALA A 1 398 ? -24.212 13.018 9.220 1.00 93.25 398 ALA A N 1
ATOM 3038 C CA . ALA A 1 398 ? -23.636 14.362 9.241 1.00 93.25 398 ALA A CA 1
ATOM 3039 C C . ALA A 1 398 ? -22.157 14.378 9.666 1.00 93.25 398 ALA A C 1
ATOM 3041 O O . ALA A 1 398 ? -21.540 15.445 9.654 1.00 93.25 398 ALA A O 1
ATOM 3042 N N . ARG A 1 399 ? -21.595 13.233 10.076 1.00 92.31 399 ARG A N 1
ATOM 3043 C CA . ARG A 1 399 ? -20.186 13.103 10.461 1.00 92.31 399 ARG A CA 1
ATOM 3044 C C . ARG A 1 399 ? -19.275 13.046 9.240 1.00 92.31 399 ARG A C 1
ATOM 3046 O O . ARG A 1 399 ? -19.707 12.724 8.139 1.00 92.31 399 ARG A O 1
ATOM 3053 N N . LEU A 1 400 ? -18.008 13.388 9.462 1.00 90.38 400 LEU A N 1
ATOM 3054 C CA . LEU A 1 400 ? -17.018 13.544 8.399 1.00 90.38 400 LEU A CA 1
ATOM 3055 C C . LEU A 1 400 ? -16.680 12.218 7.707 1.00 90.38 400 LEU A C 1
ATOM 3057 O O . LEU A 1 400 ? -16.580 12.186 6.487 1.00 90.38 400 LEU A O 1
ATOM 3061 N N . THR A 1 401 ? -16.533 11.142 8.478 1.00 90.25 401 THR A N 1
ATOM 3062 C CA . THR A 1 401 ? -15.988 9.865 8.009 1.00 90.25 401 THR A CA 1
ATOM 3063 C C . THR A 1 401 ? -17.000 8.732 8.056 1.00 90.25 401 THR A C 1
ATOM 3065 O O . THR A 1 401 ? -17.913 8.715 8.886 1.00 90.25 401 THR A O 1
ATOM 3068 N N . GLU A 1 402 ? -16.828 7.780 7.139 1.00 89.50 402 GLU A N 1
ATOM 3069 C CA . GLU A 1 402 ? -17.744 6.659 6.916 1.00 89.50 402 GLU A CA 1
ATOM 3070 C C . GLU A 1 402 ? -17.949 5.804 8.172 1.00 89.50 402 GLU A C 1
ATOM 3072 O O . GLU A 1 402 ? -19.071 5.404 8.476 1.00 89.50 402 GLU A O 1
ATOM 3077 N N . ASP A 1 403 ? -16.897 5.600 8.969 1.00 93.50 403 ASP A N 1
ATOM 3078 C CA . ASP A 1 403 ? -16.974 4.847 10.221 1.00 93.50 403 ASP A CA 1
ATOM 3079 C C . ASP A 1 403 ? -18.045 5.405 11.167 1.00 93.50 403 ASP A C 1
ATOM 3081 O O . ASP A 1 403 ? -18.832 4.650 11.734 1.00 93.50 403 ASP A O 1
ATOM 3085 N N . LEU A 1 404 ? -18.159 6.728 11.277 1.00 95.75 404 LEU A N 1
ATOM 3086 C CA . LEU A 1 404 ? -19.213 7.368 12.060 1.00 95.75 404 LEU A CA 1
ATOM 3087 C C . LEU A 1 404 ? -20.544 7.466 11.302 1.00 95.75 404 LEU A C 1
ATOM 3089 O O . LEU A 1 404 ? -21.606 7.347 11.920 1.00 95.75 404 LEU A O 1
ATOM 3093 N N . GLN A 1 405 ? -20.511 7.671 9.982 1.00 95.81 405 GLN A N 1
ATOM 3094 C CA . GLN A 1 405 ? -21.725 7.745 9.158 1.00 95.81 405 GLN A CA 1
ATOM 3095 C C . GLN A 1 405 ? -22.501 6.431 9.138 1.00 95.81 405 GLN A C 1
ATOM 3097 O O . GLN A 1 405 ? -23.728 6.466 9.069 1.00 95.81 405 GLN A O 1
ATOM 3102 N N . ASP A 1 406 ? -21.802 5.303 9.254 1.00 95.81 406 ASP A N 1
ATOM 3103 C CA . ASP A 1 406 ? -22.372 3.959 9.257 1.00 95.81 406 ASP A CA 1
ATOM 3104 C C . ASP A 1 406 ? -22.351 3.267 10.623 1.00 95.81 406 ASP A C 1
ATOM 3106 O O . ASP A 1 406 ? -22.947 2.191 10.781 1.00 95.81 406 ASP A O 1
ATOM 3110 N N . GLY A 1 407 ? -21.724 3.892 11.619 1.00 97.06 407 GLY A N 1
ATOM 3111 C CA . GLY A 1 407 ? -21.647 3.401 12.989 1.00 97.06 407 GLY A CA 1
ATOM 3112 C C . GLY A 1 407 ? -20.736 2.184 13.138 1.00 97.06 407 GLY A C 1
ATOM 3113 O O . GLY A 1 407 ? -21.076 1.268 13.877 1.00 97.06 407 GLY A O 1
ATOM 3114 N N . PHE A 1 408 ? -19.618 2.105 12.427 1.00 97.56 408 PHE A N 1
ATOM 3115 C CA . PHE A 1 408 ? -18.584 1.103 12.686 1.00 97.56 408 PHE A CA 1
ATOM 3116 C C . PHE A 1 408 ? -17.868 1.369 14.014 1.00 97.56 408 PHE A C 1
ATOM 3118 O O . PHE A 1 408 ? -17.815 2.494 14.502 1.00 97.56 408 PHE A O 1
ATOM 3125 N N . THR A 1 409 ? -17.345 0.313 14.631 1.00 97.31 409 THR A N 1
ATOM 3126 C CA . THR A 1 409 ? -16.614 0.383 15.905 1.00 97.31 409 THR A CA 1
ATOM 3127 C C . THR A 1 409 ? -15.126 0.131 15.674 1.00 97.31 409 THR A C 1
ATOM 3129 O O . THR A 1 409 ? -14.741 -0.419 14.640 1.00 97.31 409 THR A O 1
ATOM 3132 N N . ASN A 1 410 ? -14.273 0.465 16.648 1.00 95.12 410 ASN A N 1
ATOM 3133 C CA . ASN A 1 410 ? -12.840 0.154 16.571 1.00 95.12 410 ASN A CA 1
ATOM 3134 C C . ASN A 1 410 ? -12.589 -1.337 16.274 1.00 95.12 410 ASN A C 1
ATOM 3136 O O . ASN A 1 410 ? -11.788 -1.661 15.398 1.00 95.12 410 ASN A O 1
ATOM 3140 N N . ALA A 1 411 ? -13.358 -2.237 16.899 1.00 95.75 411 ALA A N 1
ATOM 3141 C CA . ALA A 1 411 ? -13.245 -3.680 16.688 1.00 95.75 411 ALA A CA 1
ATOM 3142 C C . ALA A 1 411 ? -13.369 -4.093 15.208 1.00 95.75 411 ALA A C 1
ATOM 3144 O O . ALA A 1 411 ? -12.716 -5.049 14.782 1.00 95.75 411 ALA A O 1
ATOM 3145 N N . TRP A 1 412 ? -14.165 -3.382 14.397 1.00 95.12 412 TRP A N 1
ATOM 3146 C CA . TRP A 1 412 ? -14.272 -3.649 12.958 1.00 95.12 412 TRP A CA 1
ATOM 3147 C C . TRP A 1 412 ? -12.987 -3.347 12.189 1.00 95.12 412 TRP A C 1
ATOM 3149 O O . TRP A 1 412 ? -12.707 -4.024 11.200 1.00 95.12 412 TRP A O 1
ATOM 3159 N N . TYR A 1 413 ? -12.160 -2.414 12.652 1.00 92.44 413 TYR A N 1
ATOM 3160 C CA . TYR A 1 413 ? -10.904 -2.025 12.001 1.00 92.44 413 TYR A CA 1
ATOM 3161 C C . TYR A 1 413 ? -9.680 -2.729 12.595 1.00 92.44 413 TYR A C 1
ATOM 3163 O O . TYR A 1 413 ? -8.722 -3.011 11.875 1.00 92.44 413 TYR A O 1
ATOM 3171 N N . THR A 1 414 ? -9.738 -3.119 13.870 1.00 92.81 414 THR A N 1
ATOM 3172 C CA . THR A 1 414 ? -8.570 -3.632 14.602 1.00 92.81 414 THR A CA 1
ATOM 3173 C C . THR A 1 414 ? -8.628 -5.120 14.946 1.00 92.81 414 THR A C 1
ATOM 3175 O O . THR A 1 414 ? -7.618 -5.676 15.376 1.00 92.81 414 THR A O 1
ATOM 3178 N N . THR A 1 415 ? -9.748 -5.827 14.731 1.00 93.75 415 THR A N 1
ATOM 3179 C CA . THR A 1 415 ? -9.776 -7.277 15.003 1.00 93.75 415 THR A CA 1
ATOM 3180 C C . THR A 1 415 ? -8.788 -8.073 14.140 1.00 93.75 415 THR A C 1
ATOM 3182 O O . THR A 1 415 ? -8.659 -7.831 12.940 1.00 93.75 415 THR A O 1
ATOM 3185 N N . LEU A 1 416 ? -8.162 -9.098 14.722 1.00 93.50 416 LEU A N 1
ATOM 3186 C CA . LEU A 1 416 ? -7.311 -10.070 14.032 1.00 93.50 416 LEU A CA 1
ATOM 3187 C C . LEU A 1 416 ? -8.096 -11.150 13.255 1.00 93.50 416 LEU A C 1
ATOM 3189 O O . LEU A 1 416 ? -7.478 -12.039 12.664 1.00 93.50 416 LEU A O 1
ATOM 3193 N N . ASP A 1 417 ? -9.435 -11.103 13.219 1.00 92.94 417 ASP A N 1
ATOM 3194 C CA . ASP A 1 417 ? -10.274 -11.989 12.387 1.00 92.94 417 ASP A CA 1
ATOM 3195 C C . ASP A 1 417 ? -10.345 -11.520 10.925 1.00 92.94 417 ASP A C 1
ATOM 3197 O O . ASP A 1 417 ? -11.394 -11.548 10.292 1.00 92.94 417 ASP A O 1
ATOM 3201 N N . ARG A 1 418 ? -9.230 -11.064 10.357 1.00 88.88 418 ARG A N 1
ATOM 3202 C CA . ARG A 1 418 ? -9.178 -10.579 8.973 1.00 88.88 418 ARG A CA 1
ATOM 3203 C C . ARG A 1 418 ? -7.977 -11.140 8.236 1.00 88.88 418 ARG A C 1
ATOM 3205 O O . ARG A 1 418 ? -7.080 -11.723 8.845 1.00 88.88 418 ARG A O 1
ATOM 3212 N N . GLU A 1 419 ? -7.975 -11.012 6.919 1.00 87.56 419 GLU A N 1
ATOM 3213 C CA . GLU A 1 419 ? -6.805 -11.337 6.109 1.00 87.56 419 GLU A CA 1
ATOM 3214 C C . GLU A 1 419 ? -6.777 -10.461 4.844 1.00 87.56 419 GLU A C 1
ATOM 3216 O O . GLU A 1 419 ? -7.540 -10.734 3.918 1.00 87.56 419 GLU A O 1
ATOM 3221 N N . PRO A 1 420 ? -5.920 -9.425 4.782 1.00 82.00 420 PRO A N 1
ATOM 3222 C CA . PRO A 1 420 ? -5.889 -8.482 3.665 1.00 82.00 420 PRO A CA 1
ATOM 3223 C C . PRO A 1 420 ? -5.415 -9.057 2.317 1.00 82.00 420 PRO A C 1
ATOM 3225 O O . PRO A 1 420 ? -5.650 -8.439 1.287 1.00 82.00 420 PRO A O 1
ATOM 3228 N N . PHE A 1 421 ? -4.743 -10.206 2.271 1.00 82.75 421 PHE A N 1
ATOM 3229 C CA . PHE A 1 421 ? -4.107 -10.759 1.066 1.00 82.75 421 PHE A CA 1
ATOM 3230 C C . PHE A 1 421 ? -4.774 -12.031 0.522 1.00 82.75 421 PHE A C 1
ATOM 3232 O O . PHE A 1 421 ? -4.270 -12.619 -0.438 1.00 82.75 421 PHE A O 1
ATOM 3239 N N . VAL A 1 422 ? -5.878 -12.497 1.118 1.00 80.75 422 VAL A N 1
ATOM 3240 C CA . VAL A 1 422 ? -6.649 -13.624 0.558 1.00 80.75 422 VAL A CA 1
ATOM 3241 C C . VAL A 1 422 ? -7.652 -13.143 -0.484 1.00 80.75 422 VAL A C 1
ATOM 3243 O O . VAL A 1 422 ? -8.117 -12.012 -0.442 1.00 80.75 422 VAL A O 1
ATOM 3246 N N . ASN A 1 423 ? -8.023 -14.017 -1.412 1.00 72.69 423 ASN A N 1
ATOM 3247 C CA . ASN A 1 423 ? -9.007 -13.717 -2.448 1.00 72.69 423 ASN A CA 1
ATOM 3248 C C . ASN A 1 423 ? -10.416 -14.171 -2.009 1.00 72.69 423 ASN A C 1
ATOM 3250 O O . ASN A 1 423 ? -10.957 -15.139 -2.535 1.00 72.69 423 ASN A O 1
ATOM 3254 N N . GLU A 1 424 ? -10.954 -13.536 -0.961 1.00 69.94 424 GLU A N 1
ATOM 3255 C CA . GLU A 1 424 ? -12.264 -13.876 -0.363 1.00 69.94 424 GLU A CA 1
ATOM 3256 C C . GLU A 1 424 ? -13.191 -12.648 -0.179 1.00 69.94 424 GLU A C 1
ATOM 3258 O O . GLU A 1 424 ? -14.236 -12.767 0.459 1.00 69.94 424 GLU A O 1
ATOM 3263 N N . GLY A 1 425 ? -12.823 -11.481 -0.725 1.00 60.59 425 GLY A N 1
ATOM 3264 C CA . GLY A 1 425 ? -13.546 -10.204 -0.590 1.00 60.59 425 GLY A CA 1
ATOM 3265 C C . GLY A 1 425 ? -14.082 -9.652 -1.918 1.00 60.59 425 GLY A C 1
ATOM 3266 O O . GLY A 1 425 ? -13.846 -10.234 -2.973 1.00 60.59 425 GLY A O 1
ATOM 3267 N N . THR A 1 426 ? -14.817 -8.537 -1.858 1.00 53.44 426 THR A N 1
ATOM 3268 C CA . THR A 1 426 ? -15.413 -7.852 -3.028 1.00 53.44 426 THR A CA 1
ATOM 3269 C C . THR A 1 426 ? -14.478 -6.849 -3.705 1.00 53.44 426 THR A C 1
ATOM 3271 O O . THR A 1 426 ? -14.761 -6.431 -4.821 1.00 53.44 426 THR A O 1
ATOM 3274 N N . GLY A 1 427 ? -13.364 -6.492 -3.061 1.00 58.94 427 GLY A N 1
ATOM 3275 C CA . GLY A 1 427 ? -12.331 -5.618 -3.607 1.00 58.94 427 GLY A CA 1
ATOM 3276 C C . GLY A 1 427 ? -10.932 -6.192 -3.404 1.00 58.94 427 GLY A C 1
ATOM 3277 O O . GLY A 1 427 ? -10.705 -7.058 -2.550 1.00 58.94 427 GLY A O 1
ATOM 3278 N N . HIS A 1 428 ? -9.982 -5.710 -4.202 1.00 65.94 428 HIS A N 1
ATOM 3279 C CA . HIS A 1 428 ? -8.571 -6.050 -4.064 1.00 65.94 428 HIS A CA 1
ATOM 3280 C C . HIS A 1 428 ? -7.733 -4.783 -4.048 1.00 65.94 428 HIS A C 1
ATOM 3282 O O . HIS A 1 428 ? -7.478 -4.211 -5.094 1.00 65.94 428 HIS A O 1
ATOM 3288 N N . ARG A 1 429 ? -7.220 -4.408 -2.880 1.00 78.38 429 ARG A N 1
ATOM 3289 C CA . ARG A 1 429 ? -6.098 -3.492 -2.745 1.00 78.38 429 ARG A CA 1
ATOM 3290 C C . ARG A 1 429 ? -4.886 -4.000 -3.528 1.00 78.38 429 ARG A C 1
ATOM 3292 O O . ARG A 1 429 ? -4.338 -5.069 -3.241 1.00 78.38 429 ARG A O 1
ATOM 3299 N N . TRP A 1 430 ? -4.429 -3.217 -4.495 1.00 87.25 430 TRP A N 1
ATOM 3300 C CA . TRP A 1 430 ? -3.285 -3.552 -5.339 1.00 87.25 430 TRP A CA 1
ATOM 3301 C C . TRP A 1 430 ? -1.957 -3.296 -4.619 1.00 87.25 430 TRP A C 1
ATOM 3303 O O . TRP A 1 430 ? -1.318 -2.251 -4.750 1.00 87.25 430 TRP A O 1
ATOM 3313 N N . ARG A 1 431 ? -1.534 -4.257 -3.795 1.00 88.50 431 ARG A N 1
ATOM 3314 C CA . ARG A 1 431 ? -0.291 -4.185 -3.009 1.00 88.50 431 ARG A CA 1
ATOM 3315 C C . ARG A 1 431 ? 0.557 -5.436 -3.195 1.00 88.50 431 ARG A C 1
ATOM 3317 O O . ARG A 1 431 ? 0.033 -6.536 -3.383 1.00 88.50 431 ARG A O 1
ATOM 3324 N N . LEU A 1 432 ? 1.877 -5.287 -3.091 1.00 91.75 432 LEU A N 1
ATOM 3325 C CA . LEU A 1 432 ? 2.743 -6.455 -2.929 1.00 91.75 432 LEU A CA 1
ATOM 3326 C C . LEU A 1 432 ? 2.451 -7.110 -1.572 1.00 91.75 432 LEU A C 1
ATOM 3328 O O . LEU A 1 432 ? 2.172 -6.439 -0.578 1.00 91.75 432 LEU A O 1
ATOM 3332 N N . LYS A 1 433 ? 2.503 -8.443 -1.526 1.00 91.50 433 LYS A N 1
ATOM 3333 C CA . LYS A 1 433 ? 2.212 -9.191 -0.299 1.00 91.50 433 LYS A CA 1
ATOM 3334 C C . LYS A 1 433 ? 3.271 -8.924 0.775 1.00 91.50 433 LYS A C 1
ATOM 3336 O O . LYS A 1 433 ? 4.469 -9.063 0.513 1.00 91.50 433 LYS A O 1
ATOM 3341 N N . ALA A 1 434 ? 2.809 -8.629 1.989 1.00 90.56 434 ALA A N 1
ATOM 3342 C CA . ALA A 1 434 ? 3.631 -8.321 3.158 1.00 90.56 434 ALA A CA 1
ATOM 3343 C C . ALA A 1 434 ? 3.177 -9.136 4.387 1.00 90.56 434 ALA A C 1
ATOM 3345 O O . ALA A 1 434 ? 2.053 -9.636 4.422 1.00 90.56 434 ALA A O 1
ATOM 3346 N N . PRO A 1 435 ? 4.001 -9.261 5.441 1.00 90.19 435 PRO A N 1
ATOM 3347 C CA . PRO A 1 435 ? 3.634 -10.012 6.636 1.00 90.19 435 PRO A CA 1
ATOM 3348 C C . PRO A 1 435 ? 2.724 -9.253 7.602 1.00 90.19 435 PRO A C 1
ATOM 3350 O O . PRO A 1 435 ? 2.483 -9.756 8.691 1.00 90.19 435 PRO A O 1
ATOM 3353 N N . LYS A 1 436 ? 2.249 -8.051 7.255 1.00 88.50 436 LYS A N 1
ATOM 3354 C CA . LYS A 1 436 ? 1.583 -7.113 8.176 1.00 88.50 436 LYS A CA 1
ATOM 3355 C C . LYS A 1 436 ? 0.213 -6.682 7.661 1.00 88.50 436 LYS A C 1
ATOM 3357 O O . LYS A 1 436 ? 0.034 -6.574 6.453 1.00 88.50 436 LYS A O 1
ATOM 3362 N N . PHE A 1 437 ? -0.707 -6.379 8.578 1.00 82.69 437 PHE A N 1
ATOM 3363 C CA . PHE A 1 437 ? -2.097 -6.027 8.254 1.00 82.69 437 PHE A CA 1
ATOM 3364 C C . PHE A 1 437 ? -2.272 -4.695 7.505 1.00 82.69 437 PHE A C 1
ATOM 3366 O O . PHE A 1 437 ? -3.115 -4.620 6.617 1.00 82.69 437 PHE A O 1
ATOM 3373 N N . GLY A 1 438 ? -1.497 -3.651 7.826 1.00 77.56 438 GLY A N 1
ATOM 3374 C CA . GLY A 1 438 ? -1.587 -2.355 7.136 1.00 77.56 438 GLY A CA 1
ATOM 3375 C C . GLY A 1 438 ? -1.901 -1.179 8.063 1.00 77.56 438 GLY A C 1
ATOM 3376 O O . GLY A 1 438 ? -1.286 -1.065 9.113 1.00 77.56 438 GLY A O 1
ATOM 3377 N N . GLN A 1 439 ? -2.781 -0.269 7.636 1.00 66.62 439 GLN A N 1
ATOM 3378 C CA . GLN A 1 439 ? -2.914 1.098 8.169 1.00 66.62 439 GLN A CA 1
ATOM 3379 C C . GLN A 1 439 ? -3.454 1.187 9.602 1.00 66.62 439 GLN A C 1
ATOM 3381 O O . GLN A 1 439 ? -2.800 1.823 10.424 1.00 66.62 439 GLN A O 1
ATOM 3386 N N . ASP A 1 440 ? -4.571 0.519 9.908 1.00 76.12 440 ASP A N 1
ATOM 3387 C CA . ASP A 1 440 ? -5.189 0.522 11.252 1.00 76.12 440 ASP A CA 1
ATOM 3388 C C . ASP A 1 440 ? -4.591 -0.528 12.198 1.00 76.12 440 ASP A C 1
ATOM 3390 O O . ASP A 1 440 ? -4.788 -0.488 13.408 1.00 76.12 440 ASP A O 1
ATOM 3394 N N . LEU A 1 441 ? -3.787 -1.441 11.648 1.00 75.38 441 LEU A N 1
ATOM 3395 C CA . LEU A 1 441 ? -3.004 -2.434 12.384 1.00 75.38 441 LEU A CA 1
ATOM 3396 C C . LEU A 1 441 ? -1.514 -2.369 11.996 1.00 75.38 441 LEU A C 1
ATOM 3398 O O . LEU A 1 441 ? -0.926 -3.358 11.529 1.00 75.38 441 LEU A O 1
ATOM 3402 N N . PRO A 1 442 ? -0.873 -1.195 12.141 1.00 70.50 442 PRO A N 1
ATOM 3403 C CA . PRO A 1 442 ? 0.454 -0.963 11.604 1.00 70.50 442 PRO A CA 1
ATOM 3404 C C . PRO A 1 442 ? 1.499 -1.704 12.422 1.00 70.50 442 PRO A C 1
ATOM 3406 O O . PRO A 1 442 ? 1.700 -1.457 13.606 1.00 70.50 442 PRO A O 1
ATOM 3409 N N . GLY A 1 443 ? 2.212 -2.606 11.751 1.00 77.25 443 GLY A N 1
ATOM 3410 C CA . GLY A 1 443 ? 3.264 -3.409 12.371 1.00 77.25 443 GLY A CA 1
ATOM 3411 C C . GLY A 1 443 ? 2.777 -4.703 13.016 1.00 77.25 443 GLY A C 1
ATOM 3412 O O . GLY A 1 443 ? 3.623 -5.514 13.379 1.00 77.25 443 GLY A O 1
ATOM 3413 N N . VAL A 1 444 ? 1.463 -4.939 13.091 1.00 86.88 444 VAL A N 1
ATOM 3414 C CA . VAL A 1 444 ? 0.922 -6.225 13.540 1.00 86.88 444 VAL A CA 1
ATOM 3415 C C . VAL A 1 444 ? 1.124 -7.255 12.436 1.00 86.88 444 VAL A C 1
ATOM 3417 O O . VAL A 1 444 ? 0.691 -7.058 11.296 1.00 86.88 444 VAL A O 1
ATOM 3420 N N . GLU A 1 445 ? 1.816 -8.337 12.773 1.00 90.88 445 GLU A N 1
ATOM 3421 C CA . GLU A 1 445 ? 2.065 -9.449 11.863 1.00 90.88 445 GLU A CA 1
ATOM 3422 C C . GLU A 1 445 ? 0.805 -10.303 11.676 1.00 90.88 445 GLU A C 1
ATOM 3424 O O . GLU A 1 445 ? 0.027 -10.508 12.608 1.00 90.88 445 GLU A O 1
ATOM 3429 N N . ILE A 1 446 ? 0.600 -10.810 10.462 1.00 92.00 446 ILE A N 1
ATOM 3430 C CA . ILE A 1 446 ? -0.552 -11.639 10.110 1.00 92.00 446 ILE A CA 1
ATOM 3431 C C . ILE A 1 446 ? -0.306 -13.058 10.635 1.00 92.00 446 ILE A C 1
ATOM 3433 O O . ILE A 1 446 ? 0.663 -13.703 10.210 1.00 92.00 446 ILE A O 1
ATOM 3437 N N . PRO A 1 447 ? -1.165 -13.582 11.528 1.00 93.12 447 PRO A N 1
ATOM 3438 C CA . PRO A 1 447 ? -0.967 -14.906 12.082 1.00 93.12 447 PRO A CA 1
ATOM 3439 C C . PRO A 1 447 ? -1.377 -16.012 11.100 1.00 93.12 447 PRO A C 1
ATOM 3441 O O . PRO A 1 447 ? -2.283 -15.838 10.284 1.00 93.12 447 PRO A O 1
ATOM 3444 N N . VAL A 1 448 ? -0.732 -17.179 11.207 1.00 93.25 448 VAL A N 1
ATOM 3445 C CA . VAL A 1 448 ? -1.131 -18.413 10.501 1.00 93.25 448 VAL A CA 1
ATOM 3446 C C . VAL A 1 448 ? -2.581 -18.757 10.841 1.00 93.25 448 VAL A C 1
ATOM 3448 O O . VAL A 1 448 ? -3.399 -18.970 9.946 1.00 93.25 448 VAL A O 1
ATOM 3451 N N . ASP A 1 449 ? -2.891 -18.752 12.138 1.00 92.56 449 ASP A N 1
ATOM 3452 C CA . ASP A 1 449 ? -4.232 -18.943 12.671 1.00 92.56 449 ASP A CA 1
ATOM 3453 C C . ASP A 1 449 ? -4.810 -17.581 13.071 1.00 92.56 449 ASP A C 1
ATOM 3455 O O . ASP A 1 449 ? -4.286 -16.912 13.968 1.00 92.56 449 ASP A O 1
ATOM 3459 N N . ALA A 1 450 ? -5.898 -17.166 12.415 1.00 91.38 450 ALA A N 1
ATOM 3460 C CA . ALA A 1 450 ? -6.613 -15.938 12.764 1.00 91.38 450 ALA A CA 1
ATOM 3461 C C . ALA A 1 450 ? -6.962 -15.912 14.260 1.00 91.38 450 ALA A C 1
ATOM 3463 O O . ALA A 1 450 ? -7.181 -16.964 14.866 1.00 91.38 450 ALA A O 1
ATOM 3464 N N . CYS A 1 451 ? -7.024 -14.716 14.848 1.00 93.88 451 CYS A N 1
ATOM 3465 C CA . CYS A 1 451 ? -7.284 -14.541 16.281 1.00 93.88 451 CYS A CA 1
ATOM 3466 C C . CYS A 1 451 ? -6.215 -15.132 17.220 1.00 93.88 451 CYS A C 1
ATOM 3468 O O . CYS A 1 451 ? -6.487 -15.372 18.396 1.00 93.88 451 CYS A O 1
ATOM 3470 N N . THR A 1 452 ? -4.987 -15.353 16.741 1.00 93.69 452 THR A N 1
ATOM 3471 C CA . THR A 1 452 ? -3.851 -15.621 17.634 1.00 93.69 452 THR A CA 1
ATOM 3472 C C . THR A 1 452 ? -3.462 -14.328 18.364 1.00 93.69 452 THR A C 1
ATOM 3474 O O . THR A 1 452 ? -3.214 -13.331 17.689 1.00 93.69 452 THR A O 1
ATOM 3477 N N . PRO A 1 453 ? -3.375 -14.315 19.708 1.00 89.69 453 PRO A N 1
ATOM 3478 C CA . PRO A 1 453 ? -3.027 -13.111 20.456 1.00 89.69 453 PRO A CA 1
ATOM 3479 C C . PRO A 1 453 ? -1.581 -12.678 20.191 1.00 89.69 453 PRO A C 1
ATOM 3481 O O . PRO A 1 453 ? -0.676 -13.515 20.117 1.00 89.69 453 PRO A O 1
ATOM 3484 N N . ALA A 1 454 ? -1.365 -11.367 20.103 1.00 83.81 454 ALA A N 1
ATOM 3485 C CA . ALA A 1 454 ? -0.033 -10.778 20.047 1.00 83.81 454 ALA A CA 1
ATOM 3486 C C . ALA A 1 454 ? 0.701 -10.898 21.411 1.00 83.81 454 ALA A C 1
ATOM 3488 O O . ALA A 1 454 ? 0.049 -10.953 22.458 1.00 83.81 454 ALA A O 1
ATOM 3489 N N . PRO A 1 455 ? 2.051 -10.921 21.437 1.00 86.88 455 PRO A N 1
ATOM 3490 C CA . PRO A 1 455 ? 2.957 -10.953 20.288 1.00 86.88 455 PRO A CA 1
ATOM 3491 C C . PRO A 1 455 ? 3.058 -12.354 19.662 1.00 86.88 455 PRO A C 1
ATOM 3493 O O . PRO A 1 455 ? 3.104 -13.368 20.365 1.00 86.88 455 PRO A O 1
ATOM 3496 N N . LEU A 1 456 ? 3.138 -12.408 18.330 1.00 88.12 456 LEU A N 1
ATOM 3497 C CA . LEU A 1 456 ? 3.305 -13.660 17.594 1.00 88.12 456 LEU A CA 1
ATOM 3498 C C . LEU A 1 456 ? 4.734 -14.195 17.728 1.00 88.12 456 LEU A C 1
ATOM 3500 O O . LEU A 1 456 ? 5.711 -13.449 17.751 1.00 88.12 456 LEU A O 1
ATOM 3504 N N . LYS A 1 457 ? 4.873 -15.520 17.793 1.00 89.56 457 LYS A N 1
ATOM 3505 C CA . LYS A 1 457 ? 6.163 -16.190 17.584 1.00 89.56 457 LYS A CA 1
ATOM 3506 C C . LYS A 1 457 ? 6.431 -16.329 16.093 1.00 89.56 457 LYS A C 1
ATOM 3508 O O . LYS A 1 457 ? 5.492 -16.408 15.308 1.00 89.56 457 LYS A O 1
ATOM 3513 N N . LYS A 1 458 ? 7.702 -16.496 15.720 1.00 87.75 458 LYS A N 1
ATOM 3514 C CA . LYS A 1 458 ? 8.127 -16.661 14.322 1.00 87.75 458 LYS A CA 1
ATOM 3515 C C . LYS A 1 458 ? 7.328 -17.730 13.568 1.00 87.75 458 LYS A C 1
ATOM 3517 O O . LYS A 1 458 ? 6.947 -17.513 12.428 1.00 87.75 458 LYS A O 1
ATOM 3522 N N . GLU A 1 459 ? 7.044 -18.868 14.199 1.00 91.56 459 GLU A N 1
ATOM 3523 C CA . GLU A 1 459 ? 6.299 -19.974 13.578 1.00 91.56 459 GLU A CA 1
ATOM 3524 C C . GLU A 1 459 ? 4.792 -19.700 13.451 1.00 91.56 459 GLU A C 1
ATOM 3526 O O . GLU A 1 459 ? 4.079 -20.462 12.804 1.00 91.56 459 GLU A O 1
ATOM 3531 N N . GLN A 1 460 ? 4.302 -18.647 14.105 1.00 93.25 460 GLN A N 1
ATOM 3532 C CA . GLN A 1 460 ? 2.912 -18.205 14.058 1.00 93.25 460 GLN A CA 1
ATOM 3533 C C . GLN A 1 460 ? 2.698 -17.107 13.013 1.00 93.25 460 GLN A C 1
ATOM 3535 O O . GLN A 1 460 ? 1.550 -16.747 12.785 1.00 93.25 460 GLN A O 1
ATOM 3540 N N . ILE A 1 461 ? 3.754 -16.593 12.373 1.00 92.31 461 ILE A N 1
ATOM 3541 C CA . ILE A 1 461 ? 3.663 -15.595 11.302 1.00 92.31 461 ILE A CA 1
ATOM 3542 C C . ILE A 1 461 ? 3.349 -16.314 9.989 1.00 92.31 461 ILE A C 1
ATOM 3544 O O . ILE A 1 461 ? 4.056 -17.240 9.593 1.00 92.31 461 ILE A O 1
ATOM 3548 N N . LYS A 1 462 ? 2.287 -15.890 9.302 1.00 93.38 462 LYS A N 1
ATOM 3549 C CA . LYS A 1 462 ? 1.796 -16.547 8.083 1.00 93.38 462 LYS A CA 1
ATOM 3550 C C . LYS A 1 462 ? 2.732 -16.389 6.889 1.00 93.38 462 LYS A C 1
ATOM 3552 O O . LYS A 1 462 ? 2.884 -17.307 6.088 1.00 93.38 462 LYS A O 1
ATOM 3557 N N . TYR A 1 463 ? 3.325 -15.212 6.767 1.00 92.44 463 TYR A N 1
ATOM 3558 C CA . TYR A 1 463 ? 4.137 -14.804 5.632 1.00 92.44 463 TYR A CA 1
ATOM 3559 C C . TYR A 1 463 ? 5.540 -14.484 6.132 1.00 92.44 463 TYR A C 1
ATOM 3561 O O . TYR A 1 463 ? 5.704 -13.564 6.926 1.00 92.44 463 TYR A O 1
ATOM 3569 N N . SER A 1 464 ? 6.561 -15.221 5.694 1.00 91.62 464 SER A N 1
ATOM 3570 C CA . SER A 1 464 ? 7.936 -14.860 6.044 1.00 91.62 464 SER A CA 1
ATOM 3571 C C . SER A 1 464 ? 8.514 -13.937 4.987 1.00 91.62 464 SER A C 1
ATOM 3573 O O . SER A 1 464 ? 8.464 -14.199 3.788 1.00 91.62 464 SER A O 1
ATOM 3575 N N . ARG A 1 465 ? 9.078 -12.821 5.440 1.00 90.31 465 ARG A N 1
ATOM 3576 C CA . ARG A 1 465 ? 9.749 -11.874 4.557 1.00 90.31 465 ARG A CA 1
ATOM 3577 C C . ARG A 1 465 ? 10.842 -12.578 3.742 1.00 90.31 465 ARG A C 1
ATOM 3579 O O . ARG A 1 465 ? 11.684 -13.266 4.316 1.00 90.31 465 ARG A O 1
ATOM 3586 N N . GLY A 1 466 ? 10.887 -12.303 2.441 1.00 91.19 466 GLY A N 1
ATOM 3587 C CA . GLY A 1 466 ? 11.885 -12.866 1.531 1.00 91.19 466 GLY A CA 1
ATOM 3588 C C . GLY A 1 466 ? 11.476 -14.194 0.893 1.00 91.19 466 GLY A C 1
ATOM 3589 O O . GLY A 1 466 ? 12.124 -14.598 -0.069 1.00 91.19 466 GLY A O 1
ATOM 3590 N N . ASP A 1 467 ? 10.402 -14.833 1.361 1.00 93.62 467 ASP A N 1
ATOM 3591 C CA . ASP A 1 467 ? 9.858 -16.032 0.721 1.00 93.62 467 ASP A CA 1
ATOM 3592 C C . ASP A 1 467 ? 9.284 -15.692 -0.658 1.00 93.62 467 ASP A C 1
ATOM 3594 O O . ASP A 1 467 ? 8.728 -14.609 -0.858 1.00 93.62 467 ASP A O 1
ATOM 3598 N N . LEU A 1 468 ? 9.396 -16.623 -1.607 1.00 96.12 468 LEU A N 1
ATOM 3599 C CA . LEU A 1 468 ? 8.770 -16.503 -2.922 1.00 96.12 468 LEU A CA 1
ATOM 3600 C C . LEU A 1 468 ? 7.242 -16.507 -2.786 1.00 96.12 468 LEU A C 1
ATOM 3602 O O . LEU A 1 468 ? 6.667 -17.326 -2.072 1.00 96.12 468 LEU A O 1
ATOM 3606 N N . THR A 1 469 ? 6.574 -15.606 -3.498 1.00 95.50 469 THR A N 1
ATOM 3607 C CA . THR A 1 469 ? 5.116 -15.524 -3.545 1.00 95.50 469 THR A CA 1
ATOM 3608 C C . THR A 1 469 ? 4.649 -15.020 -4.907 1.00 95.50 469 THR A C 1
ATOM 3610 O O . THR A 1 469 ? 5.371 -14.328 -5.627 1.00 95.50 469 THR A O 1
ATOM 3613 N N . THR A 1 470 ? 3.386 -15.302 -5.206 1.00 94.94 470 THR A N 1
ATOM 3614 C CA . THR A 1 470 ? 2.627 -14.627 -6.254 1.00 94.94 470 THR A CA 1
ATOM 3615 C C . THR A 1 470 ? 1.545 -13.763 -5.606 1.00 94.94 470 THR A C 1
ATOM 3617 O O . THR A 1 470 ? 0.812 -14.228 -4.722 1.00 94.94 470 THR A O 1
ATOM 3620 N N . THR A 1 471 ? 1.444 -12.508 -6.033 1.00 92.44 471 THR A N 1
ATOM 3621 C CA . THR A 1 471 ? 0.256 -11.670 -5.824 1.00 92.44 471 THR A CA 1
ATOM 3622 C C . THR A 1 471 ? -0.585 -11.743 -7.086 1.00 92.44 471 THR A C 1
ATOM 3624 O O . THR A 1 471 ? -0.072 -11.470 -8.165 1.00 92.44 471 THR A O 1
ATOM 3627 N N . ILE A 1 472 ? -1.855 -12.128 -6.964 1.00 91.50 472 ILE A N 1
ATOM 3628 C CA . ILE A 1 472 ? -2.799 -12.170 -8.084 1.00 91.50 472 ILE A CA 1
ATOM 3629 C C . ILE A 1 472 ? -3.860 -11.110 -7.833 1.00 91.50 472 ILE A C 1
ATOM 3631 O O . ILE A 1 472 ? -4.566 -11.169 -6.827 1.00 91.50 472 ILE A O 1
ATOM 3635 N N . ILE A 1 473 ? -3.954 -10.161 -8.753 1.00 89.62 473 ILE A N 1
ATOM 3636 C CA . ILE A 1 473 ? -4.923 -9.073 -8.745 1.00 89.62 473 ILE A CA 1
ATOM 3637 C C . ILE A 1 473 ? -6.030 -9.390 -9.745 1.00 89.62 473 ILE A C 1
ATOM 3639 O O . ILE A 1 473 ? -5.753 -9.846 -10.856 1.00 89.62 473 ILE A O 1
ATOM 3643 N N . ASP A 1 474 ? -7.275 -9.130 -9.351 1.00 89.62 474 ASP A N 1
ATOM 3644 C CA . ASP A 1 474 ? -8.396 -9.035 -10.280 1.00 89.62 474 ASP A CA 1
ATOM 3645 C C . ASP A 1 474 ? -8.521 -7.603 -10.796 1.00 89.62 474 ASP A C 1
ATOM 3647 O O . ASP A 1 474 ? -8.767 -6.688 -10.015 1.00 89.62 474 ASP A O 1
ATOM 3651 N N . LEU A 1 475 ? -8.346 -7.415 -12.102 1.00 91.19 475 LEU A N 1
ATOM 3652 C CA . LEU A 1 475 ? -8.501 -6.108 -12.740 1.00 91.19 475 LEU A CA 1
ATOM 3653 C C . LEU A 1 475 ? -9.981 -5.764 -12.962 1.00 91.19 475 LEU A C 1
ATOM 3655 O O . LEU A 1 475 ? -10.306 -4.611 -13.228 1.00 91.19 475 LEU A O 1
ATOM 3659 N N . LEU A 1 476 ? -10.886 -6.744 -12.844 1.00 89.94 476 LEU A N 1
ATOM 3660 C CA . LEU A 1 476 ? -12.328 -6.511 -12.906 1.00 89.94 476 LEU A CA 1
ATOM 3661 C C . LEU A 1 476 ? -12.963 -6.226 -11.539 1.00 89.94 476 LEU A C 1
ATOM 3663 O O . LEU A 1 476 ? -14.178 -6.050 -11.468 1.00 89.94 476 LEU A O 1
ATOM 3667 N N . ALA A 1 477 ? -12.167 -6.190 -10.469 1.00 83.62 477 ALA A N 1
ATOM 3668 C CA . ALA A 1 477 ? -12.649 -5.726 -9.177 1.00 83.62 477 ALA A CA 1
ATOM 3669 C C . ALA A 1 477 ? -12.886 -4.212 -9.195 1.00 83.62 477 ALA A C 1
ATOM 3671 O O . ALA A 1 477 ? -12.229 -3.479 -9.935 1.00 83.62 477 ALA A O 1
ATOM 3672 N N . ASP A 1 478 ? -13.825 -3.774 -8.364 1.00 78.12 478 ASP A N 1
ATOM 3673 C CA . ASP A 1 478 ? -14.165 -2.368 -8.178 1.00 78.12 478 ASP A CA 1
ATOM 3674 C C . ASP A 1 478 ? -12.928 -1.556 -7.752 1.00 78.12 478 ASP A C 1
ATOM 3676 O O . ASP A 1 478 ? -12.203 -1.964 -6.836 1.00 78.12 478 ASP A O 1
ATOM 3680 N N . LEU A 1 479 ? -12.694 -0.417 -8.419 1.00 75.06 479 LEU A N 1
ATOM 3681 C CA . LEU A 1 479 ? -11.639 0.528 -8.024 1.00 75.06 479 LEU A CA 1
ATOM 3682 C C . LEU A 1 479 ? -12.000 1.270 -6.737 1.00 75.06 479 LEU A C 1
ATOM 3684 O O . LEU A 1 479 ? -11.139 1.472 -5.883 1.00 75.06 479 LEU A O 1
ATOM 3688 N N . GLU A 1 480 ? -13.283 1.606 -6.615 1.00 73.62 480 GLU A N 1
ATOM 3689 C CA . GLU A 1 480 ? -13.960 2.169 -5.451 1.00 73.62 480 GLU A CA 1
ATOM 3690 C C . GLU A 1 480 ? -15.319 1.477 -5.289 1.00 73.62 480 GLU A C 1
ATOM 3692 O O . GLU A 1 480 ? -15.894 0.988 -6.267 1.00 73.62 480 GLU A O 1
ATOM 3697 N N . GLU A 1 481 ? -15.834 1.393 -4.059 1.00 70.50 481 GLU A N 1
ATOM 3698 C CA . GLU A 1 481 ? -17.036 0.608 -3.760 1.00 70.50 481 GLU A CA 1
ATOM 3699 C C . GLU A 1 481 ? -18.236 1.034 -4.627 1.00 70.50 481 GLU A C 1
ATOM 3701 O O . GLU A 1 481 ? -18.802 2.115 -4.469 1.00 70.50 481 GLU A O 1
ATOM 3706 N N . GLY A 1 482 ? -18.662 0.149 -5.536 1.00 70.62 482 GLY A N 1
ATOM 3707 C CA . GLY A 1 482 ? -19.814 0.378 -6.407 1.00 70.62 482 GLY A CA 1
ATOM 3708 C C . GLY A 1 482 ? -19.546 1.209 -7.667 1.00 70.62 482 GLY A C 1
ATOM 3709 O O . GLY A 1 482 ? -20.491 1.435 -8.429 1.00 70.62 482 GLY A O 1
ATOM 3710 N N . GLU A 1 483 ? -18.302 1.624 -7.927 1.00 73.75 483 GLU A N 1
ATOM 3711 C CA . GLU A 1 483 ? -17.937 2.411 -9.116 1.00 73.75 483 GLU A CA 1
ATOM 3712 C C . GLU A 1 483 ? -17.541 1.552 -10.330 1.00 73.75 483 GLU A C 1
ATOM 3714 O O . GLU A 1 483 ? -17.609 2.004 -11.478 1.00 73.75 483 GLU A O 1
ATOM 3719 N N . GLY A 1 484 ? -17.227 0.273 -10.109 1.00 78.19 484 GLY A N 1
ATOM 3720 C CA . GLY A 1 484 ? -16.789 -0.642 -11.159 1.00 78.19 484 GLY A CA 1
ATOM 3721 C C . GLY A 1 484 ? -15.329 -0.431 -11.565 1.00 78.19 484 GLY A C 1
ATOM 3722 O O . GLY A 1 484 ? -14.525 0.143 -10.835 1.00 78.19 484 GLY A O 1
ATOM 3723 N N . THR A 1 485 ? -14.975 -0.933 -12.748 1.00 86.75 485 THR A N 1
ATOM 3724 C CA . THR A 1 485 ? -13.615 -0.866 -13.299 1.00 86.75 485 THR A CA 1
ATOM 3725 C C . THR A 1 485 ? -13.622 -0.391 -14.757 1.00 86.75 485 THR A C 1
ATOM 3727 O O . THR A 1 485 ? -14.454 -0.853 -15.560 1.00 86.75 485 THR A O 1
ATOM 3730 N N . PRO A 1 486 ? -12.675 0.477 -15.168 1.00 89.62 486 PRO A N 1
ATOM 3731 C CA . PRO A 1 486 ? -12.487 0.816 -16.576 1.00 89.62 486 PRO A CA 1
ATOM 3732 C C . PRO A 1 486 ? -12.077 -0.415 -17.399 1.00 89.62 486 PRO A C 1
ATOM 3734 O O . PRO A 1 486 ? -12.343 -0.475 -18.599 1.00 89.62 486 PRO A O 1
ATOM 3737 N N . PHE A 1 487 ? -11.514 -1.440 -16.755 1.00 92.81 487 PHE A N 1
ATOM 3738 C CA . PHE A 1 487 ? -11.037 -2.666 -17.389 1.00 92.81 487 PHE A CA 1
ATOM 3739 C C . PHE A 1 487 ? -12.147 -3.643 -17.793 1.00 92.81 487 PHE A C 1
ATOM 3741 O O . PHE A 1 487 ? -11.861 -4.692 -18.361 1.00 92.81 487 PHE A O 1
ATOM 3748 N N . SER A 1 488 ? -13.421 -3.304 -17.579 1.00 93.62 488 SER A N 1
ATOM 3749 C CA . SER A 1 488 ? -14.554 -4.066 -18.130 1.00 93.62 488 SER A CA 1
ATOM 3750 C C . SER A 1 488 ? -14.590 -4.066 -19.667 1.00 93.62 488 SER A C 1
ATOM 3752 O O . SER A 1 488 ? -15.176 -4.958 -20.284 1.00 93.62 488 SER A O 1
ATOM 3754 N N . MET A 1 489 ? -13.927 -3.096 -20.302 1.00 94.31 489 MET A N 1
ATOM 3755 C CA . MET A 1 489 ? -13.855 -2.949 -21.753 1.00 94.31 489 MET A CA 1
ATOM 3756 C C . MET A 1 489 ? -12.405 -2.784 -22.203 1.00 94.31 489 MET A C 1
ATOM 3758 O O . MET A 1 489 ? -11.624 -2.094 -21.552 1.00 94.31 489 MET A O 1
ATOM 3762 N N . SER A 1 490 ? -12.057 -3.311 -23.381 1.00 95.06 490 SER A N 1
ATOM 3763 C CA . SER A 1 490 ? -10.709 -3.165 -23.957 1.00 95.06 490 SER A CA 1
ATOM 3764 C C . SER A 1 490 ? -10.259 -1.706 -24.077 1.00 95.06 490 SER A C 1
ATOM 3766 O O . SER A 1 490 ? -9.074 -1.413 -23.984 1.00 95.06 490 SER A O 1
ATOM 3768 N N . THR A 1 491 ? -11.195 -0.771 -24.261 1.00 91.94 491 THR A N 1
ATOM 3769 C CA . THR A 1 491 ? -10.900 0.666 -24.334 1.00 91.94 491 THR A CA 1
ATOM 3770 C C . THR A 1 491 ? -10.346 1.238 -23.037 1.00 91.94 491 THR A C 1
ATOM 3772 O O . THR A 1 491 ? -9.570 2.178 -23.115 1.00 91.94 491 THR A O 1
ATOM 3775 N N . GLY A 1 492 ? -10.705 0.690 -21.871 1.00 90.12 492 GLY A N 1
ATOM 3776 C CA . GLY A 1 492 ? -10.164 1.160 -20.593 1.00 90.12 492 GLY A CA 1
ATOM 3777 C C . GLY A 1 492 ? -8.716 0.743 -20.342 1.00 90.12 492 GLY A C 1
ATOM 3778 O O . GLY A 1 492 ? -8.090 1.284 -19.443 1.00 90.12 492 GLY A O 1
ATOM 3779 N N . PHE A 1 493 ? -8.188 -0.182 -21.148 1.00 91.31 493 PHE A N 1
ATOM 3780 C CA . PHE A 1 493 ? -6.774 -0.553 -21.145 1.00 91.31 493 PHE A CA 1
ATOM 3781 C C . PHE A 1 493 ? -5.938 0.300 -22.097 1.00 91.31 493 PHE A C 1
ATOM 3783 O O . PHE A 1 493 ? -4.805 0.624 -21.797 1.00 91.31 493 PHE A O 1
ATOM 3790 N N . VAL A 1 494 ? -6.479 0.627 -23.274 1.00 88.50 494 VAL A N 1
ATOM 3791 C CA . VAL A 1 494 ? -5.696 1.248 -24.359 1.00 88.50 494 VAL A CA 1
ATOM 3792 C C . VAL A 1 494 ? -5.876 2.764 -24.460 1.00 88.50 494 VAL A C 1
ATOM 3794 O O . VAL A 1 494 ? -5.346 3.393 -25.377 1.00 88.50 494 VAL A O 1
ATOM 3797 N N . GLN A 1 495 ? -6.711 3.359 -23.604 1.00 85.50 495 GLN A N 1
ATOM 3798 C CA . GLN A 1 495 ? -7.012 4.788 -23.633 1.00 85.50 495 GLN A CA 1
ATOM 3799 C C . GLN A 1 495 ? -7.021 5.375 -22.226 1.00 85.50 495 GLN A C 1
ATOM 3801 O O . GLN A 1 495 ? -7.552 4.743 -21.309 1.00 85.50 495 GLN A O 1
ATOM 3806 N N . PRO A 1 496 ? -6.535 6.621 -22.075 1.00 86.75 496 PRO A N 1
ATOM 3807 C CA . PRO A 1 496 ? -6.689 7.337 -20.828 1.00 86.75 496 PRO A CA 1
ATOM 3808 C C . PRO A 1 496 ? -8.163 7.513 -20.447 1.00 86.75 496 PRO A C 1
ATOM 3810 O O . PRO A 1 496 ? -9.024 7.730 -21.308 1.00 86.75 496 PRO A O 1
ATOM 3813 N N . ASN A 1 497 ? -8.444 7.471 -19.152 1.00 84.25 497 ASN A N 1
ATOM 3814 C CA . ASN A 1 497 ? -9.764 7.653 -18.564 1.00 84.25 497 ASN A CA 1
ATOM 3815 C C . ASN A 1 497 ? -9.774 8.845 -17.584 1.00 84.25 497 ASN A C 1
ATOM 3817 O O . ASN A 1 497 ? -8.773 9.539 -17.418 1.00 84.25 497 ASN A O 1
ATOM 3821 N N . ALA A 1 498 ? -10.945 9.149 -17.019 1.00 80.94 498 ALA A N 1
ATOM 3822 C CA . ALA A 1 498 ? -11.141 10.345 -16.198 1.00 80.94 498 ALA A CA 1
ATOM 3823 C C . ALA A 1 498 ? -10.482 10.266 -14.811 1.00 80.94 498 ALA A C 1
ATOM 3825 O O . ALA A 1 498 ? -10.249 11.318 -14.224 1.00 80.94 498 ALA A O 1
ATOM 3826 N N . GLU A 1 499 ? -10.165 9.059 -14.335 1.00 79.44 499 GLU A N 1
ATOM 3827 C CA . GLU A 1 499 ? -9.578 8.826 -13.008 1.00 79.44 499 GLU A CA 1
ATOM 3828 C C . GLU A 1 499 ? -8.061 9.057 -12.982 1.00 79.44 499 GLU A C 1
ATOM 3830 O O . GLU A 1 499 ? -7.442 9.105 -11.924 1.00 79.44 499 GLU A O 1
ATOM 3835 N N . GLN A 1 500 ? -7.435 9.215 -14.149 1.00 86.81 500 GLN A N 1
ATOM 3836 C CA . GLN A 1 500 ? -5.999 9.448 -14.258 1.00 86.81 500 GLN A CA 1
ATOM 3837 C C . GLN A 1 500 ? -5.692 10.946 -14.281 1.00 86.81 500 GLN A C 1
ATOM 3839 O O . GLN A 1 500 ? -6.209 11.692 -15.121 1.00 86.81 500 GLN A O 1
ATOM 3844 N N . ASP A 1 501 ? -4.761 11.384 -13.433 1.00 87.06 501 ASP A N 1
ATOM 3845 C CA . ASP A 1 501 ? -4.261 12.759 -13.472 1.00 87.06 501 ASP A CA 1
ATOM 3846 C C . ASP A 1 501 ? -3.248 12.943 -14.614 1.00 87.06 501 ASP A C 1
ATOM 3848 O O . ASP A 1 501 ? -2.040 12.737 -14.468 1.00 87.06 501 ASP A O 1
ATOM 3852 N N . ILE A 1 502 ? -3.755 13.294 -15.798 1.00 90.06 502 ILE A N 1
ATOM 3853 C CA . ILE A 1 502 ? -2.951 13.513 -17.004 1.00 90.06 502 ILE A CA 1
ATOM 3854 C C . ILE A 1 502 ? -2.354 14.927 -17.013 1.00 90.06 502 ILE A C 1
ATOM 3856 O O . ILE A 1 502 ? -3.040 15.920 -17.273 1.00 90.06 502 ILE A O 1
ATOM 3860 N N . VAL A 1 503 ? -1.034 15.016 -16.836 1.00 91.38 503 VAL A N 1
ATOM 3861 C CA . VAL A 1 503 ? -0.291 16.290 -16.771 1.00 91.38 503 VAL A CA 1
ATOM 3862 C C . VAL A 1 503 ? 0.323 16.711 -18.111 1.00 91.38 503 VAL A C 1
ATOM 3864 O O . VAL A 1 503 ? 0.589 17.896 -18.337 1.00 91.38 503 VAL A O 1
ATOM 3867 N N . ALA A 1 504 ? 0.542 15.763 -19.026 1.00 90.81 504 ALA A N 1
ATOM 3868 C CA . ALA A 1 504 ? 0.972 16.011 -20.404 1.00 90.81 504 ALA A CA 1
ATOM 3869 C C . ALA A 1 504 ? 0.438 14.920 -21.350 1.00 90.81 504 ALA A C 1
ATOM 3871 O O . ALA A 1 504 ? -0.261 14.015 -20.917 1.00 90.81 504 ALA A O 1
ATOM 3872 N N . GLU A 1 505 ? 0.725 15.015 -22.654 1.00 89.31 505 GLU A N 1
ATOM 3873 C CA . GLU A 1 505 ? 0.244 14.042 -23.651 1.00 89.31 505 GLU A CA 1
ATOM 3874 C C . GLU A 1 505 ? 0.619 12.606 -23.244 1.00 89.31 505 GLU A C 1
ATOM 3876 O O . GLU A 1 505 ? 1.792 12.239 -23.284 1.00 89.31 505 GLU A O 1
ATOM 3881 N N . ASN A 1 506 ? -0.394 11.836 -22.828 1.00 89.00 506 ASN A N 1
ATOM 3882 C CA . ASN A 1 506 ? -0.291 10.471 -22.307 1.00 89.00 506 ASN A CA 1
ATOM 3883 C C . ASN A 1 506 ? 0.694 10.293 -21.134 1.00 89.00 506 ASN A C 1
ATOM 3885 O O . ASN A 1 506 ? 1.224 9.205 -20.945 1.00 89.00 506 ASN A O 1
ATOM 3889 N N . LEU A 1 507 ? 0.967 11.341 -20.354 1.00 94.06 507 LEU A N 1
ATOM 3890 C CA . LEU A 1 507 ? 1.823 11.270 -19.169 1.00 94.06 507 LEU A CA 1
ATOM 3891 C C . LEU A 1 507 ? 1.001 11.608 -17.933 1.00 94.06 507 LEU A C 1
ATOM 3893 O O . LEU A 1 507 ? 0.403 12.687 -17.866 1.00 94.06 507 LEU A O 1
ATOM 3897 N N . THR A 1 508 ? 1.022 10.709 -16.959 1.00 94.00 508 THR A N 1
ATOM 3898 C CA . THR A 1 508 ? 0.348 10.903 -15.680 1.00 94.00 508 THR A CA 1
ATOM 3899 C C . THR A 1 508 ? 1.218 11.670 -14.681 1.00 94.00 508 THR A C 1
ATOM 3901 O O . THR A 1 508 ? 2.442 11.750 -14.835 1.00 94.00 508 THR A O 1
ATOM 3904 N N . ALA A 1 509 ? 0.608 12.227 -13.634 1.00 89.88 509 ALA A N 1
ATOM 3905 C CA . ALA A 1 509 ? 1.300 12.965 -12.574 1.00 89.88 509 ALA A CA 1
ATOM 3906 C C . ALA A 1 509 ? 2.392 12.142 -11.863 1.00 89.88 509 ALA A C 1
ATOM 3908 O O . ALA A 1 509 ? 3.389 12.697 -11.395 1.00 89.88 509 ALA A O 1
ATOM 3909 N N . ASN A 1 510 ? 2.251 10.814 -11.831 1.00 89.81 510 ASN A N 1
ATOM 3910 C CA . ASN A 1 510 ? 3.225 9.903 -11.232 1.00 89.81 510 ASN A CA 1
ATOM 3911 C C . ASN A 1 510 ? 4.365 9.470 -12.162 1.00 89.81 510 ASN A C 1
ATOM 3913 O O . ASN A 1 510 ? 5.256 8.736 -11.720 1.00 89.81 510 ASN A O 1
ATOM 3917 N N . GLY A 1 511 ? 4.368 9.929 -13.414 1.00 92.00 511 GLY A N 1
ATOM 3918 C CA . GLY A 1 511 ? 5.377 9.567 -14.405 1.00 92.00 511 GLY A CA 1
ATOM 3919 C C . GLY A 1 511 ? 5.064 8.294 -15.188 1.00 92.00 511 GLY A C 1
ATOM 3920 O O . GLY A 1 511 ? 5.976 7.719 -15.778 1.00 92.00 511 GLY A O 1
ATOM 3921 N N . VAL A 1 512 ? 3.811 7.836 -15.220 1.00 94.12 512 VAL A N 1
ATOM 3922 C CA . VAL A 1 512 ? 3.409 6.716 -16.082 1.00 94.12 512 VAL A CA 1
ATOM 3923 C C . VAL A 1 512 ? 3.131 7.253 -17.485 1.00 94.12 512 VAL A C 1
ATOM 3925 O O . VAL A 1 512 ? 2.377 8.210 -17.660 1.00 94.12 512 VAL A O 1
ATOM 3928 N N . ARG A 1 513 ? 3.772 6.665 -18.500 1.00 92.25 513 ARG A N 1
ATOM 3929 C CA . ARG A 1 513 ? 3.523 6.996 -19.910 1.00 92.25 513 ARG A CA 1
ATOM 3930 C C . ARG A 1 513 ? 2.513 6.013 -20.478 1.00 92.25 513 ARG A C 1
ATOM 3932 O O . ARG A 1 513 ? 2.895 4.901 -20.807 1.00 92.25 513 ARG A O 1
ATOM 3939 N N . LEU A 1 514 ? 1.264 6.440 -20.610 1.00 93.38 514 LEU A N 1
ATOM 3940 C CA . LEU A 1 514 ? 0.170 5.623 -21.127 1.00 93.38 514 LEU A CA 1
ATOM 3941 C C . LEU A 1 514 ? 0.396 5.304 -22.612 1.00 93.38 514 LEU A C 1
ATOM 3943 O O . LEU A 1 514 ? 0.679 6.198 -23.422 1.00 93.38 514 LEU A O 1
ATOM 3947 N N . THR A 1 515 ? 0.278 4.029 -22.976 1.00 92.19 515 THR A N 1
ATOM 3948 C CA . THR A 1 515 ? 0.440 3.559 -24.357 1.00 92.19 515 THR A CA 1
ATOM 3949 C C . THR A 1 515 ? -0.769 2.733 -24.813 1.00 92.19 515 THR A C 1
ATOM 3951 O O . THR A 1 515 ? -1.845 2.817 -24.234 1.00 92.19 515 THR A O 1
ATOM 3954 N N . GLU A 1 516 ? -0.632 2.003 -25.925 1.00 92.44 516 GLU A N 1
ATOM 3955 C CA . GLU A 1 516 ? -1.633 1.019 -26.370 1.00 92.44 516 GLU A CA 1
ATOM 3956 C C . GLU A 1 516 ? -1.386 -0.375 -25.752 1.00 92.44 516 GLU A C 1
ATOM 3958 O O . GLU A 1 516 ? -2.084 -1.330 -26.099 1.00 92.44 516 GLU A O 1
ATOM 3963 N N . ASP A 1 517 ? -0.366 -0.509 -24.901 1.00 94.81 517 ASP A N 1
ATOM 3964 C CA . ASP A 1 517 ? -0.082 -1.674 -24.061 1.00 94.81 517 ASP A CA 1
ATOM 3965 C C . ASP A 1 517 ? -0.445 -1.367 -22.600 1.00 94.81 517 ASP A C 1
ATOM 3967 O O . ASP A 1 517 ? -0.753 -0.227 -22.271 1.00 94.81 517 ASP A O 1
ATOM 3971 N N . LEU A 1 518 ? -0.432 -2.388 -21.737 1.00 95.62 518 LEU A N 1
ATOM 3972 C CA . LEU A 1 518 ? -0.753 -2.228 -20.323 1.00 95.62 518 LEU A CA 1
ATOM 3973 C C . LEU A 1 518 ? 0.450 -1.652 -19.573 1.00 95.62 518 LEU A C 1
ATOM 3975 O O . LEU A 1 518 ? 1.500 -2.297 -19.486 1.00 95.62 518 LEU A O 1
ATOM 3979 N N . GLU A 1 519 ? 0.266 -0.496 -18.956 1.00 95.94 519 GLU A N 1
ATOM 3980 C CA . GLU A 1 519 ? 1.269 0.145 -18.119 1.00 95.94 519 GLU A CA 1
ATOM 3981 C C . GLU A 1 519 ? 1.184 -0.350 -16.675 1.00 95.94 519 GLU A C 1
ATOM 3983 O O . GLU A 1 519 ? 0.233 -0.079 -15.941 1.00 95.94 519 GLU A O 1
ATOM 3988 N N . LEU A 1 520 ? 2.211 -1.079 -16.241 1.00 96.25 520 LEU A N 1
ATOM 3989 C CA . LEU A 1 520 ? 2.336 -1.589 -14.881 1.00 96.25 520 LEU A CA 1
ATOM 3990 C C . LEU A 1 520 ? 3.407 -0.807 -14.130 1.00 96.25 520 LEU A C 1
ATOM 3992 O O . LEU A 1 520 ? 4.592 -0.889 -14.465 1.00 96.25 520 LEU A O 1
ATOM 3996 N N . SER A 1 521 ? 3.012 -0.127 -13.055 1.00 95.62 521 SER A N 1
ATOM 3997 C CA . SER A 1 521 ? 3.950 0.489 -12.130 1.00 95.62 521 SER A CA 1
ATOM 3998 C C . SER A 1 521 ? 4.004 -0.212 -10.777 1.00 95.62 521 SER A C 1
ATOM 4000 O O . SER A 1 521 ? 2.987 -0.576 -10.194 1.00 95.62 521 SER A O 1
ATOM 4002 N N . VAL A 1 522 ? 5.217 -0.422 -10.266 1.00 96.25 522 VAL A N 1
ATOM 4003 C CA . VAL A 1 522 ? 5.451 -1.050 -8.957 1.00 96.25 522 VAL A CA 1
ATOM 4004 C C . VAL A 1 522 ? 6.281 -0.113 -8.099 1.00 96.25 522 VAL A C 1
ATOM 4006 O O . VAL A 1 522 ? 7.368 0.305 -8.505 1.00 96.25 522 VAL A O 1
ATOM 4009 N N . TYR A 1 523 ? 5.773 0.220 -6.914 1.00 94.25 523 TYR A N 1
ATOM 4010 C CA . TYR A 1 523 ? 6.420 1.120 -5.964 1.00 94.25 523 TYR A CA 1
ATOM 4011 C C . TYR A 1 523 ? 6.965 0.309 -4.793 1.00 94.25 523 TYR A C 1
ATOM 4013 O O . TYR A 1 523 ? 6.198 -0.155 -3.950 1.00 94.25 523 TYR A O 1
ATOM 4021 N N . VAL A 1 524 ? 8.289 0.179 -4.718 1.00 93.62 524 VAL A N 1
ATOM 4022 C CA . VAL A 1 524 ? 8.975 -0.400 -3.558 1.00 93.62 524 VAL A CA 1
ATOM 4023 C C . VAL A 1 524 ? 9.384 0.740 -2.638 1.00 93.62 524 VAL A C 1
ATOM 4025 O O . VAL A 1 524 ? 10.136 1.633 -3.040 1.00 93.62 524 VAL A O 1
ATOM 4028 N N . LYS A 1 525 ? 8.869 0.742 -1.408 1.00 87.44 525 LYS A N 1
ATOM 4029 C CA . LYS A 1 525 ? 9.013 1.852 -0.465 1.00 87.44 525 LYS A CA 1
ATOM 4030 C C . LYS A 1 525 ? 9.798 1.423 0.765 1.00 87.44 525 LYS A C 1
ATOM 4032 O O . LYS A 1 525 ? 9.392 0.509 1.483 1.00 87.44 525 LYS A O 1
ATOM 4037 N N . ALA A 1 526 ? 10.849 2.175 1.093 1.00 67.38 526 ALA A N 1
ATOM 4038 C CA . ALA A 1 526 ? 11.528 2.102 2.391 1.00 67.38 526 ALA A CA 1
ATOM 4039 C C . ALA A 1 526 ? 12.001 0.700 2.843 1.00 67.38 526 ALA A C 1
ATOM 4041 O O . ALA A 1 526 ? 12.081 0.438 4.048 1.00 67.38 526 ALA A O 1
ATOM 4042 N N . ASP A 1 527 ? 12.361 -0.191 1.913 1.00 68.50 527 ASP A N 1
ATOM 4043 C CA . ASP A 1 527 ? 12.939 -1.484 2.273 1.00 68.50 527 ASP A CA 1
ATOM 4044 C C . ASP A 1 527 ? 14.457 -1.517 2.063 1.00 68.50 527 ASP A C 1
ATOM 4046 O O . ASP A 1 527 ? 14.955 -1.566 0.940 1.00 68.50 527 ASP A O 1
ATOM 4050 N N . ARG A 1 528 ? 15.214 -1.491 3.169 1.00 79.50 528 ARG A N 1
ATOM 4051 C CA . ARG A 1 528 ? 16.682 -1.533 3.118 1.00 79.50 528 ARG A CA 1
ATOM 4052 C C . ARG A 1 528 ? 17.211 -2.891 2.669 1.00 79.50 528 ARG A C 1
ATOM 4054 O O . ARG A 1 528 ? 18.285 -2.923 2.079 1.00 79.50 528 ARG A O 1
ATOM 4061 N N . LYS A 1 529 ? 16.529 -4.007 2.981 1.00 86.75 529 LYS A N 1
ATOM 4062 C CA . LYS A 1 529 ? 16.960 -5.296 2.404 1.00 86.75 529 LYS A CA 1
ATOM 4063 C C . LYS A 1 529 ? 16.198 -5.549 1.110 1.00 86.75 529 LYS A C 1
ATOM 4065 O O . LYS A 1 529 ? 15.016 -5.209 1.055 1.00 86.75 529 LYS A O 1
ATOM 4070 N N . PRO A 1 530 ? 16.840 -6.158 0.106 1.00 91.00 530 PRO A N 1
ATOM 4071 C CA . PRO A 1 530 ? 16.281 -6.147 -1.228 1.00 91.00 530 PRO A CA 1
ATOM 4072 C C . PRO A 1 530 ? 14.969 -6.921 -1.324 1.00 91.00 530 PRO A C 1
ATOM 4074 O O . PRO A 1 530 ? 14.859 -8.051 -0.842 1.00 91.00 530 PRO A O 1
ATOM 4077 N N . VAL A 1 531 ? 13.995 -6.319 -1.996 1.00 93.56 531 VAL A N 1
ATOM 4078 C CA . VAL A 1 531 ? 12.808 -6.993 -2.517 1.00 93.56 531 VAL A CA 1
ATOM 4079 C C . VAL A 1 531 ? 13.142 -7.491 -3.917 1.00 93.56 531 VAL A C 1
ATOM 4081 O O . VAL A 1 531 ? 13.656 -6.738 -4.741 1.00 93.56 531 VAL A O 1
ATOM 4084 N N . ARG A 1 532 ? 12.869 -8.765 -4.197 1.00 95.75 532 ARG A N 1
ATOM 4085 C CA . ARG A 1 532 ? 13.076 -9.360 -5.521 1.00 95.75 532 ARG A CA 1
ATOM 4086 C C . ARG A 1 532 ? 11.764 -9.357 -6.296 1.00 95.75 532 ARG A C 1
ATOM 4088 O O . ARG A 1 532 ? 10.762 -9.871 -5.802 1.00 95.75 532 ARG A O 1
ATOM 4095 N N . LEU A 1 533 ? 11.789 -8.795 -7.497 1.00 97.31 533 LEU A N 1
ATOM 4096 C CA . LEU A 1 533 ? 10.686 -8.734 -8.453 1.00 97.31 533 LEU A CA 1
ATOM 4097 C C . LEU A 1 533 ? 11.106 -9.512 -9.700 1.00 97.31 533 LEU A C 1
ATOM 4099 O O . LEU A 1 533 ? 12.108 -9.177 -10.329 1.00 97.31 533 LEU A O 1
ATOM 4103 N N . TYR A 1 534 ? 10.371 -10.567 -10.041 1.00 98.06 534 TYR A N 1
ATOM 4104 C CA . TYR A 1 534 ? 10.767 -11.479 -11.114 1.00 98.06 534 TYR A CA 1
ATOM 4105 C C . TYR A 1 534 ? 10.007 -11.178 -12.398 1.00 98.06 534 TYR A C 1
ATOM 4107 O O . TYR A 1 534 ? 10.579 -10.693 -13.374 1.00 98.06 534 TYR A O 1
ATOM 4115 N N . LYS A 1 535 ? 8.692 -11.397 -12.374 1.00 97.56 535 LYS A N 1
ATOM 4116 C CA . LYS A 1 535 ? 7.839 -11.272 -13.553 1.00 97.56 535 LYS A CA 1
ATOM 4117 C C . LYS A 1 535 ? 6.414 -10.870 -13.216 1.00 97.56 535 LYS A C 1
ATOM 4119 O O . LYS A 1 535 ? 5.947 -11.102 -12.102 1.00 97.56 535 LYS A O 1
ATOM 4124 N N . ALA A 1 536 ? 5.738 -10.305 -14.203 1.00 98.06 536 ALA A N 1
ATOM 4125 C CA . ALA A 1 536 ? 4.306 -10.088 -14.229 1.00 98.06 536 ALA A CA 1
ATOM 4126 C C . ALA A 1 536 ? 3.687 -10.939 -15.345 1.00 98.06 536 ALA A C 1
ATOM 4128 O O . ALA A 1 536 ? 4.276 -11.081 -16.414 1.00 98.06 536 ALA A O 1
ATOM 4129 N N . VAL A 1 537 ? 2.513 -11.513 -15.104 1.00 98.12 537 VAL A N 1
ATOM 4130 C CA . VAL A 1 537 ? 1.765 -12.283 -16.098 1.00 98.12 537 VAL A CA 1
ATOM 4131 C C . VAL A 1 537 ? 0.341 -11.762 -16.164 1.00 98.12 537 VAL A C 1
ATOM 4133 O O . VAL A 1 537 ? -0.388 -11.807 -15.172 1.00 98.12 537 VAL A O 1
ATOM 4136 N N . LEU A 1 538 ? -0.042 -11.265 -17.336 1.00 98.38 538 LEU A N 1
ATOM 4137 C CA . LEU A 1 538 ? -1.401 -10.838 -17.639 1.00 98.38 538 LEU A CA 1
ATOM 4138 C C . LEU A 1 538 ? -2.190 -12.024 -18.199 1.00 98.38 538 LEU A C 1
ATOM 4140 O O . LEU A 1 538 ? -1.683 -12.750 -19.056 1.00 98.38 538 LEU A O 1
ATOM 4144 N N . TYR A 1 539 ? -3.427 -12.199 -17.743 1.00 98.38 539 TYR A N 1
ATOM 4145 C CA . TYR A 1 539 ? -4.363 -13.219 -18.211 1.00 98.38 539 TYR A CA 1
ATOM 4146 C C . TYR A 1 539 ? -5.695 -12.563 -18.565 1.00 98.38 539 TYR A C 1
ATOM 4148 O O . TYR A 1 539 ? -6.259 -11.853 -17.733 1.00 98.38 539 TYR A O 1
ATOM 4156 N N . LEU A 1 540 ? -6.196 -12.794 -19.781 1.00 98.50 540 LEU A N 1
ATOM 4157 C CA . LEU A 1 540 ? -7.412 -12.157 -20.286 1.00 98.50 540 LEU A CA 1
ATOM 4158 C C . LEU A 1 540 ? -8.355 -13.163 -20.957 1.00 98.50 540 LEU A C 1
ATOM 4160 O O . LEU A 1 540 ? -7.955 -13.912 -21.854 1.00 98.50 540 LEU A O 1
ATOM 4164 N N . ASN A 1 541 ? -9.638 -13.077 -20.604 1.00 98.38 541 ASN A N 1
ATOM 4165 C CA . ASN A 1 541 ? -10.756 -13.587 -21.394 1.00 98.38 541 ASN A CA 1
ATOM 4166 C C . ASN A 1 541 ? -11.631 -12.415 -21.842 1.00 98.38 541 ASN A C 1
ATOM 4168 O O . ASN A 1 541 ? -11.935 -11.517 -21.059 1.00 98.38 541 ASN A O 1
ATOM 4172 N N . TYR A 1 542 ? -12.000 -12.402 -23.122 1.00 98.06 542 TYR A N 1
ATOM 4173 C CA . TYR A 1 542 ? -12.754 -11.302 -23.718 1.00 98.06 542 TYR A CA 1
ATOM 4174 C C . TYR A 1 542 ? -13.492 -11.720 -24.991 1.00 98.06 542 TYR A C 1
ATOM 4176 O O . TYR A 1 542 ? -13.035 -12.572 -25.771 1.00 98.06 542 TYR A O 1
ATOM 4184 N N . GLU A 1 543 ? -14.603 -11.040 -25.244 1.00 97.50 543 GLU A N 1
ATOM 4185 C CA . GLU A 1 543 ? -15.482 -11.245 -26.390 1.00 97.50 543 GLU A CA 1
ATOM 4186 C C . GLU A 1 543 ? -15.612 -9.954 -27.200 1.00 97.50 543 GLU A C 1
ATOM 4188 O O . GLU A 1 543 ? -15.612 -8.856 -26.655 1.00 97.50 543 GLU A O 1
ATOM 4193 N N . GLU A 1 544 ? -15.668 -10.065 -28.528 1.00 96.44 544 GLU A N 1
ATOM 4194 C CA . GLU A 1 544 ? -15.854 -8.889 -29.382 1.00 96.44 544 GLU A CA 1
ATOM 4195 C C . GLU A 1 544 ? -17.300 -8.409 -29.291 1.00 96.44 544 GLU A C 1
ATOM 4197 O O . GLU A 1 544 ? -18.230 -9.194 -29.487 1.00 96.44 544 GLU A O 1
ATOM 4202 N N . VAL A 1 545 ? -17.488 -7.115 -29.042 1.00 93.81 545 VAL A N 1
ATOM 4203 C CA . VAL A 1 545 ? -18.818 -6.510 -29.014 1.00 93.81 545 VAL A CA 1
ATOM 4204 C C . VAL A 1 545 ? -19.294 -6.336 -30.452 1.00 93.81 545 VAL A C 1
ATOM 4206 O O . VAL A 1 545 ? -18.815 -5.476 -31.188 1.00 93.81 545 VAL A O 1
ATOM 4209 N N . THR A 1 546 ? -20.235 -7.175 -30.876 1.00 82.75 546 THR A N 1
ATOM 4210 C CA . THR A 1 546 ? -20.883 -7.045 -32.186 1.00 82.75 546 THR A CA 1
ATOM 4211 C C . THR A 1 546 ? -22.107 -6.136 -32.079 1.00 82.75 546 THR A C 1
ATOM 4213 O O . THR A 1 546 ? -23.003 -6.445 -31.292 1.00 82.75 546 THR A O 1
ATOM 4216 N N . GLU A 1 547 ? -22.155 -5.057 -32.869 1.00 58.59 547 GLU A N 1
ATOM 4217 C CA . GLU A 1 547 ? -23.328 -4.162 -32.991 1.00 58.59 547 GLU A CA 1
ATOM 4218 C C . GLU A 1 547 ? -24.632 -4.868 -33.405 1.00 58.59 547 GLU A C 1
ATOM 4220 O O . GLU A 1 547 ? -24.591 -5.779 -34.273 1.00 58.59 547 GLU A O 1
#

Organism: Persicimonas caeni (NCBI:txid2292766)

Radius of gyration: 26.22 Å; chains: 1; bounding box: 67×69×85 Å

Foldseek 3Di:
DDDDDDDDDDDDDDDDDDDDDDDDDDDDDDDDDDDDDDDDDDDADDDPQPADDDDDDDDDDDPDDDDPPDDPPPQDDLVPADDDDQVVFPDKFKDWADQQQWAAELQLHGCVNPVLQWDPPPCPVVWDDDPPWTWTFGQHQLDWDAEAAWFIDTDHRDSDRQFWTKTFDADPVRHTFHMWTFGDFWDKYWHPFQQAQWAQDDSRDIDGFKDQAPQLNQVVQWLDGLQDFPQADNPPRHGPDPVSNPIDGDFPPWPDDQLQADEDPRTPDPRQWTDDPAHIWGDYPDPLRIMIGRHGMYIGWRKTKGKDFIFDDPVLVDPPWKWFFPFKKKKWKWFAAAAQPWFKAKLNAFAPPQAFFFFDWDADPQRFTWGQAWAAFLVQHTDGGGGTQARQVSADCVDSHPCNNGSGHLCRLGTQRTDRQHHPDLAHGGHRHHQFDDDSNPPRGNFPDGRDGPPDDPNRGNHDGGDIHMRMHTQQGDSDVPPTHLVSMSCSQADDDPSFQDPDDCRGSRSFRHHRTMIIMIIDIRGRDIMTTGMMMMGTHIDIDDD

Secondary structure (DSSP, 8-state):
---------------------------------------------------------------------S-------GGGS----GGGSSEEEEEE--GGGBB-STT--BTTT-GGGB--SS-TTT-EEETTEEEEEE--TT-EEEETTTEEEEPPP-S---SEEEEEEE-TT--EEEEEEEEPPPEEEE--TT-BSEEEPTTS-EEE-EES-HHHHHHHH-S--SS-SSSB-TTT--BSSGGGGG-PPP----SS-GGGPPB--SB--GGGEEE-SS-EEEE-SSTT-EEEE-BSEEEE--EEEEEEEEPPPGGGGSTT--EEEEEEEEEEEEEPPS-TT-EEEETTB---SPBSBPPPEEE-TTS-EEESS-EEBTT--EE-TT-EEE-GGG--TTSSSHHHHHTB-HHHHHBSS-BTTSS-SSB---B---SB--SSSTTPBPBSSTTPPSSPPGGGBSS-TT-EEEEEEETTS-SSTTT--GGGBTHHHHS--TTS-EEETTEETTS-B--SSEEEEEEEES-SSPEEEEEEEEEEEEEE---

pLDDT: mean 81.74, std 23.3, range [20.98, 98.5]